Protein AF-0000000070920337 (afdb_homodimer)

Nearest PDB structures (foldseek):
  8s4j-assembly1_A  TM=6.267E-01  e=2.597E-09  Vibrio cholerae
  4xxu-assembly1_B  TM=6.786E-01  e=1.616E-07  Escherichia coli K-12
  4lvq-assembly2_B  TM=6.427E-01  e=1.616E-07  Mycobacterium tuberculosis
  4xws-assembly1_A  TM=6.033E-01  e=4.759E-07  Pseudomonas aeruginosa PAO1
  4xws-assembly2_C  TM=6.179E-01  e=4.129E-06  Pseudomonas aeruginosa PAO1

InterPro domains:
  IPR009061 Putative DNA-binding domain superfamily [SSF46955] (9-58)
  IPR010093 SinI-like, DNA-binding domain [TIGR01764] (10-56)
  IPR024370 PBP domain [PF12727] (93-274)
  IPR041657 Helix-turn-helix domain, group 17 [PF12728] (10-58)

Foldseek 3Di:
DPPPVPQDQKAFLVRLCVVVVHDSVVSVVCVVVVQQDWDQDPNTIIHRPVRRVVSCCCVVCVVVQLQEAFEEEADDPLCVVLQVVLCVVCDPSHYYYYYYFAQLVRLVCQLVVVGFKYKAWADAAVCCLPVVLVSNVVRPCLQQKWKFFQWKFFWFKWFAPVCCVVDDARVCPQPDQWAEEAEDPRHRQNVVVQVVQVVVPDGPVSHNYPYYDGHLLRRLVCSLVVVTTMYIDGLLSNLVSVTDTHTDHMIIMIMMGGPSSLPRPSVVSSLVSCVDPVSVVVCVSSDGIGRPRGGPTSDHND/DDPPVPADQKAFLVRLCVVVVHDSVVSVVCVVVVQQDWDADPNTIIHRPVRRVVSCCCVVCVVVQLQEAFEEEADDPLLVVLQVVLCVVCDPSHYYYYYYFAQLVRLVCQLVVVGFKYKAWADAAVCCLPVVLVSNVVRPCSQQKWKFFQWKFFWFKWFAPVCCVVDQARVCPQVDQWAEEAEDPRHRQNVVVQVVQVVVPDGPVSHNYPYYDGHLLRRLVCSLVVVTTMYIDGLLSNLVSVTDTHTDHMIIMIMMGGPSSLPRPSVVSSLVSCVDPVSVVVCVSSDGIGRPRGGPTSDHND

Solvent-accessible surface area (backbone atoms only — not comparable to full-atom values): 30996 Å² total; per-residue (Å²): 135,84,55,84,84,70,61,56,67,54,24,41,56,66,48,44,11,62,70,66,71,44,56,52,67,52,46,51,46,29,47,74,66,62,60,40,48,61,45,75,56,99,89,39,57,30,21,42,43,69,41,37,50,47,28,47,43,36,64,60,14,57,63,65,47,53,41,50,42,39,35,28,4,48,65,52,65,63,55,67,58,48,45,48,52,53,28,59,74,46,44,63,70,34,43,59,38,56,30,56,34,40,30,54,54,19,48,43,22,37,73,68,64,68,32,52,29,20,29,38,45,54,60,47,38,91,45,29,75,56,42,50,56,59,68,42,62,81,41,87,65,37,59,52,28,30,32,31,32,51,32,33,36,34,29,27,35,28,25,25,61,90,57,38,81,80,54,92,49,63,83,55,54,82,79,46,99,51,42,27,39,45,49,48,90,60,22,36,57,35,49,48,50,42,55,61,33,42,79,69,78,40,54,71,82,74,50,53,65,78,43,73,32,76,42,58,64,51,43,41,25,37,23,39,54,66,74,33,36,35,26,64,38,35,40,26,45,14,33,39,35,50,39,31,68,38,77,70,50,46,24,36,36,30,38,39,28,43,53,77,49,64,74,33,67,62,52,46,49,48,54,50,47,62,69,29,70,69,39,49,52,50,36,60,71,31,37,46,64,45,62,87,55,45,69,40,75,67,46,63,59,124,135,84,55,86,83,71,64,59,67,58,24,42,58,65,50,44,12,61,72,66,70,45,56,54,66,53,46,52,47,31,48,73,68,61,64,42,51,63,43,75,58,99,88,39,57,32,21,42,41,68,43,36,51,45,24,46,41,30,61,61,18,49,64,63,46,53,40,48,42,39,35,28,3,48,67,55,64,64,54,67,59,47,44,48,52,52,28,58,75,44,44,63,71,34,43,59,38,57,29,57,34,40,30,54,54,19,49,43,22,39,73,66,64,68,32,52,28,20,29,38,44,51,57,47,37,89,46,28,75,56,42,49,57,58,67,42,62,80,40,88,66,37,57,51,28,29,31,31,32,51,31,33,35,32,29,28,36,26,24,24,60,90,56,39,80,79,54,93,51,62,84,57,52,81,81,46,100,51,42,26,39,43,50,47,89,61,23,37,57,35,49,48,50,41,55,62,35,42,79,69,76,40,55,72,82,74,50,52,64,77,45,74,32,76,42,59,64,51,43,41,25,36,24,39,54,66,72,32,36,35,28,66,37,35,39,26,46,16,32,39,35,50,38,30,68,38,76,70,51,47,24,36,34,30,37,37,27,42,53,77,48,65,74,32,66,63,49,46,50,49,53,50,46,62,69,29,71,70,38,48,51,50,37,60,73,32,36,45,64,45,63,86,54,45,70,39,76,68,44,62,62,124

Sequence (604 aa):
MTTLADVPRFLSVKQVAEYLNVHEKKVYALVSEGKIPGTKVTGKWLFPRELVDQWMLESSHGGLLSDRLVLAGSDDALLHRVIPRVADRMRSRALVSFTPIVTRLGLELLHGNRVDACCVHWGPAEESQMRHPALIRSFPQHRHWVIIRAFQREQGFILNRSVAEYFSSPDELPGADLRWIQRQQGSGTQRFLRETLGLRARDPSSLKTVCVAHSERESAALIAMDEADVAPGTRSAAREFGLAFLPAGWEAFDFVLNRSIYFRTLFRELLAQIQSGESRREADRLQGYDLSSCGRMIWSEGMTTLADVPRFLSVKQVAEYLNVHEKKVYALVSEGKIPGTKVTGKWLFPRELVDQWMLESSHGGLLSDRLVLAGSDDALLHRVIPRVADRMRSRALVSFTPIVTRLGLELLHGNRVDACCVHWGPAEESQMRHPALIRSFPQHRHWVIIRAFQREQGFILNRSVAEYFSSPDELPGADLRWIQRQQGSGTQRFLRETLGLRARDPSSLKTVCVAHSERESAALIAMDEADVAPGTRSAAREFGLAFLPAGWEAFDFVLNRSIYFRTLFRELLAQIQSGESRREADRLQGYDLSSCGRMIWSEG

pLDDT: mean 86.94, std 15.8, range [22.77, 98.81]

Secondary structure (DSSP, 8-state):
---GGG--SEE-HHHHHHHHTS-HHHHHHHHHTT-S--EEETTEEEEEHHHHHHHHHHHHHTTGGGGEEEEEES--HHHHHHHHHHHHHHGGG-EEEEEE--HHHHHHHHHTTS-SEEEE--SBGGGHHHHHHHHHTTSGGGGGEEEEEEEEEEEEEEE-HHHHTT-SSGGGTTTS---EEEE-TT-HHHHHHHHHHHTTT--GGGS-EEEEESSHHHHHHHHHTTS-SEEEEEHHHHHHTT-EEEEEEEEEEEEEEEHHHHTSHHHHHHHHHHTSHHHHHHHHHH--EE-TTTT-EEEE--/---GGG--SEEEHHHHHHHHT--HHHHHHHHHTT-S--EEETTEEEEEHHHHHHHHHHHHHTTTTTTEEEEEES--HHHHHHHHHHHHHHGGG-EEEEEE--HHHHHHHHHTTS-SEEEE--SBGGGHHHHHHHHHTTSGGGGGEEEEEEEEEEEEEEE-HHHHTT-SSGGGTTTS---EEEE-TT-HHHHHHHHHHHTTT--GGGS-EEEEESSHHHHHHHHHTTS-SEEEEEHHHHHHTT-EEEEEEEEEEEEEEEHHHHTSHHHHHHHHHHTSHHHHHHHHHH--EE-TTTT-EEEE--

Structure (mmCIF, N/CA/C/O backbone):
data_AF-0000000070920337-model_v1
#
loop_
_entity.id
_entity.type
_entity.pdbx_description
1 polymer 'DNA-binding protein'
#
loop_
_atom_site.group_PDB
_atom_site.id
_atom_site.type_symbol
_atom_site.label_atom_id
_atom_site.label_alt_id
_atom_site.label_comp_id
_atom_site.label_asym_id
_atom_site.label_entity_id
_atom_site.label_seq_id
_atom_site.pdbx_PDB_ins_code
_atom_site.Cartn_x
_atom_site.Cartn_y
_atom_site.Cartn_z
_atom_site.occupancy
_atom_site.B_iso_or_equiv
_atom_site.auth_seq_id
_atom_site.auth_comp_id
_atom_site.auth_asym_id
_atom_site.auth_atom_id
_atom_site.pdbx_PDB_model_num
ATOM 1 N N . MET A 1 1 ? 0.006 42.562 28.953 1 23.12 1 MET A N 1
ATOM 2 C CA . MET A 1 1 ? 0.95 41.875 28.062 1 23.12 1 MET A CA 1
ATOM 3 C C . MET A 1 1 ? 0.937 40.375 28.312 1 23.12 1 MET A C 1
ATOM 5 O O . MET A 1 1 ? 1.572 39.906 29.25 1 23.12 1 MET A O 1
ATOM 9 N N . THR A 1 2 ? -0.225 39.688 28.141 1 31.2 2 THR A N 1
ATOM 10 C CA . THR A 1 2 ? -0.616 38.344 28.531 1 31.2 2 THR A CA 1
ATOM 11 C C . THR A 1 2 ? 0.297 37.312 27.875 1 31.2 2 THR A C 1
ATOM 13 O O . THR A 1 2 ? 0.42 37.25 26.656 1 31.2 2 THR A O 1
ATOM 16 N N . THR A 1 3 ? 1.309 36.812 28.562 1 33.75 3 THR A N 1
ATOM 17 C CA . THR A 1 3 ? 2.389 35.906 28.234 1 33.75 3 THR A CA 1
ATOM 18 C C . THR A 1 3 ? 1.838 34.625 27.594 1 33.75 3 THR A C 1
ATOM 20 O O . THR A 1 3 ? 0.756 34.156 27.953 1 33.75 3 THR A O 1
ATOM 23 N N . LEU A 1 4 ? 2.24 34.344 26.391 1 38.03 4 LEU A N 1
ATOM 24 C CA . LEU A 1 4 ? 1.809 33.188 25.594 1 38.03 4 LEU A CA 1
ATOM 25 C C . LEU A 1 4 ? 1.743 31.938 26.453 1 38.03 4 LEU A C 1
ATOM 27 O O . LEU A 1 4 ? 1.205 30.922 26.031 1 38.03 4 LEU A O 1
ATOM 31 N N . ALA A 1 5 ? 2.416 31.812 27.5 1 42.28 5 ALA A N 1
ATOM 32 C CA . ALA A 1 5 ? 2.453 30.828 28.578 1 42.28 5 ALA A CA 1
ATOM 33 C C . ALA A 1 5 ? 1.08 30.672 29.234 1 42.28 5 ALA A C 1
ATOM 35 O O . ALA A 1 5 ? 0.791 29.641 29.844 1 42.28 5 ALA A O 1
ATOM 36 N N . ASP A 1 6 ? 0.309 31.641 29.297 1 45.12 6 ASP A N 1
ATOM 37 C CA . ASP A 1 6 ? -0.926 31.656 30.078 1 45.12 6 ASP A CA 1
ATOM 38 C C . ASP A 1 6 ? -2.131 31.312 29.203 1 45.12 6 ASP A C 1
ATOM 40 O O . ASP A 1 6 ? -3.266 31.656 29.531 1 45.12 6 ASP A O 1
ATOM 44 N N . VAL A 1 7 ? -1.907 30.922 27.984 1 49.81 7 VAL A N 1
ATOM 45 C CA . VAL A 1 7 ? -3.109 30.656 27.188 1 49.81 7 VAL A CA 1
ATOM 46 C C . VAL A 1 7 ? -3.695 29.312 27.594 1 49.81 7 VAL A C 1
ATOM 48 O O . VAL A 1 7 ? -2.99 28.297 27.609 1 49.81 7 VAL A O 1
ATOM 51 N N . PRO A 1 8 ? -4.82 29.234 27.984 1 60.34 8 PRO A N 1
ATOM 52 C CA . PRO A 1 8 ? -5.484 28.031 28.484 1 60.34 8 PRO A CA 1
ATOM 53 C C . PRO A 1 8 ? -5.594 26.938 27.422 1 60.34 8 PRO A C 1
ATOM 55 O O . PRO A 1 8 ? -5.547 27.234 26.219 1 60.34 8 PRO A O 1
ATOM 58 N N . ARG A 1 9 ? -5.527 25.656 27.75 1 63.5 9 ARG A N 1
ATOM 59 C CA . ARG A 1 9 ? -5.691 24.469 26.906 1 63.5 9 ARG A CA 1
ATOM 60 C C . ARG A 1 9 ? -6.973 24.562 26.078 1 63.5 9 ARG A C 1
ATOM 62 O O . ARG A 1 9 ? -7.023 24.062 24.953 1 63.5 9 ARG A O 1
ATOM 69 N N . PHE A 1 10 ? -7.918 25.219 26.734 1 71.69 10 PHE A N 1
ATOM 70 C CA . PHE A 1 10 ? -9.203 25.469 26.078 1 71.69 10 PHE A CA 1
ATOM 71 C C . PHE A 1 10 ? -9.469 26.969 25.969 1 71.69 10 PHE A C 1
ATOM 73 O O . PHE A 1 10 ? -9.375 27.703 26.953 1 71.69 10 PHE A O 1
ATOM 80 N N . LEU A 1 11 ? -9.547 27.391 24.781 1 77.19 11 LEU A N 1
ATOM 81 C CA . LEU A 1 11 ? -9.734 28.812 24.5 1 77.19 11 LEU A CA 1
ATOM 82 C C . LEU A 1 11 ? -11.211 29.141 24.344 1 77.19 11 LEU A C 1
ATOM 84 O O . LEU A 1 11 ? -11.977 28.359 23.797 1 77.19 11 LEU A O 1
ATOM 88 N N . SER A 1 12 ? -11.688 30.234 25 1 78.31 12 SER A N 1
ATOM 89 C CA . SER A 1 12 ? -13.008 30.797 24.719 1 78.31 12 SER A CA 1
ATOM 90 C C . SER A 1 12 ? -13.047 31.469 23.344 1 78.31 12 SER A C 1
ATOM 92 O O . SER A 1 12 ? -12.016 31.625 22.703 1 78.31 12 SER A O 1
ATOM 94 N N . VAL A 1 13 ? -14.188 31.859 22.906 1 80.12 13 VAL A N 1
ATOM 95 C CA . VAL A 1 13 ? -14.344 32.531 21.609 1 80.12 13 VAL A CA 1
ATOM 96 C C . VAL A 1 13 ? -13.492 33.781 21.578 1 80.12 13 VAL A C 1
ATOM 98 O O . VAL A 1 13 ? -12.797 34.062 20.594 1 80.12 13 VAL A O 1
ATOM 101 N N . LYS A 1 14 ? -13.562 34.5 22.625 1 80.38 14 LYS A N 1
ATOM 102 C CA . LYS A 1 14 ? -12.789 35.75 22.703 1 80.38 14 LYS A CA 1
ATOM 103 C C . LYS A 1 14 ? -11.289 35.469 22.656 1 80.38 14 LYS A C 1
ATOM 105 O O . LYS A 1 14 ? -10.547 36.156 21.953 1 80.38 14 LYS A O 1
ATOM 110 N N . GLN A 1 15 ? -10.938 34.375 23.266 1 76.69 15 GLN A N 1
ATOM 111 C CA . GLN A 1 15 ? -9.523 34.031 23.312 1 76.69 15 GLN A CA 1
ATOM 112 C C . GLN A 1 15 ? -9.031 33.531 21.969 1 76.69 15 GLN A C 1
ATOM 114 O O . GLN A 1 15 ? -7.91 33.812 21.547 1 76.69 15 GLN A O 1
ATOM 119 N N . VAL A 1 16 ? -9.867 32.719 21.297 1 76.25 16 VAL A N 1
ATOM 120 C CA . VAL A 1 16 ? -9.516 32.281 19.953 1 76.25 16 VAL A CA 1
ATOM 121 C C . VAL A 1 16 ? -9.398 33.469 19.016 1 76.25 16 VAL A C 1
ATOM 123 O O . VAL A 1 16 ? -8.477 33.531 18.203 1 76.25 16 VAL A O 1
ATOM 126 N N . ALA A 1 17 ? -10.281 34.375 19.156 1 75.19 17 ALA A N 1
ATOM 127 C CA . ALA A 1 17 ? -10.258 35.594 18.328 1 75.19 17 ALA A CA 1
ATOM 128 C C . ALA A 1 17 ? -8.969 36.375 18.531 1 75.19 17 ALA A C 1
ATOM 130 O O . ALA A 1 17 ? -8.344 36.812 17.562 1 75.19 17 ALA A O 1
ATOM 131 N N . GLU A 1 18 ? -8.625 36.469 19.688 1 71.88 18 GLU A N 1
ATOM 132 C CA . GLU A 1 18 ? -7.375 37.125 20.016 1 71.88 18 GLU A CA 1
ATOM 133 C C . GLU A 1 18 ? -6.168 36.344 19.531 1 71.88 18 GLU A C 1
ATOM 135 O O . GLU A 1 18 ? -5.223 36.906 18.984 1 71.88 18 GLU A O 1
ATOM 140 N N . TYR A 1 19 ? -6.426 34.969 19.719 1 68.25 19 TYR A N 1
ATOM 141 C CA . TYR A 1 19 ? -5.363 34.031 19.375 1 68.25 19 TYR A CA 1
ATOM 142 C C . TYR A 1 19 ? -5.098 34.062 17.875 1 68.25 19 TYR A C 1
ATOM 144 O O . TYR A 1 19 ? -3.947 34 17.438 1 68.25 19 TYR A O 1
ATOM 152 N N . LEU A 1 20 ? -6.141 34.219 17.141 1 64.19 20 LEU A N 1
ATOM 153 C CA . LEU A 1 20 ? -6.074 34.188 15.68 1 64.19 20 LEU A CA 1
ATOM 154 C C . LEU A 1 20 ? -6.055 35.594 15.102 1 64.19 20 LEU A C 1
ATOM 156 O O . LEU A 1 20 ? -5.941 35.781 13.891 1 64.19 20 LEU A O 1
ATOM 160 N N . ASN A 1 21 ? -6.008 36.5 15.883 1 65.25 21 ASN A N 1
ATOM 161 C CA . ASN A 1 21 ? -6.07 37.906 15.516 1 65.25 21 ASN A CA 1
ATOM 162 C C . ASN A 1 21 ? -7.207 38.188 14.531 1 65.25 21 ASN A C 1
ATOM 164 O O . ASN A 1 21 ? -6.992 38.781 13.484 1 65.25 21 ASN A O 1
ATOM 168 N N . VAL A 1 22 ? -8.273 37.656 14.836 1 71.31 22 VAL A N 1
ATOM 169 C CA . VAL A 1 22 ? -9.492 37.906 14.07 1 71.31 22 VAL A CA 1
ATOM 170 C C . VAL A 1 22 ? -10.586 38.438 15 1 71.31 22 VAL A C 1
ATOM 172 O O . VAL A 1 22 ? -10.453 38.375 16.219 1 71.31 22 VAL A O 1
ATOM 175 N N . HIS A 1 23 ? -11.547 39.094 14.367 1 75 23 HIS A N 1
ATOM 176 C CA . HIS A 1 23 ? -12.703 39.531 15.133 1 75 23 HIS A CA 1
ATOM 177 C C . HIS A 1 23 ? -13.516 38.344 15.633 1 75 23 HIS A C 1
ATOM 179 O O . HIS A 1 23 ? -13.594 37.312 14.961 1 75 23 HIS A O 1
ATOM 185 N N . GLU A 1 24 ? -14.086 38.531 16.828 1 80.19 24 GLU A N 1
ATOM 186 C CA . GLU A 1 24 ? -14.891 37.469 17.422 1 80.19 24 GLU A CA 1
ATOM 187 C C . GLU A 1 24 ? -15.984 37 16.469 1 80.19 24 GLU A C 1
ATOM 189 O O . GLU A 1 24 ? -16.297 35.781 16.422 1 80.19 24 GLU A O 1
ATOM 194 N N . LYS A 1 25 ? -16.375 37.844 15.656 1 78.81 25 LYS A N 1
ATOM 195 C CA . LYS A 1 25 ? -17.422 37.5 14.703 1 78.81 25 LYS A CA 1
ATOM 196 C C . LYS A 1 25 ? -16.938 36.469 13.703 1 78.81 25 LYS A C 1
ATOM 198 O O . LYS A 1 25 ? -17.688 35.562 13.297 1 78.81 25 LYS A O 1
ATOM 203 N N . LYS A 1 26 ? -15.734 36.562 13.414 1 74.81 26 LYS A N 1
ATOM 204 C CA . LYS A 1 26 ? -15.164 35.594 12.461 1 74.81 26 LYS A CA 1
ATOM 205 C C . LYS A 1 26 ? -14.984 34.219 13.086 1 74.81 26 LYS A C 1
ATOM 207 O O . LYS A 1 26 ? -15.172 33.219 12.414 1 74.81 26 LYS A O 1
ATOM 212 N N . VAL A 1 27 ? -14.688 34.281 14.305 1 76.44 27 VAL A N 1
ATOM 213 C CA . VAL A 1 27 ? -14.547 32.969 14.977 1 76.44 27 VAL A CA 1
ATOM 214 C C . VAL A 1 27 ? -15.906 32.281 15.047 1 76.44 27 VAL A C 1
ATOM 216 O O . VAL A 1 27 ? -16 31.078 14.789 1 76.44 27 VAL A O 1
ATOM 219 N N . TYR A 1 28 ? -16.875 33.125 15.312 1 76.25 28 TYR A N 1
ATOM 220 C CA . TYR A 1 28 ? -18.219 32.562 15.336 1 76.25 28 TYR A CA 1
ATOM 221 C C . TYR A 1 28 ? -18.625 32.031 13.953 1 76.25 28 TYR A C 1
ATOM 223 O O . TYR A 1 28 ? -19.281 31 13.836 1 76.25 28 TYR A O 1
ATOM 231 N N . ALA A 1 29 ? -18.141 32.719 12.984 1 72.81 29 ALA A N 1
ATOM 232 C CA . ALA A 1 29 ? -18.391 32.25 11.625 1 72.81 29 ALA A CA 1
ATOM 233 C C . ALA A 1 29 ? -17.672 30.938 11.344 1 72.81 29 ALA A C 1
ATOM 235 O O . ALA A 1 29 ? -18.266 30.016 10.773 1 72.81 29 ALA A O 1
ATOM 236 N N . LEU A 1 30 ? -16.5 30.844 11.789 1 70.5 30 LEU A N 1
ATOM 237 C CA . LEU A 1 30 ? -15.688 29.641 11.586 1 70.5 30 LEU A CA 1
ATOM 238 C C . LEU A 1 30 ? -16.281 28.453 12.336 1 70.5 30 LEU A C 1
ATOM 240 O O . LEU A 1 30 ? -16.297 27.328 11.812 1 70.5 30 LEU A O 1
ATOM 244 N N . VAL A 1 31 ? -16.828 28.781 13.508 1 68.88 31 VAL A N 1
ATOM 245 C CA . VAL A 1 31 ? -17.484 27.75 14.312 1 68.88 31 VAL A CA 1
ATOM 246 C C . VAL A 1 31 ? -18.781 27.297 13.648 1 68.88 31 VAL A C 1
ATOM 248 O O . VAL A 1 31 ? -19.062 26.109 13.562 1 68.88 31 VAL A O 1
ATOM 251 N N . SER A 1 32 ? -19.453 28.297 13.172 1 66.44 32 SER A N 1
ATOM 252 C CA . SER A 1 32 ? -20.719 28 12.523 1 66.44 32 SER A CA 1
ATOM 253 C C . SER A 1 32 ? -20.516 27.188 11.25 1 66.44 32 SER A C 1
ATOM 255 O O . SER A 1 32 ? -21.344 26.328 10.914 1 66.44 32 SER A O 1
ATOM 257 N N . GLU A 1 33 ? -19.359 27.438 10.695 1 59.06 33 GLU A N 1
ATOM 258 C CA . GLU A 1 33 ? -19.016 26.75 9.453 1 59.06 33 GLU A CA 1
ATOM 259 C C . GLU A 1 33 ? -18.312 25.422 9.734 1 59.06 33 GLU A C 1
ATOM 261 O O . GLU A 1 33 ? -17.984 24.672 8.805 1 59.06 33 GLU A O 1
ATOM 266 N N . GLY A 1 34 ? -18.094 25.266 10.922 1 57.31 34 GLY A N 1
ATOM 267 C CA . GLY A 1 34 ? -17.422 24.047 11.344 1 57.31 34 GLY A CA 1
ATOM 268 C C . GLY A 1 34 ? -15.961 24 10.945 1 57.31 34 GLY A C 1
ATOM 269 O O . GLY A 1 34 ? -15.383 22.922 10.828 1 57.31 34 GLY A O 1
ATOM 270 N N . LYS A 1 35 ? -15.422 25.109 10.703 1 61.31 35 LYS A N 1
ATOM 271 C CA . LYS A 1 35 ? -14.07 25.172 10.156 1 61.31 35 LYS A CA 1
ATOM 272 C C . LYS A 1 35 ? -13.023 25.125 11.266 1 61.31 35 LYS A C 1
ATOM 274 O O . LYS A 1 35 ? -11.938 24.578 11.078 1 61.31 35 LYS A O 1
ATOM 279 N N . ILE A 1 36 ? -13.375 25.688 12.312 1 63.75 36 ILE A N 1
ATOM 280 C CA . ILE A 1 36 ? -12.414 25.719 13.406 1 63.75 36 ILE A CA 1
ATOM 281 C C . ILE A 1 36 ? -12.844 24.734 14.492 1 63.75 36 ILE A C 1
ATOM 283 O O . ILE A 1 36 ? -14.023 24.656 14.844 1 63.75 36 ILE A O 1
ATOM 287 N N . PRO A 1 37 ? -11.914 23.891 14.883 1 61.47 37 PRO A N 1
ATOM 288 C CA . PRO A 1 37 ? -12.273 22.875 15.883 1 61.47 37 PRO A CA 1
ATOM 289 C C . PRO A 1 37 ? -12.617 23.5 17.234 1 61.47 37 PRO A C 1
ATOM 291 O O . PRO A 1 37 ? -11.836 24.281 17.781 1 61.47 37 PRO A O 1
ATOM 294 N N . GLY A 1 38 ? -13.867 23.359 17.641 1 64.88 38 GLY A N 1
ATOM 295 C CA . GLY A 1 38 ? -14.344 23.828 18.938 1 64.88 38 GLY A CA 1
ATOM 296 C C . GLY A 1 38 ? -15.469 22.969 19.5 1 64.88 38 GLY A C 1
ATOM 297 O O . GLY A 1 38 ? -16.062 22.156 18.781 1 64.88 38 GLY A O 1
ATOM 298 N N . THR A 1 39 ? -15.555 22.891 20.812 1 60.44 39 THR A N 1
ATOM 299 C CA . THR A 1 39 ? -16.641 22.172 21.484 1 60.44 39 THR A CA 1
ATOM 300 C C . THR A 1 39 ? -17.438 23.125 22.375 1 60.44 39 THR A C 1
ATOM 302 O O . THR A 1 39 ? -16.859 24.016 23.016 1 60.44 39 THR A O 1
ATOM 305 N N . LYS A 1 40 ? -18.781 23.016 22.25 1 62.66 40 LYS A N 1
ATOM 306 C CA . LYS A 1 40 ? -19.641 23.797 23.141 1 62.66 40 LYS A CA 1
ATOM 307 C C . LYS A 1 40 ? -19.844 23.094 24.469 1 62.66 40 LYS A C 1
ATOM 309 O O . LYS A 1 40 ? -20.297 21.938 24.5 1 62.66 40 LYS A O 1
ATOM 314 N N . VAL A 1 41 ? -19.406 23.594 25.625 1 56.56 41 VAL A N 1
ATOM 315 C CA . VAL A 1 41 ? -19.594 23.078 26.969 1 56.56 41 VAL A CA 1
ATOM 316 C C . VAL A 1 41 ? -20.406 24.094 27.797 1 56.56 41 VAL A C 1
ATOM 318 O O . VAL A 1 41 ? -19.984 25.219 27.984 1 56.56 41 VAL A O 1
ATOM 321 N N . THR A 1 42 ? -21.562 23.656 28.406 1 56.88 42 THR A N 1
ATOM 322 C CA . THR A 1 42 ? -22.469 24.453 29.219 1 56.88 42 THR A CA 1
ATOM 323 C C . THR A 1 42 ? -22.812 25.766 28.516 1 56.88 42 THR A C 1
ATOM 325 O O . THR A 1 42 ? -22.797 26.828 29.141 1 56.88 42 THR A O 1
ATOM 328 N N . GLY A 1 43 ? -22.969 25.719 27.141 1 63.03 43 GLY A N 1
ATOM 329 C CA . GLY A 1 43 ? -23.438 26.859 26.375 1 63.03 43 GLY A CA 1
ATOM 330 C C . GLY A 1 43 ? -22.297 27.719 25.859 1 63.03 43 GLY A C 1
ATOM 331 O O . GLY A 1 43 ? -22.531 28.688 25.109 1 63.03 43 GLY A O 1
ATOM 332 N N . LYS A 1 44 ? -21.031 27.469 26.266 1 70.5 44 LYS A N 1
ATOM 333 C CA . LYS A 1 44 ? -19.891 28.25 25.828 1 70.5 44 LYS A CA 1
ATOM 334 C C . LYS A 1 44 ? -18.984 27.438 24.906 1 70.5 44 LYS A C 1
ATOM 336 O O . LYS A 1 44 ? -18.766 26.25 25.141 1 70.5 44 LYS A O 1
ATOM 341 N N . TRP A 1 45 ? -18.641 28.109 23.812 1 73.62 45 TRP A N 1
ATOM 342 C CA . TRP A 1 45 ? -17.688 27.484 22.906 1 73.62 45 TRP A CA 1
ATOM 343 C C . TRP A 1 45 ? -16.297 27.453 23.531 1 73.62 45 TRP A C 1
ATOM 345 O O . TRP A 1 45 ? -15.812 28.453 24.047 1 73.62 45 TRP A O 1
ATOM 355 N N . LEU A 1 46 ? -15.734 26.203 23.594 1 73 46 LEU A N 1
ATOM 356 C CA . LEU A 1 46 ? -14.352 26 24 1 73 46 LEU A CA 1
ATOM 357 C C . LEU A 1 46 ? -13.539 25.375 22.875 1 73 46 LEU A C 1
ATOM 359 O O . LEU A 1 46 ? -14.039 24.5 22.156 1 73 46 LEU A O 1
ATOM 363 N N . PHE A 1 47 ? -12.406 25.953 22.609 1 71.94 47 PHE A N 1
ATOM 364 C CA . PHE A 1 47 ? -11.523 25.516 21.531 1 71.94 47 PHE A CA 1
ATOM 365 C C . PHE A 1 47 ? -10.211 24.969 22.094 1 71.94 47 PHE A C 1
ATOM 367 O O . PHE A 1 47 ? -9.445 25.703 22.719 1 71.94 47 PHE A O 1
ATOM 374 N N . PRO A 1 48 ? -10.141 23.672 22.016 1 64.75 48 PRO A N 1
ATOM 375 C CA . PRO A 1 48 ? -8.805 23.203 22.391 1 64.75 48 PRO A CA 1
ATOM 376 C C . PRO A 1 48 ? -7.695 23.828 21.562 1 64.75 48 PRO A C 1
ATOM 378 O O . PRO A 1 48 ? -7.715 23.75 20.328 1 64.75 48 PRO A O 1
ATOM 381 N N . ARG A 1 49 ? -6.902 24.5 22.156 1 64.38 49 ARG A N 1
ATOM 382 C CA . ARG A 1 49 ? -5.867 25.266 21.469 1 64.38 49 ARG A CA 1
ATOM 383 C C . ARG A 1 49 ? -5.129 24.406 20.453 1 64.38 49 ARG A C 1
ATOM 385 O O . ARG A 1 49 ? -4.855 24.844 19.344 1 64.38 49 ARG A O 1
ATOM 392 N N . GLU A 1 50 ? -4.984 23.156 20.734 1 58.25 50 GLU A N 1
ATOM 393 C CA . GLU A 1 50 ? -4.27 22.266 19.828 1 58.25 50 GLU A CA 1
ATOM 394 C C . GLU A 1 50 ? -5.035 22.062 18.531 1 58.25 50 GLU A C 1
ATOM 396 O O . GLU A 1 50 ? -4.438 22.016 17.453 1 58.25 50 GLU A O 1
ATOM 401 N N . LEU A 1 51 ? -6.277 22.094 18.703 1 58.56 51 LEU A N 1
ATOM 402 C CA . LEU A 1 51 ? -7.102 21.875 17.516 1 58.56 51 LEU A CA 1
ATOM 403 C C . LEU A 1 51 ? -7.23 23.156 16.703 1 58.56 51 LEU A C 1
ATOM 405 O O . LEU A 1 51 ? -7.285 23.125 15.469 1 58.56 51 LEU A O 1
ATOM 409 N N . VAL A 1 52 ? -7.184 24.25 17.422 1 62.38 52 VAL A N 1
ATOM 410 C CA . VAL A 1 52 ? -7.215 25.531 16.719 1 62.38 52 VAL A CA 1
ATOM 411 C C . VAL A 1 52 ? -5.906 25.734 15.961 1 62.38 52 VAL A C 1
ATOM 413 O O . VAL A 1 52 ? -5.914 26.156 14.797 1 62.38 52 VAL A O 1
ATOM 416 N N . ASP A 1 53 ? -4.996 25.359 16.594 1 56.78 53 ASP A N 1
ATOM 417 C CA . ASP A 1 53 ? -3.689 25.438 15.953 1 56.78 53 ASP A CA 1
ATOM 418 C C . ASP A 1 53 ? -3.631 24.516 14.727 1 56.78 53 ASP A C 1
ATOM 420 O O . ASP A 1 53 ? -3.176 24.938 13.664 1 56.78 53 ASP A O 1
ATOM 424 N N . GLN A 1 54 ? -4.113 23.312 14.914 1 54.28 54 GLN A N 1
ATOM 425 C CA . GLN A 1 54 ? -4.168 22.359 13.812 1 54.28 54 GLN A CA 1
ATOM 426 C C . GLN A 1 54 ? -5.047 22.891 12.68 1 54.28 54 GLN A C 1
ATOM 428 O O . GLN A 1 54 ? -4.684 22.781 11.508 1 54.28 54 GLN A O 1
ATOM 433 N N . TRP A 1 55 ? -6.105 23.406 13.141 1 54.66 55 TRP A N 1
ATOM 434 C CA . TRP A 1 55 ? -7.031 23.984 12.172 1 54.66 55 TRP A CA 1
ATOM 435 C C . TRP A 1 55 ? -6.383 25.156 11.43 1 54.66 55 TRP A C 1
ATOM 437 O O . TRP A 1 55 ? -6.527 25.281 10.211 1 54.66 55 TRP A O 1
ATOM 447 N N . MET A 1 56 ? -5.809 25.922 12.164 1 52.44 56 MET A N 1
ATOM 448 C CA . MET A 1 56 ? -5.113 27.062 11.562 1 52.44 56 MET A CA 1
ATOM 449 C C . MET A 1 56 ? -4.031 26.578 10.602 1 52.44 56 MET A C 1
ATOM 451 O O . MET A 1 56 ? -3.887 27.141 9.508 1 52.44 56 MET A O 1
ATOM 455 N N . LEU A 1 57 ? -3.457 25.625 11.109 1 46.72 57 LEU A N 1
ATOM 456 C CA . LEU A 1 57 ? -2.426 25.031 10.266 1 46.72 57 LEU A CA 1
ATOM 457 C C . LEU A 1 57 ? -3.043 24.406 9.016 1 46.72 57 LEU A C 1
ATOM 459 O O . LEU A 1 57 ? -2.541 24.594 7.906 1 46.72 57 LEU A O 1
ATOM 463 N N . GLU A 1 58 ? -4.023 23.656 9.312 1 47.22 58 GLU A N 1
ATOM 464 C CA . GLU A 1 58 ? -4.738 23.016 8.211 1 47.22 58 GLU A CA 1
ATOM 465 C C . GLU A 1 58 ? -5.414 24.047 7.312 1 47.22 58 GLU A C 1
ATOM 467 O O . GLU A 1 58 ? -5.422 23.906 6.086 1 47.22 58 GLU A O 1
ATOM 472 N N . SER A 1 59 ? -6.02 24.859 8.031 1 44.72 59 SER A N 1
ATOM 473 C CA . SER A 1 59 ? -6.68 25.938 7.301 1 44.72 59 SER A CA 1
ATOM 474 C C . SER A 1 59 ? -5.668 26.812 6.559 1 44.72 59 SER A C 1
ATOM 476 O O . SER A 1 59 ? -5.969 27.344 5.488 1 44.72 59 SER A O 1
ATOM 478 N N . SER A 1 60 ? -4.723 27.062 7.328 1 40.19 60 SER A N 1
ATOM 479 C CA . SER A 1 60 ? -3.609 27.719 6.641 1 40.19 60 SER A CA 1
ATOM 480 C 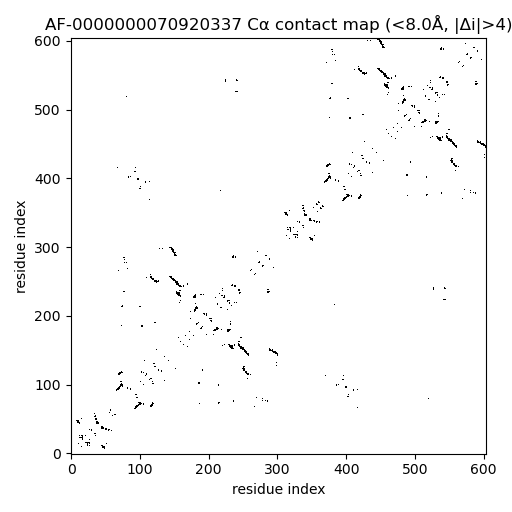C . SER A 1 60 ? -2.932 26.766 5.664 1 40.19 60 SER A C 1
ATOM 482 O O . SER A 1 60 ? -2.451 27.172 4.609 1 40.19 60 SER A O 1
ATOM 484 N N . HIS A 1 61 ? -2.869 25.531 6.137 1 37.84 61 HIS A N 1
ATOM 485 C CA . HIS A 1 61 ? -2.303 24.438 5.367 1 37.84 61 HIS A CA 1
ATOM 486 C C . HIS A 1 61 ? -3.342 23.828 4.426 1 37.84 61 HIS A C 1
ATOM 488 O O . HIS A 1 61 ? -2.988 23.141 3.469 1 37.84 61 HIS A O 1
ATOM 494 N N . GLY A 1 62 ? -4.598 23.734 4.879 1 41.69 62 GLY A N 1
ATOM 495 C CA . GLY A 1 62 ? -5.543 23.328 3.857 1 41.69 62 GLY A CA 1
ATOM 496 C C . GLY A 1 62 ? -5.117 23.703 2.453 1 41.69 62 GLY A C 1
ATOM 497 O O . GLY A 1 62 ? -5.371 22.969 1.499 1 41.69 62 GLY A O 1
ATOM 498 N N . GLY A 1 63 ? -4.52 24.875 2.498 1 41.59 63 GLY A N 1
ATOM 499 C CA . GLY A 1 63 ? -3.701 25.234 1.353 1 41.59 63 GLY A CA 1
ATOM 500 C C . GLY A 1 63 ? -2.33 24.578 1.373 1 41.59 63 GLY A C 1
ATOM 501 O O . GLY A 1 63 ? -1.778 24.25 0.322 1 41.59 63 GLY A O 1
ATOM 502 N N . LEU A 1 64 ? -1.649 24.484 2.582 1 43.31 64 LEU A N 1
ATOM 503 C CA . LEU A 1 64 ? -0.286 24 2.729 1 43.31 64 LEU A CA 1
ATOM 504 C C . LEU A 1 64 ? -0.241 22.469 2.578 1 43.31 64 LEU A C 1
ATOM 506 O O . LEU A 1 64 ? 0.75 21.922 2.092 1 43.31 64 LEU A O 1
ATOM 510 N N . LEU A 1 65 ? -1.421 21.859 2.912 1 56.56 65 LEU A N 1
ATOM 511 C CA . LEU A 1 65 ? -1.396 20.422 2.729 1 56.56 65 LEU A CA 1
ATOM 512 C C . LEU A 1 65 ? -2.141 20.016 1.459 1 56.56 65 LEU A C 1
ATOM 514 O O . LEU A 1 65 ? -2.525 18.859 1.3 1 56.56 65 LEU A O 1
ATOM 518 N N . SER A 1 66 ? -2.271 21.078 0.693 1 65.31 66 SER A N 1
ATOM 519 C CA . SER A 1 66 ? -2.939 20.812 -0.579 1 65.31 66 SER A CA 1
ATOM 520 C C . SER A 1 66 ? -2.068 19.984 -1.504 1 65.31 66 SER A C 1
ATOM 522 O O . SER A 1 66 ? -2.545 19.469 -2.52 1 65.31 66 SER A O 1
ATOM 524 N N . ASP A 1 67 ? -0.89 19.766 -0.98 1 80.69 67 ASP A N 1
ATOM 525 C CA . ASP A 1 67 ? 0.025 19 -1.816 1 80.69 67 ASP A CA 1
ATOM 526 C C . ASP A 1 67 ? 0.109 17.547 -1.345 1 80.69 67 ASP A C 1
ATOM 528 O O . ASP A 1 67 ? 1.101 16.859 -1.604 1 80.69 67 ASP A O 1
ATOM 532 N N . ARG A 1 68 ? -0.968 17.219 -0.579 1 87.12 68 ARG A N 1
ATOM 533 C CA . ARG A 1 68 ? -0.997 15.844 -0.114 1 87.12 68 ARG A CA 1
ATOM 534 C C . ARG A 1 68 ? -2.402 15.258 -0.212 1 87.12 68 ARG A C 1
ATOM 536 O O . ARG A 1 68 ? -3.389 15.961 0.009 1 87.12 68 ARG A O 1
ATOM 543 N N . LEU A 1 69 ? -2.506 14.078 -0.552 1 93.25 69 LEU A N 1
ATOM 544 C CA . LEU A 1 69 ? -3.713 13.258 -0.523 1 93.25 69 LEU A CA 1
ATOM 545 C C . LEU A 1 69 ? -3.438 11.914 0.135 1 93.25 69 LEU A C 1
ATOM 547 O O . LEU A 1 69 ? -2.816 11.039 -0.471 1 93.25 69 LEU A O 1
ATOM 551 N N . VAL A 1 70 ? -3.836 11.805 1.363 1 93.19 70 VAL A N 1
ATOM 552 C CA . VAL A 1 70 ? -3.594 10.602 2.15 1 93.19 70 VAL A CA 1
ATOM 553 C C . VAL A 1 70 ? -4.879 9.781 2.248 1 93.19 70 VAL A C 1
ATOM 555 O O . VAL A 1 70 ? -5.848 10.211 2.873 1 93.19 70 VAL A O 1
ATOM 558 N N . LEU A 1 71 ? -4.848 8.602 1.632 1 96.19 71 LEU A N 1
ATOM 559 C CA . LEU A 1 71 ? -5.992 7.691 1.628 1 96.19 71 LEU A CA 1
ATOM 560 C C . LEU A 1 71 ? -5.742 6.5 2.543 1 96.19 71 LEU A C 1
ATOM 562 O O . LEU A 1 71 ? -4.613 6.012 2.639 1 96.19 71 LEU A O 1
ATOM 566 N N . ALA A 1 72 ? -6.789 6.062 3.166 1 95.06 72 ALA A N 1
ATOM 567 C CA . ALA A 1 72 ? -6.777 4.816 3.926 1 95.06 72 ALA A CA 1
ATOM 568 C C . ALA A 1 72 ? -8.117 4.094 3.814 1 95.06 72 ALA A C 1
ATOM 570 O O . ALA A 1 72 ? -9.062 4.617 3.229 1 95.06 72 ALA A O 1
ATOM 571 N N . GLY A 1 73 ? -8.18 2.848 4.262 1 95.56 73 GLY A N 1
ATOM 572 C CA . GLY A 1 73 ? -9.43 2.104 4.262 1 95.56 73 GLY A CA 1
ATOM 573 C C . GLY A 1 73 ? -9.352 0.809 3.475 1 95.56 73 GLY A C 1
ATOM 574 O O . GLY A 1 73 ? -8.312 0.142 3.467 1 95.56 73 GLY A O 1
ATOM 575 N N . SER A 1 74 ? -10.453 0.485 2.879 1 96.38 74 SER A N 1
ATOM 576 C CA . SER A 1 74 ? -10.594 -0.807 2.217 1 96.38 74 SER A CA 1
ATOM 577 C C . SER A 1 74 ? -9.562 -0.973 1.104 1 96.38 74 SER A C 1
ATOM 579 O O . SER A 1 74 ? -9.289 -0.029 0.36 1 96.38 74 SER A O 1
ATOM 581 N N . ASP A 1 75 ? -9.023 -2.152 1.018 1 96.19 75 ASP A N 1
ATOM 582 C CA . ASP A 1 75 ? -8.008 -2.506 0.027 1 96.19 75 ASP A CA 1
ATOM 583 C C . ASP A 1 75 ? -8.641 -2.721 -1.349 1 96.19 75 ASP A C 1
ATOM 585 O O . ASP A 1 75 ? -9.797 -3.127 -1.449 1 96.19 75 ASP A O 1
ATOM 589 N N . ASP A 1 76 ? -7.801 -2.416 -2.367 1 97.75 76 ASP A N 1
ATOM 590 C CA . ASP A 1 76 ? -8.273 -2.648 -3.727 1 97.75 76 ASP A CA 1
ATOM 591 C C . ASP A 1 76 ? -7.109 -2.787 -4.703 1 97.75 76 ASP A C 1
ATOM 593 O O . ASP A 1 76 ? -6.18 -1.98 -4.684 1 97.75 76 ASP A O 1
ATOM 597 N N . ALA A 1 77 ? -7.227 -3.83 -5.555 1 97.62 77 ALA A N 1
ATOM 598 C CA . ALA A 1 77 ? -6.16 -4.141 -6.504 1 97.62 77 ALA A CA 1
ATOM 599 C C . ALA A 1 77 ? -6.004 -3.023 -7.535 1 97.62 77 ALA A C 1
ATOM 601 O O . ALA A 1 77 ? -4.883 -2.664 -7.906 1 97.62 77 ALA A O 1
ATOM 602 N N . LEU A 1 78 ? -7.043 -2.486 -8.016 1 98.12 78 LEU A N 1
ATOM 603 C CA . LEU A 1 78 ? -6.969 -1.439 -9.031 1 98.12 78 LEU A CA 1
ATOM 604 C C . LEU A 1 78 ? -6.363 -0.166 -8.453 1 98.12 78 LEU A C 1
ATOM 606 O O . LEU A 1 78 ? -5.57 0.505 -9.117 1 98.12 78 LEU A O 1
ATOM 610 N N . LEU A 1 79 ? -6.742 0.213 -7.23 1 97.19 79 LEU A N 1
ATOM 611 C CA . LEU A 1 79 ? -6.184 1.403 -6.598 1 97.19 79 LEU A CA 1
ATOM 612 C C . LEU A 1 79 ? -4.672 1.288 -6.457 1 97.19 79 LEU A C 1
ATOM 614 O O . LEU A 1 79 ? -3.951 2.279 -6.602 1 97.19 79 LEU A O 1
ATOM 618 N N . HIS A 1 80 ? -4.195 0.079 -6.199 1 95.88 80 HIS A N 1
ATOM 619 C CA . HIS A 1 80 ? -2.758 -0.135 -6.09 1 95.88 80 HIS A CA 1
ATOM 620 C C . HIS A 1 80 ? -2.064 0.092 -7.426 1 95.88 80 HIS A C 1
ATOM 622 O O . HIS A 1 80 ? -0.85 0.304 -7.473 1 95.88 80 HIS A O 1
ATOM 628 N N . ARG A 1 81 ? -2.773 0.014 -8.5 1 95.75 81 ARG A N 1
ATOM 629 C CA . ARG A 1 81 ? -2.225 0.292 -9.828 1 95.75 81 ARG A CA 1
ATOM 630 C C . ARG A 1 81 ? -2.33 1.776 -10.164 1 95.75 81 ARG A C 1
ATOM 632 O O . ARG A 1 81 ? -1.444 2.336 -10.812 1 95.75 81 ARG A O 1
ATOM 639 N N . VAL A 1 82 ? -3.355 2.387 -9.719 1 96.38 82 VAL A N 1
ATOM 640 C CA . VAL A 1 82 ? -3.703 3.75 -10.109 1 96.38 82 VAL A CA 1
ATOM 641 C C . VAL A 1 82 ? -2.867 4.746 -9.305 1 96.38 82 VAL A C 1
ATOM 643 O O . VAL A 1 82 ? -2.352 5.719 -9.859 1 96.38 82 VAL A O 1
ATOM 646 N N . ILE A 1 83 ? -2.691 4.488 -8.047 1 94.5 83 ILE A N 1
ATOM 647 C CA . ILE A 1 83 ? -2.107 5.453 -7.125 1 94.5 83 ILE A CA 1
ATOM 648 C C . ILE A 1 83 ? -0.655 5.723 -7.508 1 94.5 83 ILE A C 1
ATOM 650 O O . ILE A 1 83 ? -0.24 6.879 -7.621 1 94.5 83 ILE A O 1
ATOM 654 N N . PRO A 1 84 ? 0.132 4.652 -7.773 1 91.81 84 PRO A N 1
ATOM 655 C CA . PRO A 1 84 ? 1.512 4.93 -8.18 1 91.81 84 PRO A CA 1
ATOM 656 C C . PRO A 1 84 ? 1.597 5.738 -9.469 1 91.81 84 PRO A C 1
ATOM 658 O O . PRO A 1 84 ? 2.525 6.531 -9.648 1 91.81 84 PRO A O 1
ATOM 661 N N . ARG A 1 85 ? 0.679 5.59 -10.336 1 93.44 85 ARG A N 1
ATOM 662 C CA . ARG A 1 85 ? 0.663 6.332 -11.594 1 93.44 85 ARG A CA 1
ATOM 663 C C . ARG A 1 85 ? 0.34 7.805 -11.359 1 93.44 85 ARG A C 1
ATOM 665 O O . ARG A 1 85 ? 0.93 8.68 -11.992 1 93.44 85 ARG A O 1
ATOM 672 N N . VAL A 1 86 ? -0.598 8.039 -10.445 1 93.94 86 VAL A N 1
ATOM 673 C CA . VAL A 1 86 ? -0.884 9.414 -10.062 1 93.94 86 VAL A CA 1
ATOM 674 C C . VAL A 1 86 ? 0.345 10.039 -9.406 1 93.94 86 VAL A C 1
ATOM 676 O O . VAL A 1 86 ? 0.723 11.172 -9.719 1 93.94 86 VAL A O 1
ATOM 679 N N . ALA A 1 87 ? 0.956 9.289 -8.492 1 89.5 87 ALA A N 1
ATOM 680 C CA . ALA A 1 87 ? 2.154 9.758 -7.801 1 89.5 87 ALA A CA 1
ATOM 681 C C . ALA A 1 87 ? 3.266 10.086 -8.797 1 89.5 87 ALA A C 1
ATOM 683 O O . ALA A 1 87 ? 3.967 11.094 -8.641 1 89.5 87 ALA A O 1
ATOM 684 N N . ASP A 1 88 ? 3.424 9.227 -9.773 1 88.56 88 ASP A N 1
ATOM 685 C CA . ASP A 1 88 ? 4.453 9.422 -10.789 1 88.56 88 ASP A CA 1
ATOM 686 C C . ASP A 1 88 ? 4.223 10.719 -11.562 1 88.56 88 ASP A C 1
ATOM 688 O O . ASP A 1 88 ? 5.176 11.445 -11.867 1 88.56 88 ASP A O 1
ATOM 692 N N . ARG A 1 89 ? 3.035 10.961 -11.891 1 90 89 ARG A N 1
ATOM 693 C CA . ARG A 1 89 ? 2.691 12.164 -12.633 1 90 89 ARG A CA 1
ATOM 694 C C . ARG A 1 89 ? 2.945 13.414 -11.797 1 90 89 ARG A C 1
ATOM 696 O O . ARG A 1 89 ? 3.352 14.453 -12.328 1 90 89 ARG A O 1
ATOM 703 N N . MET A 1 90 ? 2.697 13.273 -10.523 1 89.31 90 MET A N 1
ATOM 704 C CA . MET A 1 90 ? 2.848 14.422 -9.633 1 89.31 90 MET A CA 1
ATOM 705 C C . MET A 1 90 ? 4.316 14.641 -9.281 1 89.31 90 MET A C 1
ATOM 707 O O . MET A 1 90 ? 4.695 15.734 -8.844 1 89.31 90 MET A O 1
ATOM 711 N N . ARG A 1 91 ? 5.078 13.586 -9.414 1 88.5 91 ARG A N 1
ATOM 712 C CA . ARG A 1 91 ? 6.488 13.633 -9.039 1 88.5 91 ARG A CA 1
ATOM 713 C C . ARG A 1 91 ? 6.656 14.094 -7.59 1 88.5 91 ARG A C 1
ATOM 715 O O . ARG A 1 91 ? 5.98 13.586 -6.691 1 88.5 91 ARG A O 1
ATOM 722 N N . SER A 1 92 ? 7.605 15 -7.359 1 85.75 92 SER A N 1
ATOM 723 C CA . SER A 1 92 ? 7.898 15.375 -5.98 1 85.75 92 SER A CA 1
ATOM 724 C C . SER A 1 92 ? 7.059 16.578 -5.543 1 85.75 92 SER A C 1
ATOM 726 O O . SER A 1 92 ? 7.207 17.062 -4.422 1 85.75 92 SER A O 1
ATOM 728 N N . ARG A 1 93 ? 6.055 16.969 -6.297 1 87.56 93 ARG A N 1
ATOM 729 C CA . ARG A 1 93 ? 5.258 18.156 -6.008 1 87.56 93 ARG A CA 1
ATOM 730 C C . ARG A 1 93 ? 4.145 17.844 -5.016 1 87.56 93 ARG A C 1
ATOM 732 O O . ARG A 1 93 ? 3.59 18.75 -4.387 1 87.56 93 ARG A O 1
ATOM 739 N N . ALA A 1 94 ? 3.791 16.578 -4.988 1 89.44 94 ALA A N 1
ATOM 740 C CA . ALA A 1 94 ? 2.701 16.188 -4.098 1 89.44 94 ALA A CA 1
ATOM 741 C C . ALA A 1 94 ? 2.859 14.742 -3.643 1 89.44 94 ALA A C 1
ATOM 743 O O . ALA A 1 94 ? 3.529 13.945 -4.305 1 89.44 94 ALA A O 1
ATOM 744 N N . LEU A 1 95 ? 2.293 14.492 -2.525 1 91.06 95 LEU A N 1
ATOM 745 C CA . LEU A 1 95 ? 2.219 13.133 -2.012 1 91.06 95 LEU A CA 1
ATOM 746 C C . LEU A 1 95 ? 0.816 12.555 -2.189 1 91.06 95 LEU A C 1
ATOM 748 O O . LEU A 1 95 ? -0.169 13.18 -1.792 1 91.06 95 LEU A O 1
ATOM 752 N N . VAL A 1 96 ? 0.699 11.453 -2.854 1 93.38 96 VAL A N 1
ATOM 753 C CA . VAL A 1 96 ? -0.516 10.641 -2.875 1 93.38 96 VAL A CA 1
ATOM 754 C C . VAL A 1 96 ? -0.239 9.273 -2.254 1 93.38 96 VAL A C 1
ATOM 756 O O . VAL A 1 96 ? 0.586 8.516 -2.762 1 93.38 96 VAL A O 1
ATOM 759 N N . SER A 1 97 ? -0.848 9.062 -1.17 1 93.06 97 SER A N 1
ATOM 760 C CA . SER A 1 97 ? -0.57 7.828 -0.44 1 93.06 97 SER A CA 1
ATOM 761 C C . SER A 1 97 ? -1.847 7.035 -0.191 1 93.06 97 SER A C 1
ATOM 763 O O . SER A 1 97 ? -2.932 7.609 -0.082 1 93.06 97 SER A O 1
ATOM 765 N N . PHE A 1 98 ? -1.7 5.711 -0.169 1 93.12 98 PHE A N 1
ATOM 766 C CA . PHE A 1 98 ? -2.805 4.793 0.083 1 93.12 98 PHE A CA 1
ATOM 767 C C . PHE A 1 98 ? -2.369 3.66 1.003 1 93.12 98 PHE A C 1
ATOM 769 O O . PHE A 1 98 ? -1.413 2.941 0.702 1 93.12 98 PHE A O 1
ATOM 776 N N . THR A 1 99 ? -3.074 3.521 2.07 1 91.62 99 THR A N 1
ATOM 777 C CA . THR A 1 99 ? -2.779 2.451 3.018 1 91.62 99 THR A CA 1
ATOM 778 C C . THR A 1 99 ? -4.031 1.632 3.314 1 91.62 99 THR A C 1
ATOM 780 O O . THR A 1 99 ? -4.996 2.146 3.885 1 91.62 99 THR A O 1
ATOM 783 N N . PRO A 1 100 ? -4 0.373 3.039 1 93.38 100 PRO A N 1
ATOM 784 C CA . PRO A 1 100 ? -5.148 -0.483 3.35 1 93.38 100 PRO A CA 1
ATOM 785 C C . PRO A 1 100 ? -5.297 -0.754 4.844 1 93.38 100 PRO A C 1
ATOM 787 O O . PRO A 1 100 ? -4.348 -1.199 5.492 1 93.38 100 PRO A O 1
ATOM 790 N N . ILE A 1 101 ? -6.41 -0.435 5.379 1 92.62 101 ILE A N 1
ATOM 791 C CA . ILE A 1 101 ? -6.824 -0.778 6.734 1 92.62 101 ILE A CA 1
ATOM 792 C C . ILE A 1 101 ? -8.312 -1.105 6.75 1 92.62 101 ILE A C 1
ATOM 794 O O . ILE A 1 101 ? -8.984 -1.037 5.719 1 92.62 101 ILE A O 1
ATOM 798 N N . VAL A 1 102 ? -8.805 -1.541 7.852 1 91.69 102 VAL A N 1
ATOM 799 C CA . VAL A 1 102 ? -10.211 -1.891 7.941 1 91.69 102 VAL A CA 1
ATOM 800 C C . VAL A 1 102 ? -11.062 -0.625 7.863 1 91.69 102 VAL A C 1
ATOM 802 O O . VAL A 1 102 ? -10.625 0.454 8.266 1 91.69 102 VAL A O 1
ATOM 805 N N . THR A 1 103 ? -12.25 -0.789 7.395 1 91.5 103 THR A N 1
ATOM 806 C CA . THR A 1 103 ? -13.164 0.309 7.105 1 91.5 103 THR A CA 1
ATOM 807 C C . THR A 1 103 ? -13.398 1.167 8.344 1 91.5 103 THR A C 1
ATOM 809 O O . THR A 1 103 ? -13.242 2.389 8.297 1 91.5 103 THR A O 1
ATOM 812 N N . ARG A 1 104 ? -13.695 0.631 9.43 1 90.81 104 ARG A N 1
ATOM 813 C CA . ARG A 1 104 ? -14.031 1.37 10.641 1 90.81 104 ARG A CA 1
ATOM 814 C C . ARG A 1 104 ? -12.852 2.211 11.117 1 90.81 104 ARG A C 1
ATOM 816 O O . ARG A 1 104 ? -13.016 3.373 11.492 1 90.81 104 ARG A O 1
ATOM 823 N N . LEU A 1 105 ? -11.711 1.6 11.102 1 91.69 105 LEU A N 1
ATOM 824 C CA . LEU A 1 105 ? -10.516 2.35 11.477 1 91.69 105 LEU A CA 1
ATOM 825 C C . LEU A 1 105 ? -10.266 3.498 10.508 1 91.69 105 LEU A C 1
ATOM 827 O O . LEU A 1 105 ? -9.898 4.598 10.922 1 91.69 105 LEU A O 1
ATOM 831 N N . GLY A 1 106 ? -10.438 3.238 9.219 1 94.69 106 GLY A N 1
ATOM 832 C CA . GLY A 1 106 ? -10.297 4.297 8.234 1 94.69 106 GLY A CA 1
ATOM 833 C C . GLY A 1 106 ? -11.203 5.484 8.5 1 94.69 106 GLY A C 1
ATOM 834 O O . GLY A 1 106 ? -10.766 6.637 8.406 1 94.69 106 GLY A O 1
ATOM 835 N N . LEU A 1 107 ? -12.422 5.234 8.898 1 95.19 107 LEU A N 1
ATOM 836 C CA . LEU A 1 107 ? -13.383 6.293 9.188 1 95.19 107 LEU A CA 1
ATOM 837 C C . LEU A 1 107 ? -13 7.039 10.461 1 95.19 107 LEU A C 1
ATOM 839 O O . LEU A 1 107 ? -13.188 8.258 10.555 1 95.19 107 LEU A O 1
ATOM 843 N N . GLU A 1 108 ? -12.516 6.316 11.414 1 92.88 108 GLU A N 1
ATOM 844 C CA . GLU A 1 108 ? -12.047 6.957 12.641 1 92.88 108 GLU A CA 1
ATOM 845 C C . GLU A 1 108 ? -10.875 7.895 12.352 1 92.88 108 GLU A C 1
ATOM 847 O O . GLU A 1 108 ? -10.789 8.984 12.922 1 92.88 108 GLU A O 1
ATOM 852 N N . LEU A 1 109 ? -9.977 7.434 11.508 1 92.19 109 LEU A N 1
ATOM 853 C CA . LEU A 1 109 ? -8.852 8.273 11.125 1 92.19 109 LEU A CA 1
ATOM 854 C C . LEU A 1 109 ? -9.32 9.516 10.375 1 92.19 109 LEU A C 1
ATOM 856 O O . LEU A 1 109 ? -8.781 10.602 10.555 1 92.19 109 LEU A O 1
ATOM 860 N N . LEU A 1 110 ? -10.297 9.336 9.516 1 91.94 110 LEU A N 1
ATOM 861 C CA . LEU A 1 110 ? -10.891 10.469 8.805 1 91.94 110 LEU A CA 1
ATOM 862 C C . LEU A 1 110 ? -11.516 11.453 9.789 1 91.94 110 LEU A C 1
ATOM 864 O O . LEU A 1 110 ? -11.328 12.664 9.664 1 91.94 110 LEU A O 1
ATOM 868 N N . HIS A 1 111 ? -12.203 10.875 10.758 1 88.5 111 HIS A N 1
ATOM 869 C CA . HIS A 1 111 ? -12.828 11.688 11.797 1 88.5 111 HIS A CA 1
ATOM 870 C C . HIS A 1 111 ? -11.789 12.5 12.555 1 88.5 111 HIS A C 1
ATOM 872 O O . HIS A 1 111 ? -12.031 13.656 12.914 1 88.5 111 HIS A O 1
ATOM 878 N N . GLY A 1 112 ? -10.688 11.898 12.766 1 80.25 112 GLY A N 1
ATOM 879 C CA . GLY A 1 112 ? -9.602 12.562 13.477 1 80.25 112 GLY A CA 1
ATOM 880 C C . GLY A 1 112 ? -8.742 13.43 12.578 1 80.25 112 GLY A C 1
ATOM 881 O O . GLY A 1 112 ? -7.699 13.93 13 1 80.25 112 GLY A O 1
ATOM 882 N N . ASN A 1 113 ? -9.055 13.539 11.32 1 81.81 113 ASN A N 1
ATOM 883 C CA . ASN A 1 113 ? -8.359 14.336 10.32 1 81.81 113 ASN A CA 1
ATOM 884 C C . ASN A 1 113 ? -6.93 13.844 10.109 1 81.81 113 ASN A C 1
ATOM 886 O O . ASN A 1 113 ? -6.004 14.641 9.969 1 81.81 113 ASN A O 1
ATOM 890 N N . ARG A 1 114 ? -6.777 12.602 10.148 1 85.75 114 ARG A N 1
ATOM 891 C CA . ARG A 1 114 ? -5.453 12.008 9.969 1 85.75 114 ARG A CA 1
ATOM 892 C C . ARG A 1 114 ? -5.281 11.469 8.555 1 85.75 114 ARG A C 1
ATOM 894 O O . ARG A 1 114 ? -4.16 11.203 8.117 1 85.75 114 ARG A O 1
ATOM 901 N N . VAL A 1 115 ? -6.422 11.352 7.867 1 91.44 115 VAL A N 1
ATOM 902 C CA . VAL A 1 115 ? -6.426 11.039 6.441 1 91.44 115 VAL A CA 1
ATOM 903 C C . VAL A 1 115 ? -7.352 12 5.703 1 91.44 115 VAL A C 1
ATOM 905 O O . VAL A 1 115 ? -8.188 12.664 6.32 1 91.44 115 VAL A O 1
ATOM 908 N N . ASP A 1 116 ? -7.109 12.078 4.441 1 91.06 116 ASP A N 1
ATOM 909 C CA . ASP A 1 116 ? -7.922 12.969 3.621 1 91.06 116 ASP A CA 1
ATOM 910 C C . ASP A 1 116 ? -9.188 12.258 3.127 1 91.06 116 ASP A C 1
ATOM 912 O O . ASP A 1 116 ? -10.211 12.906 2.902 1 91.06 116 ASP A O 1
ATOM 916 N N . ALA A 1 117 ? -9.062 10.961 2.922 1 95.75 117 ALA A N 1
ATOM 917 C CA . ALA A 1 117 ? -10.188 10.18 2.428 1 95.75 117 ALA A CA 1
ATOM 918 C C . ALA A 1 117 ? -10.125 8.742 2.939 1 95.75 117 ALA A C 1
ATOM 920 O O . ALA A 1 117 ? -9.039 8.219 3.195 1 95.75 117 ALA A O 1
ATOM 921 N N . CYS A 1 118 ? -11.281 8.188 3.059 1 97.25 118 CYS A N 1
ATOM 922 C CA . CYS A 1 118 ? -11.406 6.785 3.455 1 97.25 118 CYS A CA 1
ATOM 923 C C . CYS A 1 118 ? -12.125 5.977 2.383 1 97.25 118 CYS A C 1
ATOM 925 O O . CYS A 1 118 ? -13.211 6.359 1.937 1 97.25 118 CYS A O 1
ATOM 927 N N . CYS A 1 119 ? -11.508 4.875 1.967 1 98.06 119 CYS A N 1
ATOM 928 C CA . CYS A 1 119 ? -12.141 3.934 1.049 1 98.06 119 CYS A CA 1
ATOM 929 C C . CYS A 1 119 ? -13.055 2.971 1.796 1 98.06 119 CYS A C 1
ATOM 931 O O . CYS A 1 119 ? -12.641 2.35 2.777 1 98.06 119 CYS A O 1
ATOM 933 N N . VAL A 1 120 ? -14.32 2.814 1.26 1 97.56 120 VAL A N 1
ATOM 934 C CA . VAL A 1 120 ? -15.25 1.974 2.004 1 97.56 120 VAL A CA 1
ATOM 935 C C . VAL A 1 120 ? -16 1.052 1.042 1 97.56 120 VAL A C 1
ATOM 937 O O . VAL A 1 120 ? -16.219 1.403 -0.12 1 97.56 120 VAL A O 1
ATOM 940 N N . HIS A 1 121 ? -16.266 -0.051 1.455 1 97.75 121 HIS A N 1
ATOM 941 C CA . HIS A 1 121 ? -17.25 -0.982 0.923 1 97.75 121 HIS A CA 1
ATOM 942 C C . HIS A 1 121 ? -18.016 -1.678 2.047 1 97.75 121 HIS A C 1
ATOM 944 O O . HIS A 1 121 ? -17.422 -2.119 3.029 1 97.75 121 HIS A O 1
ATOM 950 N N . TRP A 1 122 ? -19.344 -1.686 1.914 1 96.31 122 TRP A N 1
ATOM 951 C CA . TRP A 1 122 ? -20.156 -2.17 3.025 1 96.31 122 TRP A CA 1
ATOM 952 C C . TRP A 1 122 ? -21.469 -2.748 2.527 1 96.31 122 TRP A C 1
ATOM 954 O O . TRP A 1 122 ? -22.5 -2.062 2.529 1 96.31 122 TRP A O 1
ATOM 964 N N . GLY A 1 123 ? -21.484 -3.988 2.225 1 95.19 123 GLY A N 1
ATOM 965 C CA . GLY A 1 123 ? -22.688 -4.652 1.766 1 95.19 123 GLY A CA 1
ATOM 966 C C . GLY A 1 123 ? -22.828 -4.664 0.255 1 95.19 123 GLY A C 1
ATOM 967 O O . GLY A 1 123 ? -21.906 -4.262 -0.461 1 95.19 123 GLY A O 1
ATOM 968 N N . PRO A 1 124 ? -24.016 -5.176 -0.193 1 96.62 124 PRO A N 1
ATOM 969 C CA . PRO A 1 124 ? -24.234 -5.293 -1.636 1 96.62 124 PRO A CA 1
ATOM 970 C C . PRO A 1 124 ? -24.312 -3.938 -2.334 1 96.62 124 PRO A C 1
ATOM 972 O O . PRO A 1 124 ? -24.766 -2.957 -1.737 1 96.62 124 PRO A O 1
ATOM 975 N N . ALA A 1 125 ? -23.906 -3.941 -3.559 1 97 125 ALA A N 1
ATOM 976 C CA . ALA A 1 125 ? -23.875 -2.723 -4.363 1 97 125 ALA A CA 1
ATOM 977 C C . ALA A 1 125 ? -25.234 -2.047 -4.398 1 97 125 ALA A C 1
ATOM 979 O O . ALA A 1 125 ? -25.328 -0.819 -4.316 1 97 125 ALA A O 1
ATOM 980 N N . GLU A 1 126 ? -26.266 -2.805 -4.477 1 95.56 126 GLU A N 1
ATOM 981 C CA . GLU A 1 126 ? -27.625 -2.277 -4.609 1 95.56 126 GLU A CA 1
ATOM 982 C C . GLU A 1 126 ? -28.047 -1.527 -3.352 1 95.56 126 GLU A C 1
ATOM 984 O O . GLU A 1 126 ? -28.906 -0.645 -3.41 1 95.56 126 GLU A O 1
ATOM 989 N N . GLU A 1 127 ? -27.391 -1.841 -2.281 1 96.31 127 GLU A N 1
ATOM 990 C CA . GLU A 1 127 ? -27.766 -1.228 -1.012 1 96.31 127 GLU A CA 1
ATOM 991 C C . GLU A 1 127 ? -26.781 -0.129 -0.616 1 96.31 127 GLU A C 1
ATOM 993 O O . GLU A 1 127 ? -26.938 0.498 0.434 1 96.31 127 GLU A O 1
ATOM 998 N N . SER A 1 128 ? -25.875 0.117 -1.41 1 95.75 128 SER A N 1
ATOM 999 C CA . SER A 1 128 ? -24.766 0.998 -1.043 1 95.75 128 SER A CA 1
ATOM 1000 C C . SER A 1 128 ? -25.266 2.412 -0.753 1 95.75 128 SER A C 1
ATOM 1002 O O . SER A 1 128 ? -24.734 3.09 0.13 1 95.75 128 SER A O 1
ATOM 1004 N N . GLN A 1 129 ? -26.266 2.896 -1.437 1 94.5 129 GLN A N 1
ATOM 1005 C CA . GLN A 1 129 ? -26.766 4.262 -1.281 1 94.5 129 GLN A CA 1
ATOM 1006 C C . GLN A 1 129 ? -27.375 4.473 0.104 1 94.5 129 GLN A C 1
ATOM 1008 O O . GLN A 1 129 ? -27.469 5.605 0.581 1 94.5 129 GLN A O 1
ATOM 1013 N N . MET A 1 130 ? -27.734 3.398 0.704 1 95.06 130 MET A N 1
ATOM 1014 C CA . MET A 1 130 ? -28.297 3.471 2.053 1 95.06 130 MET A CA 1
ATOM 1015 C C . MET A 1 130 ? -27.25 3.096 3.094 1 95.06 130 MET A C 1
ATOM 1017 O O . MET A 1 130 ? -27.078 3.793 4.098 1 95.06 130 MET A O 1
ATOM 1021 N N . ARG A 1 131 ? -26.484 2.064 2.881 1 95.38 131 ARG A N 1
ATOM 1022 C CA . ARG A 1 131 ? -25.609 1.479 3.885 1 95.38 131 ARG A CA 1
ATOM 1023 C C . ARG A 1 131 ? -24.359 2.342 4.094 1 95.38 131 ARG A C 1
ATOM 1025 O O . ARG A 1 131 ? -23.891 2.486 5.219 1 95.38 131 ARG A O 1
ATOM 1032 N N . HIS A 1 132 ? -23.859 2.881 3.002 1 96.94 132 HIS A N 1
ATOM 1033 C CA . HIS A 1 132 ? -22.641 3.662 3.143 1 96.94 132 HIS A CA 1
ATOM 1034 C C . HIS A 1 132 ? -22.891 4.945 3.924 1 96.94 132 HIS A C 1
ATOM 1036 O O . HIS A 1 132 ? -22.156 5.254 4.875 1 96.94 132 HIS A O 1
ATOM 1042 N N . PRO A 1 133 ? -23.969 5.676 3.619 1 95.81 133 PRO A N 1
ATOM 1043 C CA . PRO A 1 133 ? -24.281 6.832 4.465 1 95.81 133 PRO A CA 1
ATOM 1044 C C . PRO A 1 133 ? -24.547 6.441 5.918 1 95.81 133 PRO A C 1
ATOM 1046 O O . PRO A 1 133 ? -24.141 7.164 6.836 1 95.81 133 PRO A O 1
ATOM 1049 N N . ALA A 1 134 ? -25.156 5.352 6.156 1 95 134 ALA A N 1
ATOM 1050 C CA . ALA A 1 134 ? -25.453 4.895 7.512 1 95 134 ALA A CA 1
ATOM 1051 C C . ALA A 1 134 ? -24.156 4.656 8.297 1 95 134 ALA A C 1
ATOM 1053 O O . ALA A 1 134 ? -24.109 4.883 9.508 1 95 134 ALA A O 1
ATOM 1054 N N . LEU A 1 135 ? -23.156 4.227 7.617 1 93.12 135 LEU A N 1
ATOM 1055 C CA . LEU A 1 135 ? -21.859 3.934 8.234 1 93.12 135 LEU A CA 1
ATOM 1056 C C . LEU A 1 135 ? -21.234 5.203 8.797 1 93.12 135 LEU A C 1
ATOM 1058 O O . LEU A 1 135 ? -20.547 5.156 9.812 1 93.12 135 LEU A O 1
ATOM 1062 N N . ILE A 1 136 ? -21.469 6.348 8.125 1 94.5 136 ILE A N 1
ATOM 1063 C CA . ILE A 1 136 ? -20.703 7.531 8.5 1 94.5 136 ILE A CA 1
ATOM 1064 C C . ILE A 1 136 ? -21.531 8.414 9.43 1 94.5 136 ILE A C 1
ATOM 1066 O O . ILE A 1 136 ? -21 9.32 10.07 1 94.5 136 ILE A O 1
ATOM 1070 N N . ARG A 1 137 ? -22.812 8.148 9.602 1 92.81 137 ARG A N 1
ATOM 1071 C CA . ARG A 1 137 ? -23.734 9 10.359 1 92.81 137 ARG A CA 1
ATOM 1072 C C . ARG A 1 137 ? -23.391 8.977 11.844 1 92.81 137 ARG A C 1
ATOM 1074 O O . ARG A 1 137 ? -23.766 9.883 12.586 1 92.81 137 ARG A O 1
ATOM 1081 N N . SER A 1 138 ? -22.703 7.945 12.227 1 88.56 138 SER A N 1
ATOM 1082 C CA . SER A 1 138 ? -22.344 7.859 13.641 1 88.56 138 SER A CA 1
ATOM 1083 C C . SER A 1 138 ? -21.234 8.844 13.992 1 88.56 138 SER A C 1
ATOM 1085 O O . SER A 1 138 ? -20.969 9.094 15.172 1 88.56 138 SER A O 1
ATOM 1087 N N . PHE A 1 139 ? -20.609 9.391 13 1 90.69 139 PHE A N 1
ATOM 1088 C CA . PHE A 1 139 ? -19.531 10.352 13.227 1 90.69 139 PHE A CA 1
ATOM 1089 C C . PHE A 1 139 ? -20.062 11.773 13.188 1 90.69 139 PHE A C 1
ATOM 1091 O O . PHE A 1 139 ? -20.75 12.164 12.234 1 90.69 139 PHE A O 1
ATOM 1098 N N . PRO A 1 140 ? -19.797 12.531 14.195 1 83.75 140 PRO A N 1
ATOM 1099 C CA . PRO A 1 140 ? -20.328 13.898 14.25 1 83.75 140 PRO A CA 1
ATOM 1100 C C . PRO A 1 140 ? -19.938 14.727 13.031 1 83.75 140 PRO A C 1
ATOM 1102 O O . PRO A 1 140 ? -20.719 15.578 12.586 1 83.75 140 PRO A O 1
ATOM 1105 N N . GLN A 1 141 ? -18.797 14.477 12.438 1 81.88 141 GLN A N 1
ATOM 1106 C CA . GLN A 1 141 ? -18.281 15.281 11.336 1 81.88 141 GLN A CA 1
ATOM 1107 C C . GLN A 1 141 ? -18.922 14.859 10.008 1 81.88 141 GLN A C 1
ATOM 1109 O O . GLN A 1 141 ? -18.656 15.461 8.969 1 81.88 141 GLN A O 1
ATOM 1114 N N . HIS A 1 142 ? -19.844 13.883 10.086 1 88.5 142 HIS A N 1
ATOM 1115 C CA . HIS A 1 142 ? -20.359 13.305 8.859 1 88.5 142 HIS A CA 1
ATOM 1116 C C . HIS A 1 142 ? -21.094 14.359 8.023 1 88.5 142 HIS A C 1
ATOM 1118 O O . HIS A 1 142 ? -21.203 14.211 6.801 1 88.5 142 HIS A O 1
ATOM 1124 N N . ARG A 1 143 ? -21.531 15.383 8.57 1 85.44 143 ARG A N 1
ATOM 1125 C CA . ARG A 1 143 ? -22.281 16.406 7.863 1 85.44 143 ARG A CA 1
ATOM 1126 C C . ARG A 1 143 ? -21.391 17.156 6.887 1 85.44 143 ARG A C 1
ATOM 1128 O O . ARG A 1 143 ? -21.875 17.781 5.938 1 85.44 143 ARG A O 1
ATOM 1135 N N . HIS A 1 144 ? -20.047 17.094 7.113 1 85.94 144 HIS A N 1
ATOM 1136 C CA . HIS A 1 144 ? -19.094 17.766 6.246 1 85.94 144 HIS A CA 1
ATOM 1137 C C . HIS A 1 144 ? -18.469 16.812 5.238 1 85.94 144 HIS A C 1
ATOM 1139 O O . HIS A 1 144 ? -17.625 17.203 4.426 1 85.94 144 HIS A O 1
ATOM 1145 N N . TRP A 1 145 ? -18.875 15.562 5.363 1 93.12 145 TRP A N 1
ATOM 1146 C CA . TRP A 1 145 ? -18.312 14.555 4.473 1 93.12 145 TRP A CA 1
ATOM 1147 C C . TRP A 1 145 ? -19.188 14.367 3.236 1 93.12 145 TRP A C 1
ATOM 1149 O O . TRP A 1 145 ? -20.359 14.711 3.242 1 93.12 145 TRP A O 1
ATOM 1159 N N . VAL A 1 146 ? -18.578 13.914 2.17 1 94.81 146 VAL A N 1
ATOM 1160 C CA . VAL A 1 146 ? -19.25 13.469 0.964 1 94.81 146 VAL A CA 1
ATOM 1161 C C . VAL A 1 146 ? -18.828 12.039 0.623 1 94.81 146 VAL A C 1
ATOM 1163 O O . VAL A 1 146 ? -17.766 11.594 1.054 1 94.81 146 VAL A O 1
ATOM 1166 N N . ILE A 1 147 ? -19.703 11.352 -0.019 1 97.88 147 ILE A N 1
ATOM 1167 C CA . ILE A 1 147 ? -19.406 10.016 -0.518 1 97.88 147 ILE A CA 1
ATOM 1168 C C . ILE A 1 147 ? -19.375 10.023 -2.045 1 97.88 147 ILE A C 1
ATOM 1170 O O . ILE A 1 147 ? -20.359 10.406 -2.682 1 97.88 147 ILE A O 1
ATOM 1174 N N . ILE A 1 148 ? -18.203 9.602 -2.621 1 98 148 ILE A N 1
ATOM 1175 C CA . ILE A 1 148 ? -18.031 9.57 -4.066 1 98 148 ILE A CA 1
ATOM 1176 C C . ILE A 1 148 ? -17.812 8.133 -4.531 1 98 148 ILE A C 1
ATOM 1178 O O . ILE A 1 148 ? -16.969 7.422 -3.99 1 98 148 ILE A O 1
ATOM 1182 N N . ARG A 1 149 ? -18.578 7.727 -5.5 1 98.44 149 ARG A N 1
ATOM 1183 C CA . ARG A 1 149 ? -18.406 6.395 -6.074 1 98.44 149 ARG A CA 1
ATOM 1184 C C . ARG A 1 149 ? -17.078 6.285 -6.812 1 98.44 149 ARG A C 1
ATOM 1186 O O . ARG A 1 149 ? -16.797 7.074 -7.715 1 98.44 149 ARG A O 1
ATOM 1193 N N . ALA A 1 150 ? -16.266 5.367 -6.414 1 98.44 150 ALA A N 1
ATOM 1194 C CA . ALA A 1 150 ? -15.086 5.043 -7.207 1 98.44 150 ALA A CA 1
ATOM 1195 C C . ALA A 1 150 ? -15.422 4.047 -8.312 1 98.44 150 ALA A C 1
ATOM 1197 O O . ALA A 1 150 ? -15.203 4.32 -9.492 1 98.44 150 ALA A O 1
ATOM 1198 N N . PHE A 1 151 ? -15.953 2.893 -7.949 1 98.69 151 PHE A N 1
ATOM 1199 C CA . PHE A 1 151 ? -16.359 1.84 -8.875 1 98.69 151 PHE A CA 1
ATOM 1200 C C . PHE A 1 151 ? -17.188 0.782 -8.148 1 98.69 151 PHE A C 1
ATOM 1202 O O . PHE A 1 151 ? -17.438 0.892 -6.949 1 98.69 151 PHE A O 1
ATOM 1209 N N . GLN A 1 152 ? -17.719 -0.117 -8.898 1 98.62 152 GLN A N 1
ATOM 1210 C CA . GLN A 1 152 ? -18.25 -1.369 -8.375 1 98.62 152 GLN A CA 1
ATOM 1211 C C . GLN A 1 152 ? -17.328 -2.541 -8.703 1 98.62 152 GLN A C 1
ATOM 1213 O O . GLN A 1 152 ? -16.641 -2.531 -9.734 1 98.62 152 GLN A O 1
ATOM 1218 N N . ARG A 1 153 ? -17.312 -3.455 -7.77 1 98.81 153 ARG A N 1
ATOM 1219 C CA . ARG A 1 153 ? -16.453 -4.609 -8.016 1 98.81 153 ARG A CA 1
ATOM 1220 C C . ARG A 1 153 ? -17.109 -5.898 -7.539 1 98.81 153 ARG A C 1
ATOM 1222 O O . ARG A 1 153 ? -18 -5.867 -6.688 1 98.81 153 ARG A O 1
ATOM 1229 N N . GLU A 1 154 ? -16.688 -6.98 -8.156 1 98.75 154 GLU A N 1
ATOM 1230 C CA . GLU A 1 154 ? -17.266 -8.289 -7.867 1 98.75 154 GLU A CA 1
ATOM 1231 C C . GLU A 1 154 ? -16.688 -8.883 -6.594 1 98.75 154 GLU A C 1
ATOM 1233 O O . GLU A 1 154 ? -15.461 -8.891 -6.41 1 98.75 154 GLU A O 1
ATOM 1238 N N . GLN A 1 155 ? -17.609 -9.32 -5.715 1 98.19 155 GLN A N 1
ATOM 1239 C CA . GLN A 1 155 ? -17.219 -9.938 -4.453 1 98.19 155 GLN A CA 1
ATOM 1240 C C . GLN A 1 155 ? -17.562 -11.422 -4.426 1 98.19 155 GLN A C 1
ATOM 1242 O O . GLN A 1 155 ? -18.5 -11.859 -5.102 1 98.19 155 GLN A O 1
ATOM 1247 N N . GLY A 1 156 ? -16.766 -12.203 -3.699 1 98.5 156 GLY A N 1
ATOM 1248 C CA . GLY A 1 156 ? -16.953 -13.641 -3.574 1 98.5 156 GLY A CA 1
ATOM 1249 C C . GLY A 1 156 ? -15.867 -14.312 -2.748 1 98.5 156 GLY A C 1
ATOM 1250 O O . GLY A 1 156 ? -15.516 -13.828 -1.67 1 98.5 156 GLY A O 1
ATOM 1251 N N . PHE A 1 157 ? -15.469 -15.469 -3.246 1 98.75 157 PHE A N 1
ATOM 1252 C CA . PHE A 1 157 ? -14.484 -16.25 -2.502 1 98.75 157 PHE A CA 1
ATOM 1253 C C . PHE A 1 157 ? -13.273 -16.562 -3.369 1 98.75 157 PHE A C 1
ATOM 1255 O O . PHE A 1 157 ? -13.414 -17.016 -4.508 1 98.75 157 PHE A O 1
ATOM 1262 N N . ILE A 1 158 ? -12.117 -16.266 -2.822 1 98.81 158 ILE A N 1
ATOM 1263 C CA . ILE A 1 158 ? -10.836 -16.594 -3.434 1 98.81 158 ILE A CA 1
ATOM 1264 C C . ILE A 1 158 ? -10.422 -18.016 -3.043 1 98.81 158 ILE A C 1
ATOM 1266 O O . ILE A 1 158 ? -10.453 -18.375 -1.864 1 98.81 158 ILE A O 1
ATOM 1270 N N . LEU A 1 159 ? -10.047 -18.797 -4.039 1 98.75 159 LEU A N 1
ATOM 1271 C CA . LEU A 1 159 ? -9.742 -20.188 -3.764 1 98.75 159 LEU A CA 1
ATOM 1272 C C . LEU A 1 159 ? -8.367 -20.562 -4.312 1 98.75 159 LEU A C 1
ATOM 1274 O O . LEU A 1 159 ? -7.977 -20.094 -5.383 1 98.75 159 LEU A O 1
ATOM 1278 N N . ASN A 1 160 ? -7.75 -21.406 -3.521 1 98.06 160 ASN A N 1
ATOM 1279 C CA . ASN A 1 160 ? -6.605 -22.109 -4.09 1 98.06 160 ASN A CA 1
ATOM 1280 C C . ASN A 1 160 ? -7 -22.922 -5.316 1 98.06 160 ASN A C 1
ATOM 1282 O O . ASN A 1 160 ? -8.031 -23.609 -5.312 1 98.06 160 ASN A O 1
ATOM 1286 N N . ARG A 1 161 ? -6.211 -22.859 -6.316 1 95.5 161 ARG A N 1
ATOM 1287 C CA . ARG A 1 161 ? -6.531 -23.547 -7.562 1 95.5 161 ARG A CA 1
ATOM 1288 C C . ARG A 1 161 ? -6.664 -25.047 -7.348 1 95.5 161 ARG A C 1
ATOM 1290 O O . ARG A 1 161 ? -7.477 -25.703 -8 1 95.5 161 ARG A O 1
ATOM 1297 N N . SER A 1 162 ? -5.922 -25.562 -6.453 1 94.69 162 SER A N 1
ATOM 1298 C CA . SER A 1 162 ? -5.895 -27 -6.195 1 94.69 162 SER A CA 1
ATOM 1299 C C . SER A 1 162 ? -7.23 -27.484 -5.637 1 94.69 162 SER A C 1
ATOM 1301 O O . SER A 1 162 ? -7.582 -28.656 -5.789 1 94.69 162 SER A O 1
ATOM 1303 N N . VAL A 1 163 ? -8.008 -26.609 -5.078 1 96.44 163 VAL A N 1
ATOM 1304 C CA . VAL A 1 163 ? -9.258 -27.062 -4.48 1 96.44 163 VAL A CA 1
ATOM 1305 C C . VAL A 1 163 ? -10.438 -26.531 -5.297 1 96.44 163 VAL A C 1
ATOM 1307 O O . VAL A 1 163 ? -11.555 -27.047 -5.18 1 96.44 163 VAL A O 1
ATOM 1310 N N . ALA A 1 164 ? -10.219 -25.547 -6.035 1 96.62 164 ALA A N 1
ATOM 1311 C CA . ALA A 1 164 ? -11.273 -24.844 -6.762 1 96.62 164 ALA A CA 1
ATOM 1312 C C . ALA A 1 164 ? -12.031 -25.797 -7.676 1 96.62 164 ALA A C 1
ATOM 1314 O O . ALA A 1 164 ? -13.234 -25.625 -7.91 1 96.62 164 ALA A O 1
ATOM 1315 N N . GLU A 1 165 ? -11.312 -26.797 -8.148 1 93.56 165 GLU A N 1
ATOM 1316 C CA . GLU A 1 165 ? -11.898 -27.719 -9.117 1 93.56 165 GLU A CA 1
ATOM 1317 C C . GLU A 1 165 ? -13.023 -28.531 -8.5 1 93.56 165 GLU A C 1
ATOM 1319 O O . GLU A 1 165 ? -13.875 -29.062 -9.211 1 93.56 165 GLU A O 1
ATOM 1324 N N . TYR A 1 166 ? -13.094 -28.5 -7.266 1 95.56 166 TYR A N 1
ATOM 1325 C CA . TYR A 1 166 ? -14.047 -29.359 -6.578 1 95.56 166 TYR A CA 1
ATOM 1326 C C . TYR A 1 166 ? -15.328 -28.594 -6.242 1 95.56 166 TYR A C 1
ATOM 1328 O O . TYR A 1 166 ? -16.281 -29.156 -5.715 1 95.56 166 TYR A O 1
ATOM 1336 N N . PHE A 1 167 ? -15.336 -27.281 -6.543 1 96.5 167 PHE A N 1
ATOM 1337 C CA . PHE A 1 167 ? -16.484 -26.469 -6.156 1 96.5 167 PHE A CA 1
ATOM 1338 C C . PHE A 1 167 ? -17 -25.672 -7.348 1 96.5 167 PHE A C 1
ATOM 1340 O O . PHE A 1 167 ? -16.219 -25.125 -8.133 1 96.5 167 PHE A O 1
ATOM 1347 N N . SER A 1 168 ? -18.328 -25.609 -7.449 1 93.31 168 SER A N 1
ATOM 1348 C CA . SER A 1 168 ? -18.953 -24.844 -8.531 1 93.31 168 SER A CA 1
ATOM 1349 C C . SER A 1 168 ? -19.766 -23.672 -7.992 1 93.31 168 SER A C 1
ATOM 1351 O O . SER A 1 168 ? -20.141 -22.766 -8.742 1 93.31 168 SER A O 1
ATOM 1353 N N . SER A 1 169 ? -20.016 -23.797 -6.652 1 94.38 169 SER A N 1
ATOM 1354 C CA . SER A 1 169 ? -20.797 -22.75 -6.023 1 94.38 169 SER A CA 1
ATOM 1355 C C . SER A 1 169 ? -20.25 -22.391 -4.645 1 94.38 169 SER A C 1
ATOM 1357 O O . SER A 1 169 ? -19.797 -23.266 -3.91 1 94.38 169 SER A O 1
ATOM 1359 N N . PRO A 1 170 ? -20.391 -21.078 -4.359 1 94.81 170 PRO A N 1
ATOM 1360 C CA . PRO A 1 170 ? -19.938 -20.656 -3.035 1 94.81 170 PRO A CA 1
ATOM 1361 C C . PRO A 1 170 ? -20.688 -21.344 -1.903 1 94.81 170 PRO A C 1
ATOM 1363 O O . PRO A 1 170 ? -20.156 -21.5 -0.801 1 94.81 170 PRO A O 1
ATOM 1366 N N . ASP A 1 171 ? -21.812 -21.828 -2.154 1 92.5 171 ASP A N 1
ATOM 1367 C CA . ASP A 1 171 ? -22.672 -22.422 -1.138 1 92.5 171 ASP A CA 1
ATOM 1368 C C . ASP A 1 171 ? -22.078 -23.734 -0.625 1 92.5 171 ASP A C 1
ATOM 1370 O O . ASP A 1 171 ? -22.438 -24.188 0.464 1 92.5 171 ASP A O 1
ATOM 1374 N N . GLU A 1 172 ? -21.219 -24.266 -1.325 1 94.38 172 GLU A N 1
ATOM 1375 C CA . GLU A 1 172 ? -20.641 -25.562 -0.987 1 94.38 172 GLU A CA 1
ATOM 1376 C C . GLU A 1 172 ? -19.453 -25.422 -0.04 1 94.38 172 GLU A C 1
ATOM 1378 O O . GLU A 1 172 ? -19.047 -26.391 0.604 1 94.38 172 GLU A O 1
ATOM 1383 N N . LEU A 1 173 ? -18.953 -24.266 0.119 1 96 173 LEU A N 1
ATOM 1384 C CA . LEU A 1 173 ? -17.656 -24.031 0.748 1 96 173 LEU A CA 1
ATOM 1385 C C . LEU A 1 173 ? -17.75 -24.234 2.258 1 96 173 LEU A C 1
ATOM 1387 O O . LEU A 1 173 ? -16.906 -24.922 2.846 1 96 173 LEU A O 1
ATOM 1391 N N . PRO A 1 174 ? -18.766 -23.719 2.914 1 93.25 174 PRO A N 1
ATOM 1392 C CA . PRO A 1 174 ? -18.766 -23.781 4.379 1 93.25 174 PRO A CA 1
ATOM 1393 C C . PRO A 1 174 ? -18.891 -25.203 4.91 1 93.25 174 PRO A C 1
ATOM 1395 O O . PRO A 1 174 ? -18.469 -25.484 6.039 1 93.25 174 PRO A O 1
ATOM 1398 N N . GLY A 1 175 ? -19.375 -26.109 4.211 1 90.38 175 GLY A N 1
ATOM 1399 C CA . GLY A 1 175 ? -19.547 -27.484 4.668 1 90.38 175 GLY A CA 1
ATOM 1400 C C . GLY A 1 175 ? -18.359 -28.359 4.398 1 90.38 175 GLY A C 1
ATOM 1401 O O . GLY A 1 175 ? -18.25 -29.469 4.949 1 90.38 175 GLY A O 1
ATOM 1402 N N . ALA A 1 176 ? -17.438 -27.859 3.689 1 94.88 176 ALA A N 1
ATOM 1403 C CA . ALA A 1 176 ? -16.266 -28.641 3.307 1 94.88 176 ALA A CA 1
ATOM 1404 C C . ALA A 1 176 ? -15.125 -28.453 4.309 1 94.88 176 ALA A C 1
ATOM 1406 O O . ALA A 1 176 ? -15.156 -27.531 5.125 1 94.88 176 ALA A O 1
ATOM 1407 N N . ASP A 1 177 ? -14.164 -29.406 4.293 1 96 177 ASP A N 1
ATOM 1408 C CA . ASP A 1 177 ? -12.984 -29.328 5.148 1 96 177 ASP A CA 1
ATOM 1409 C C . ASP A 1 177 ? -11.898 -28.484 4.504 1 96 177 ASP A C 1
ATOM 1411 O O . ASP A 1 177 ? -10.938 -29.016 3.936 1 96 177 ASP A O 1
ATOM 1415 N N . LEU A 1 178 ? -12.133 -27.188 4.582 1 97.81 178 LEU A N 1
ATOM 1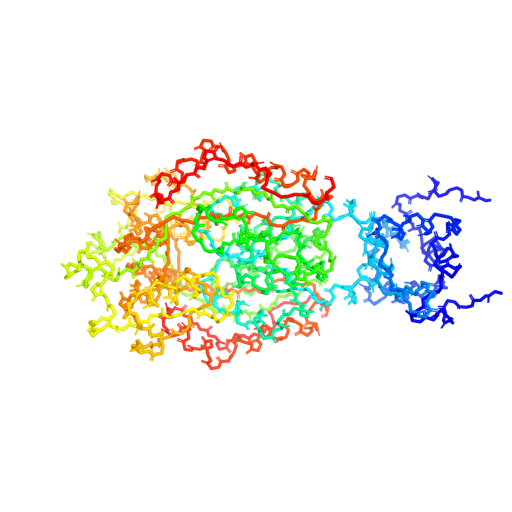416 C CA . LEU A 1 178 ? -11.227 -26.219 3.971 1 97.81 178 LEU A CA 1
ATOM 1417 C C . LEU A 1 178 ? -10.562 -25.344 5.031 1 97.81 178 LEU A C 1
ATOM 1419 O O . LEU A 1 178 ? -11.148 -25.078 6.082 1 97.81 178 LEU A O 1
ATOM 1423 N N . ARG A 1 179 ? -9.305 -25.094 4.801 1 98.25 179 ARG A N 1
ATOM 1424 C CA . ARG A 1 179 ? -8.602 -24.109 5.617 1 98.25 179 ARG A CA 1
ATOM 1425 C C . ARG A 1 179 ? -9.023 -22.688 5.246 1 98.25 179 ARG A C 1
ATOM 1427 O O . ARG A 1 179 ? -8.695 -22.203 4.164 1 98.25 179 ARG A O 1
ATOM 1434 N N . TRP A 1 180 ? -9.641 -21.875 6.211 1 98.62 180 TRP A N 1
ATOM 1435 C CA . TRP A 1 180 ? -10.227 -20.578 5.918 1 98.62 180 TRP A CA 1
ATOM 1436 C C . TRP A 1 180 ? -9.336 -19.453 6.438 1 98.62 180 TRP A C 1
ATOM 1438 O O . TRP A 1 180 ? -8.758 -19.547 7.527 1 98.62 180 TRP A O 1
ATOM 1448 N N . ILE A 1 181 ? -9.266 -18.453 5.617 1 98.5 181 ILE A N 1
ATOM 1449 C CA . ILE A 1 181 ? -8.781 -17.156 6.105 1 98.5 181 ILE A CA 1
ATOM 1450 C C . ILE A 1 181 ? -9.977 -16.25 6.398 1 98.5 181 ILE A C 1
ATOM 1452 O O . ILE A 1 181 ? -10.859 -16.078 5.559 1 98.5 181 ILE A O 1
ATOM 1456 N N . GLN A 1 182 ? -10.008 -15.68 7.559 1 98.06 182 GLN A N 1
ATOM 1457 C CA . GLN A 1 182 ? -10.992 -14.648 7.883 1 98.06 182 GLN A CA 1
ATOM 1458 C C . GLN A 1 182 ? -10.336 -13.281 8 1 98.06 182 GLN A C 1
ATOM 1460 O O . GLN A 1 182 ? -9.109 -13.164 7.953 1 98.06 182 GLN A O 1
ATOM 1465 N N . ARG A 1 183 ? -11.141 -12.273 8.039 1 96.06 183 ARG A N 1
ATOM 1466 C CA . ARG A 1 183 ? -10.664 -10.898 8.172 1 96.06 183 ARG A CA 1
ATOM 1467 C C . ARG A 1 183 ? -10.984 -10.336 9.555 1 96.06 183 ARG A C 1
ATOM 1469 O O . ARG A 1 183 ? -11.766 -10.922 10.297 1 96.06 183 ARG A O 1
ATOM 1476 N N . GLN A 1 184 ? -10.305 -9.227 9.82 1 92.12 184 GLN A N 1
ATOM 1477 C CA . GLN A 1 184 ? -10.539 -8.539 11.086 1 92.12 184 GLN A CA 1
ATOM 1478 C C . GLN A 1 184 ? -11.992 -8.117 11.227 1 92.12 184 GLN A C 1
ATOM 1480 O O . GLN A 1 184 ? -12.656 -7.805 10.234 1 92.12 184 GLN A O 1
ATOM 1485 N N . GLN A 1 185 ? -12.336 -8.078 12.508 1 90 185 GLN A N 1
ATOM 1486 C CA . GLN A 1 185 ? -13.641 -7.484 12.781 1 90 185 GLN A CA 1
ATOM 1487 C C . GLN A 1 185 ? -13.672 -6.016 12.367 1 90 185 GLN A C 1
ATOM 1489 O O . GLN A 1 185 ? -12.695 -5.285 12.57 1 90 185 GLN A O 1
ATOM 1494 N N . GLY A 1 186 ? -14.719 -5.59 11.672 1 87.81 186 GLY A N 1
ATOM 1495 C CA . GLY A 1 186 ? -14.836 -4.207 11.234 1 87.81 186 GLY A CA 1
ATOM 1496 C C . GLY A 1 186 ? -14.57 -4.023 9.758 1 87.81 186 GLY A C 1
ATOM 1497 O O . GLY A 1 186 ? -14.836 -2.953 9.203 1 87.81 186 GLY A O 1
ATOM 1498 N N . SER A 1 187 ? -14.055 -5.039 9.156 1 92.62 187 SER A N 1
ATOM 1499 C CA . SER A 1 187 ? -13.852 -4.949 7.715 1 92.62 187 SER A CA 1
ATOM 1500 C C . SER A 1 187 ? -15.141 -5.25 6.957 1 92.62 187 SER A C 1
ATOM 1502 O O . SER A 1 187 ? -15.984 -6.012 7.434 1 92.62 187 SER A O 1
ATOM 1504 N N . GLY A 1 188 ? -15.273 -4.656 5.82 1 94.56 188 GLY A N 1
ATOM 1505 C CA . GLY A 1 188 ? -16.391 -4.961 4.941 1 94.56 188 GLY A CA 1
ATOM 1506 C C . GLY A 1 188 ? -16.406 -6.406 4.48 1 94.56 188 GLY A C 1
ATOM 1507 O O . GLY A 1 188 ? -17.484 -7.004 4.352 1 94.56 188 GLY A O 1
ATOM 1508 N N . THR A 1 189 ? -15.281 -6.973 4.316 1 96.19 189 THR A N 1
ATOM 1509 C CA . THR A 1 189 ? -15.141 -8.352 3.848 1 96.19 189 THR A CA 1
ATOM 1510 C C . THR A 1 189 ? -15.625 -9.336 4.906 1 96.19 189 THR A C 1
ATOM 1512 O O . THR A 1 189 ? -16.266 -10.336 4.582 1 96.19 189 THR A O 1
ATOM 1515 N N . GLN A 1 190 ? -15.297 -9.055 6.156 1 96.38 190 GLN A N 1
ATOM 1516 C CA . GLN A 1 190 ? -15.766 -9.914 7.234 1 96.38 190 GLN A CA 1
ATOM 1517 C C . GLN A 1 190 ? -17.281 -9.836 7.379 1 96.38 190 GLN A C 1
ATOM 1519 O O . GLN A 1 190 ? -17.938 -10.836 7.676 1 96.38 190 GLN A O 1
ATOM 1524 N N . ARG A 1 191 ? -17.797 -8.656 7.227 1 95 191 ARG A N 1
ATOM 1525 C CA . ARG A 1 191 ? -19.25 -8.492 7.223 1 95 191 ARG A CA 1
ATOM 1526 C C . ARG A 1 191 ? -19.891 -9.305 6.105 1 95 191 ARG A C 1
ATOM 1528 O O . ARG A 1 191 ? -20.891 -9.984 6.324 1 95 191 ARG A O 1
ATOM 1535 N N . PHE A 1 192 ? -19.359 -9.227 4.988 1 96.81 192 PHE A N 1
ATOM 1536 C CA . PHE A 1 192 ? -19.812 -10 3.84 1 96.81 192 PHE A CA 1
ATOM 1537 C C . PHE A 1 192 ? -19.859 -11.484 4.172 1 96.81 192 PHE A C 1
ATOM 1539 O O . PHE A 1 192 ? -20.859 -12.164 3.896 1 96.81 192 PHE A O 1
ATOM 1546 N N . LEU A 1 193 ? -18.781 -12 4.75 1 97.44 193 LEU A N 1
ATOM 1547 C CA . LEU A 1 193 ? -18.719 -13.406 5.121 1 97.44 193 LEU A CA 1
ATOM 1548 C C . LEU A 1 193 ? -19.828 -13.773 6.105 1 97.44 193 LEU A C 1
ATOM 1550 O O . LEU A 1 193 ? -20.516 -14.773 5.926 1 97.44 193 LEU A O 1
ATOM 1554 N N . ARG A 1 194 ? -19.969 -12.922 7.094 1 96.5 194 ARG A N 1
ATOM 1555 C CA . ARG A 1 194 ? -21 -13.148 8.102 1 96.5 194 ARG A CA 1
ATOM 1556 C C . ARG A 1 194 ? -22.391 -13.188 7.473 1 96.5 194 ARG A C 1
ATOM 1558 O O . ARG A 1 194 ? -23.188 -14.086 7.762 1 96.5 194 ARG A O 1
ATOM 1565 N N . GLU A 1 195 ? -22.641 -12.25 6.637 1 95.06 195 GLU A N 1
ATOM 1566 C CA . GLU A 1 195 ? -23.953 -12.156 6 1 95.06 195 GLU A CA 1
ATOM 1567 C C . GLU A 1 195 ? -24.203 -13.344 5.07 1 95.06 195 GLU A C 1
ATOM 1569 O O . GLU A 1 195 ? -25.297 -13.891 5.027 1 95.06 195 GLU A O 1
ATOM 1574 N N . THR A 1 196 ? -23.234 -13.758 4.316 1 94.75 196 THR A N 1
ATOM 1575 C CA . THR A 1 196 ? -23.344 -14.867 3.383 1 94.75 196 THR A CA 1
ATOM 1576 C C . THR A 1 196 ? -23.594 -16.172 4.129 1 94.75 196 THR A C 1
ATOM 1578 O O . THR A 1 196 ? -24.438 -16.969 3.727 1 94.75 196 THR A O 1
ATOM 1581 N N . LEU A 1 197 ? -22.875 -16.359 5.207 1 95.12 197 LEU A N 1
ATOM 1582 C CA . LEU A 1 197 ? -23.062 -17.562 6.02 1 95.12 197 LEU A CA 1
ATOM 1583 C C . LEU A 1 197 ? -24.406 -17.531 6.734 1 95.12 197 LEU A C 1
ATOM 1585 O O . LEU A 1 197 ? -25.031 -18.578 6.914 1 95.12 197 LEU A O 1
ATOM 1589 N N . GLY A 1 198 ? -24.734 -16.359 7.152 1 93.5 198 GLY A N 1
ATOM 1590 C CA . GLY A 1 198 ? -26.016 -16.203 7.84 1 93.5 198 GLY A CA 1
ATOM 1591 C C . GLY A 1 198 ? -27.203 -16.672 7.023 1 93.5 198 GLY A C 1
ATOM 1592 O O . GLY A 1 198 ? -28.156 -17.219 7.578 1 93.5 198 GLY A O 1
ATOM 1593 N N . LEU A 1 199 ? -27.156 -16.484 5.793 1 88.69 199 LEU A N 1
ATOM 1594 C CA . LEU A 1 199 ? -28.219 -16.922 4.891 1 88.69 199 LEU A CA 1
ATOM 1595 C C . LEU A 1 199 ? -28.406 -18.438 4.988 1 88.69 199 LEU A C 1
ATOM 1597 O O . LEU A 1 199 ? -29.484 -18.953 4.656 1 88.69 199 LEU A O 1
ATOM 1601 N N . ARG A 1 200 ? -27.469 -19.125 5.535 1 87.75 200 ARG A N 1
ATOM 1602 C CA . ARG A 1 200 ? -27.516 -20.578 5.672 1 87.75 200 ARG A CA 1
ATOM 1603 C C . ARG A 1 200 ? -27.5 -20.984 7.137 1 87.75 200 ARG A C 1
ATOM 1605 O O . ARG A 1 200 ? -27.125 -22.125 7.465 1 87.75 200 ARG A O 1
ATOM 1612 N N . ALA A 1 201 ? -27.672 -20.078 7.918 1 92.12 201 ALA A N 1
ATOM 1613 C CA . ALA A 1 201 ? -27.75 -20.312 9.359 1 92.12 201 ALA A CA 1
ATOM 1614 C C . ALA A 1 201 ? -26.422 -20.812 9.906 1 92.12 201 ALA A C 1
ATOM 1616 O O . ALA A 1 201 ? -26.375 -21.734 10.727 1 92.12 201 ALA A O 1
ATOM 1617 N N . ARG A 1 202 ? -25.422 -20.234 9.359 1 93.44 202 ARG A N 1
ATOM 1618 C CA . ARG A 1 202 ? -24.078 -20.531 9.836 1 93.44 202 ARG A CA 1
ATOM 1619 C C . ARG A 1 202 ? -23.375 -19.281 10.344 1 93.44 202 ARG A C 1
ATOM 1621 O O . ARG A 1 202 ? -23.797 -18.156 10.039 1 93.44 202 ARG A O 1
ATOM 1628 N N . ASP A 1 203 ? -22.344 -19.625 11.156 1 94.31 203 ASP A N 1
ATOM 1629 C CA . ASP A 1 203 ? -21.531 -18.547 11.727 1 94.31 203 ASP A CA 1
ATOM 1630 C C . ASP A 1 203 ? -20.062 -18.688 11.336 1 94.31 203 ASP A C 1
ATOM 1632 O O . ASP A 1 203 ? -19.562 -19.812 11.234 1 94.31 203 ASP A O 1
ATOM 1636 N N . PRO A 1 204 ? -19.438 -17.531 11.234 1 95.44 204 PRO A N 1
ATOM 1637 C CA . PRO A 1 204 ? -18.016 -17.625 10.875 1 95.44 204 PRO A CA 1
ATOM 1638 C C . PRO A 1 204 ? -17.203 -18.469 11.859 1 95.44 204 PRO A C 1
ATOM 1640 O O . PRO A 1 204 ? -16.188 -19.062 11.484 1 95.44 204 PRO A O 1
ATOM 1643 N N . SER A 1 205 ? -17.625 -18.547 13.016 1 94.62 205 SER A N 1
ATOM 1644 C CA . SER A 1 205 ? -16.922 -19.328 14.031 1 94.62 205 SER A CA 1
ATOM 1645 C C . SER A 1 205 ? -16.969 -20.812 13.711 1 94.62 205 SER A C 1
ATOM 1647 O O . SER A 1 205 ? -16.172 -21.594 14.25 1 94.62 205 SER A O 1
ATOM 1649 N N . SER A 1 206 ? -17.828 -21.234 12.875 1 94.62 206 SER A N 1
ATOM 1650 C CA . SER A 1 206 ? -17.953 -22.641 12.5 1 94.62 206 SER A CA 1
ATOM 1651 C C . SER A 1 206 ? -16.906 -23.047 11.469 1 94.62 206 SER A C 1
ATOM 1653 O O . SER A 1 206 ? -16.719 -24.234 11.203 1 94.62 206 SER A O 1
ATOM 1655 N N . LEU A 1 207 ? -16.25 -22.094 10.883 1 97 207 LEU A N 1
ATOM 1656 C CA . LEU A 1 207 ? -15.242 -22.359 9.859 1 97 207 LEU A CA 1
ATOM 1657 C C . LEU A 1 207 ? -13.898 -22.703 10.484 1 97 207 LEU A C 1
ATOM 1659 O O . LEU A 1 207 ? -13.562 -22.188 11.555 1 97 207 LEU A O 1
ATOM 1663 N N . LYS A 1 208 ? -13.141 -23.578 9.867 1 97.56 208 LYS A N 1
ATOM 1664 C CA . LYS A 1 208 ? -11.773 -23.859 10.289 1 97.56 208 LYS A CA 1
ATOM 1665 C C . LYS A 1 208 ? -10.836 -22.719 9.898 1 97.56 208 LYS A C 1
ATOM 1667 O O . LYS A 1 208 ? -10.195 -22.766 8.852 1 97.56 208 LYS A O 1
ATOM 1672 N N . THR A 1 209 ? -10.773 -21.766 10.734 1 97.5 209 THR A N 1
ATOM 1673 C CA . THR A 1 209 ? -9.953 -20.594 10.469 1 97.5 209 THR A CA 1
ATOM 1674 C C . THR A 1 209 ? -8.492 -20.844 10.82 1 97.5 209 THR A C 1
ATOM 1676 O O . THR A 1 209 ? -8.18 -21.219 11.953 1 97.5 209 THR A O 1
ATOM 1679 N N . VAL A 1 210 ? -7.605 -20.594 9.875 1 96.94 210 VAL A N 1
ATOM 1680 C CA . VAL A 1 210 ? -6.191 -20.859 10.117 1 96.94 210 VAL A CA 1
ATOM 1681 C C . VAL A 1 210 ? -5.441 -19.547 10.312 1 96.94 210 VAL A C 1
ATOM 1683 O O . VAL A 1 210 ? -4.32 -19.531 10.82 1 96.94 210 VAL A O 1
ATOM 1686 N N . CYS A 1 211 ? -6.086 -18.453 9.859 1 94.44 211 CYS A N 1
ATOM 1687 C CA . CYS A 1 211 ? -5.434 -17.156 9.969 1 94.44 211 CYS A CA 1
ATOM 1688 C C . CYS A 1 211 ? -6.449 -16.016 9.875 1 94.44 211 CYS A C 1
ATOM 1690 O O . CYS A 1 211 ? -7.492 -16.172 9.227 1 94.44 211 CYS A O 1
ATOM 1692 N N . VAL A 1 212 ? -6.172 -14.945 10.555 1 95.31 212 VAL A N 1
ATOM 1693 C CA . VAL A 1 212 ? -6.875 -13.68 10.352 1 95.31 212 VAL A CA 1
ATOM 1694 C C . VAL A 1 212 ? -5.969 -12.703 9.609 1 95.31 212 VAL A C 1
ATOM 1696 O O . VAL A 1 212 ? -4.941 -12.273 10.148 1 95.31 212 VAL A O 1
ATOM 1699 N N . ALA A 1 213 ? -6.352 -12.375 8.406 1 95.88 213 ALA A N 1
ATOM 1700 C CA . ALA A 1 213 ? -5.535 -11.492 7.578 1 95.88 213 ALA A CA 1
ATOM 1701 C C . ALA A 1 213 ? -5.93 -10.031 7.777 1 95.88 213 ALA A C 1
ATOM 1703 O O . ALA A 1 213 ? -7.086 -9.727 8.07 1 95.88 213 ALA A O 1
ATOM 1704 N N . HIS A 1 214 ? -4.969 -9.109 7.461 1 93.81 214 HIS A N 1
ATOM 1705 C CA . HIS A 1 214 ? -5.195 -7.688 7.711 1 93.81 214 HIS A CA 1
ATOM 1706 C C . HIS A 1 214 ? -5.535 -6.949 6.422 1 93.81 214 HIS A C 1
ATOM 1708 O O . HIS A 1 214 ? -5.801 -5.746 6.441 1 93.81 214 HIS A O 1
ATOM 1714 N N . SER A 1 215 ? -5.523 -7.586 5.344 1 93.44 215 SER A N 1
ATOM 1715 C CA . SER A 1 215 ? -5.914 -7.008 4.059 1 93.44 215 SER A CA 1
ATOM 1716 C C . SER A 1 215 ? -6.359 -8.094 3.082 1 93.44 215 SER A C 1
ATOM 1718 O O . SER A 1 215 ? -6.113 -9.281 3.307 1 93.44 215 SER A O 1
ATOM 1720 N N . GLU A 1 216 ? -7.055 -7.691 2.1 1 95.81 216 GLU A N 1
ATOM 1721 C CA . GLU A 1 216 ? -7.469 -8.617 1.045 1 95.81 216 GLU A CA 1
ATOM 1722 C C . GLU A 1 216 ? -6.262 -9.227 0.341 1 95.81 216 GLU A C 1
ATOM 1724 O O . GLU A 1 216 ? -6.254 -10.422 0.047 1 95.81 216 GLU A O 1
ATOM 1729 N N . ARG A 1 217 ? -5.305 -8.438 0.119 1 96.19 217 ARG A N 1
ATOM 1730 C CA . ARG A 1 217 ? -4.105 -8.914 -0.563 1 96.19 217 ARG A CA 1
ATOM 1731 C C . ARG A 1 217 ? -3.338 -9.906 0.307 1 96.19 217 ARG A C 1
ATOM 1733 O O . ARG A 1 217 ? -2.738 -10.852 -0.203 1 96.19 217 ARG A O 1
ATOM 1740 N N . GLU A 1 218 ? -3.332 -9.641 1.553 1 96.38 218 GLU A N 1
ATOM 1741 C CA . GLU A 1 218 ? -2.713 -10.609 2.449 1 96.38 218 GLU A CA 1
ATOM 1742 C C . GLU A 1 218 ? -3.438 -11.953 2.396 1 96.38 218 GLU A C 1
ATOM 1744 O O . GLU A 1 218 ? -2.801 -13.008 2.412 1 96.38 218 GLU A O 1
ATOM 1749 N N . SER A 1 219 ? -4.773 -11.961 2.344 1 98.06 219 SER A N 1
ATOM 1750 C CA . SER A 1 219 ? -5.555 -13.188 2.211 1 98.06 219 SER A CA 1
ATOM 1751 C C . SER A 1 219 ? -5.176 -13.945 0.945 1 98.06 219 SER A C 1
ATOM 1753 O O . SER A 1 219 ? -4.895 -15.148 0.995 1 98.06 219 SER A O 1
ATOM 1755 N N . ALA A 1 220 ? -5.152 -13.211 -0.135 1 98.56 220 ALA A N 1
ATOM 1756 C CA . ALA A 1 220 ? -4.828 -13.828 -1.42 1 98.56 220 ALA A CA 1
ATOM 1757 C C . ALA A 1 220 ? -3.408 -14.383 -1.421 1 98.56 220 ALA A C 1
ATOM 1759 O O . ALA A 1 220 ? -3.158 -15.469 -1.944 1 98.56 220 ALA A O 1
ATOM 1760 N N . ALA A 1 221 ? -2.512 -13.641 -0.841 1 98.31 221 ALA A N 1
ATOM 1761 C CA . ALA A 1 221 ? -1.115 -14.07 -0.773 1 98.31 221 ALA A CA 1
ATOM 1762 C C . ALA A 1 221 ? -0.976 -15.375 0.002 1 98.31 221 ALA A C 1
ATOM 1764 O O . ALA A 1 221 ? -0.242 -16.281 -0.415 1 98.31 221 ALA A O 1
ATOM 1765 N N . LEU A 1 222 ? -1.662 -15.469 1.116 1 98.06 222 LEU A N 1
ATOM 1766 C CA . LEU A 1 222 ? -1.585 -16.672 1.941 1 98.06 222 LEU A CA 1
ATOM 1767 C C . LEU A 1 222 ? -2.088 -17.891 1.176 1 98.06 222 LEU A C 1
ATOM 1769 O O . LEU A 1 222 ? -1.53 -18.984 1.304 1 98.06 222 LEU A O 1
ATOM 1773 N N . ILE A 1 223 ? -3.086 -17.719 0.402 1 98.62 223 ILE A N 1
ATOM 1774 C CA . ILE A 1 223 ? -3.598 -18.797 -0.42 1 98.62 223 ILE A CA 1
ATOM 1775 C C . ILE A 1 223 ? -2.582 -19.141 -1.509 1 98.62 223 ILE A C 1
ATOM 1777 O O . ILE A 1 223 ? -2.293 -20.328 -1.747 1 98.62 223 ILE A O 1
ATOM 1781 N N . ALA A 1 224 ? -2.047 -18.109 -2.145 1 97.94 224 ALA A N 1
ATOM 1782 C CA . ALA A 1 224 ? -1.058 -18.328 -3.197 1 97.94 224 ALA A CA 1
ATOM 1783 C C . ALA A 1 224 ? 0.153 -19.094 -2.666 1 97.94 224 ALA A C 1
ATOM 1785 O O . ALA A 1 224 ? 0.766 -19.875 -3.389 1 97.94 224 ALA A O 1
ATOM 1786 N N . MET A 1 225 ? 0.443 -18.875 -1.396 1 96.88 225 MET A N 1
ATOM 1787 C CA . MET A 1 225 ? 1.584 -19.516 -0.753 1 96.88 225 MET A CA 1
ATOM 1788 C C . MET A 1 225 ?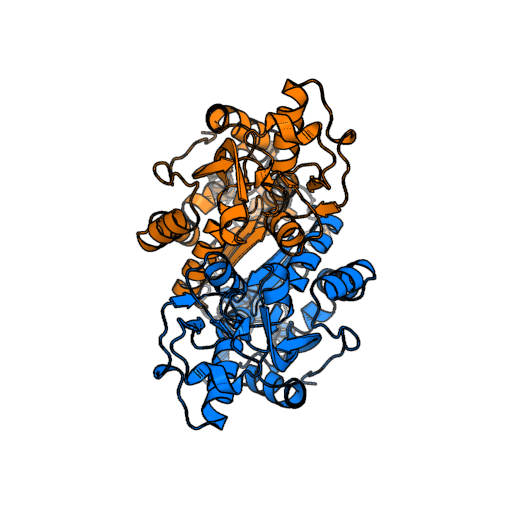 1.191 -20.875 -0.189 1 96.88 225 MET A C 1
ATOM 1790 O O . MET A 1 225 ? 1.964 -21.5 0.547 1 96.88 225 MET A O 1
ATOM 1794 N N . ASP A 1 226 ? -0.009 -21.266 -0.406 1 96.75 226 ASP A N 1
ATOM 1795 C CA . ASP A 1 226 ? -0.55 -22.562 -0.001 1 96.75 226 ASP A CA 1
ATOM 1796 C C . ASP A 1 226 ? -0.671 -22.656 1.519 1 96.75 226 ASP A C 1
ATOM 1798 O O . ASP A 1 226 ? -0.468 -23.719 2.1 1 96.75 226 ASP A O 1
ATOM 1802 N N . GLU A 1 227 ? -0.896 -21.547 2.129 1 96.88 227 GLU A N 1
ATOM 1803 C CA . GLU A 1 227 ? -1.075 -21.516 3.576 1 96.88 227 GLU A CA 1
ATOM 1804 C C . GLU A 1 227 ? -2.549 -21.641 3.953 1 96.88 227 GLU A C 1
ATOM 1806 O O . GLU A 1 227 ? -2.879 -21.891 5.113 1 96.88 227 GLU A O 1
ATOM 1811 N N . ALA A 1 228 ? -3.428 -21.484 3.041 1 98.19 228 ALA A N 1
ATOM 1812 C CA . ALA A 1 228 ? -4.875 -21.594 3.211 1 98.19 228 ALA A CA 1
ATOM 1813 C C . ALA A 1 228 ? -5.551 -22 1.903 1 98.19 228 ALA A C 1
ATOM 1815 O O . ALA A 1 228 ? -4.902 -22.062 0.855 1 98.19 228 ALA A O 1
ATOM 1816 N N . ASP A 1 229 ? -6.902 -22.266 1.984 1 98.56 229 ASP A N 1
ATOM 1817 C CA . ASP A 1 229 ? -7.605 -22.766 0.81 1 98.56 229 ASP A CA 1
ATOM 1818 C C . ASP A 1 229 ? -8.602 -21.734 0.283 1 98.56 229 ASP A C 1
ATOM 1820 O O . ASP A 1 229 ? -8.883 -21.688 -0.916 1 98.56 229 ASP A O 1
ATOM 1824 N N . VAL A 1 230 ? -9.133 -20.984 1.194 1 98.69 230 VAL A N 1
ATOM 1825 C CA . VAL A 1 230 ? -10.242 -20.125 0.778 1 98.69 230 VAL A CA 1
ATOM 1826 C C . VAL A 1 230 ? -10.297 -18.891 1.666 1 98.69 230 VAL A C 1
ATOM 1828 O O . VAL A 1 230 ? -9.938 -18.938 2.846 1 98.69 230 VAL A O 1
ATOM 1831 N N . ALA A 1 231 ? -10.68 -17.812 1.104 1 98.69 231 ALA A N 1
ATOM 1832 C CA . ALA A 1 231 ? -10.906 -16.547 1.802 1 98.69 231 ALA A CA 1
ATOM 1833 C C . ALA A 1 231 ? -11.992 -15.727 1.106 1 98.69 231 ALA A C 1
ATOM 1835 O O . ALA A 1 231 ? -12.125 -15.773 -0.119 1 98.69 231 ALA A O 1
ATOM 1836 N N . PRO A 1 232 ? -12.828 -15 1.893 1 98.31 232 PRO A N 1
ATOM 1837 C CA . PRO A 1 232 ? -13.664 -13.992 1.224 1 98.31 232 PRO A CA 1
ATOM 1838 C C . PRO A 1 232 ? -12.844 -12.875 0.586 1 98.31 232 PRO A C 1
ATOM 1840 O O . PRO A 1 232 ? -11.797 -12.484 1.121 1 98.31 232 PRO A O 1
ATOM 1843 N N . GLY A 1 233 ? -13.242 -12.367 -0.527 1 98.25 233 GLY A N 1
ATOM 1844 C CA . GLY A 1 233 ? -12.523 -11.305 -1.216 1 98.25 233 GLY A CA 1
ATOM 1845 C C . GLY A 1 233 ? -13.141 -10.938 -2.551 1 98.25 233 GLY A C 1
ATOM 1846 O O . GLY A 1 233 ? -14.352 -11.086 -2.744 1 98.25 233 GLY A O 1
ATOM 1847 N N . THR A 1 234 ? -12.328 -10.398 -3.438 1 98.69 234 THR A N 1
ATOM 1848 C CA . THR A 1 234 ? -12.82 -9.906 -4.723 1 98.69 234 THR A CA 1
ATOM 1849 C C . THR A 1 234 ? -12.195 -10.688 -5.875 1 98.69 234 THR A C 1
ATOM 1851 O O . THR A 1 234 ? -11.148 -11.32 -5.711 1 98.69 234 THR A O 1
ATOM 1854 N N . ARG A 1 235 ? -12.875 -10.633 -7.027 1 98.69 235 ARG A N 1
ATOM 1855 C CA . ARG A 1 235 ? -12.359 -11.258 -8.242 1 98.69 235 ARG A CA 1
ATOM 1856 C C . ARG A 1 235 ? -10.992 -10.688 -8.609 1 98.69 235 ARG A C 1
ATOM 1858 O O . ARG A 1 235 ? -10.102 -11.422 -9.047 1 98.69 235 ARG A O 1
ATOM 1865 N N . SER A 1 236 ? -10.891 -9.398 -8.477 1 98.69 236 SER A N 1
ATOM 1866 C CA . SER A 1 236 ? -9.648 -8.727 -8.852 1 98.69 236 SER A CA 1
ATOM 1867 C C . SER A 1 236 ? -8.484 -9.195 -7.984 1 98.69 236 SER A C 1
ATOM 1869 O O . SER A 1 236 ? -7.371 -9.391 -8.477 1 98.69 236 SER A O 1
ATOM 1871 N N . ALA A 1 237 ? -8.711 -9.352 -6.715 1 98.44 237 ALA A N 1
ATOM 1872 C CA . ALA A 1 237 ? -7.66 -9.859 -5.836 1 98.44 237 ALA A CA 1
ATOM 1873 C C . ALA A 1 237 ? -7.27 -11.281 -6.219 1 98.44 237 ALA A C 1
ATOM 1875 O O . ALA A 1 237 ? -6.086 -11.625 -6.223 1 98.44 237 ALA A O 1
ATOM 1876 N N . ALA A 1 238 ? -8.258 -12.117 -6.508 1 98.69 238 ALA A N 1
ATOM 1877 C CA . ALA A 1 238 ? -7.965 -13.484 -6.953 1 98.69 238 ALA A CA 1
ATOM 1878 C C . ALA A 1 238 ? -7.129 -13.469 -8.227 1 98.69 238 ALA A C 1
ATOM 1880 O O . ALA A 1 238 ? -6.121 -14.18 -8.328 1 98.69 238 ALA A O 1
ATOM 1881 N N . ARG A 1 239 ? -7.555 -12.648 -9.148 1 98.38 239 ARG A N 1
ATOM 1882 C CA . ARG A 1 239 ? -6.879 -12.547 -10.438 1 98.38 239 ARG A CA 1
ATOM 1883 C C . ARG A 1 239 ? -5.445 -12.047 -10.273 1 98.38 239 ARG A C 1
ATOM 1885 O O . ARG A 1 239 ? -4.527 -12.555 -10.922 1 98.38 239 ARG A O 1
ATOM 1892 N N . GLU A 1 240 ? -5.281 -11.109 -9.484 1 98.12 240 GLU A N 1
ATOM 1893 C CA . GLU A 1 240 ? -3.971 -10.508 -9.234 1 98.12 240 GLU A CA 1
ATOM 1894 C C . GLU A 1 240 ? -2.963 -11.562 -8.773 1 98.12 240 GLU A C 1
ATOM 1896 O O . GLU A 1 240 ? -1.778 -11.477 -9.102 1 98.12 240 GLU A O 1
ATOM 1901 N N . PHE A 1 241 ? -3.424 -12.531 -8.047 1 98.38 241 PHE A N 1
ATOM 1902 C CA . PHE A 1 241 ? -2.535 -13.531 -7.469 1 98.38 241 PHE A CA 1
ATOM 1903 C C . PHE A 1 241 ? -2.619 -14.836 -8.242 1 98.38 241 PHE A C 1
ATOM 1905 O O . PHE A 1 241 ? -2.086 -15.859 -7.809 1 98.38 241 PHE A O 1
ATOM 1912 N N . GLY A 1 242 ? -3.33 -14.828 -9.336 1 97.25 242 GLY A N 1
ATOM 1913 C CA . GLY A 1 242 ? -3.453 -16.016 -10.164 1 97.25 242 GLY A CA 1
ATOM 1914 C C . GLY A 1 242 ? -4.254 -17.125 -9.5 1 97.25 242 GLY A C 1
ATOM 1915 O O . GLY A 1 242 ? -3.945 -18.297 -9.672 1 97.25 242 GLY A O 1
ATOM 1916 N N . LEU A 1 243 ? -5.238 -16.734 -8.75 1 98.38 243 LEU A N 1
ATOM 1917 C CA . LEU A 1 243 ? -6.027 -17.703 -7.992 1 98.38 243 LEU A CA 1
ATOM 1918 C C . LEU A 1 243 ? -7.418 -17.859 -8.602 1 98.38 243 LEU A C 1
ATOM 1920 O O . LEU A 1 243 ? -7.793 -17.125 -9.508 1 98.38 243 LEU A O 1
ATOM 1924 N N . ALA A 1 244 ? -8.078 -18.922 -8.148 1 98.5 244 ALA A N 1
ATOM 1925 C CA . ALA A 1 244 ? -9.453 -19.156 -8.594 1 98.5 244 ALA A CA 1
ATOM 1926 C C . ALA A 1 244 ? -10.438 -18.297 -7.809 1 98.5 244 ALA A C 1
ATOM 1928 O O . ALA A 1 244 ? -10.094 -17.75 -6.762 1 98.5 244 ALA A O 1
ATOM 1929 N N . PHE A 1 245 ? -11.633 -18.172 -8.375 1 98.56 245 PHE A N 1
ATOM 1930 C CA . PHE A 1 245 ? -12.625 -17.297 -7.766 1 98.56 245 PHE A CA 1
ATOM 1931 C C . PHE A 1 245 ? -14.031 -17.844 -7.969 1 98.56 245 PHE A C 1
ATOM 1933 O O . PHE A 1 245 ? -14.359 -18.328 -9.055 1 98.56 245 PHE A O 1
ATOM 1940 N N . LEU A 1 246 ? -14.828 -17.812 -6.922 1 98.44 246 LEU A N 1
ATOM 1941 C CA . LEU A 1 246 ? -16.266 -18.109 -7 1 98.44 246 LEU A CA 1
ATOM 1942 C C . LEU A 1 246 ? -17.078 -16.859 -6.695 1 98.44 246 LEU A C 1
ATOM 1944 O O . LEU A 1 246 ? -17.031 -16.328 -5.582 1 98.44 246 LEU A O 1
ATOM 1948 N N . PRO A 1 247 ? -17.844 -16.375 -7.656 1 97.88 247 PRO A N 1
ATOM 1949 C CA . PRO A 1 247 ? -18.594 -15.125 -7.496 1 97.88 247 PRO A CA 1
ATOM 1950 C C . PRO A 1 247 ? -19.75 -15.258 -6.523 1 97.88 247 PRO A C 1
ATOM 1952 O O . PRO A 1 247 ? -20.422 -16.297 -6.484 1 97.88 247 PRO A O 1
ATOM 1955 N N . ALA A 1 248 ? -20.016 -14.18 -5.73 1 97.19 248 ALA A N 1
ATOM 1956 C CA . ALA A 1 248 ? -21.125 -14.172 -4.793 1 97.19 248 ALA A CA 1
ATOM 1957 C C . ALA A 1 248 ? -21.859 -12.828 -4.812 1 97.19 248 ALA A C 1
ATOM 1959 O O . ALA A 1 248 ? -22.625 -12.523 -3.902 1 97.19 248 ALA A O 1
ATOM 1960 N N . GLY A 1 249 ? -21.562 -11.977 -5.789 1 96.81 249 GLY A N 1
ATOM 1961 C CA . GLY A 1 249 ? -22.25 -10.711 -5.91 1 96.81 249 GLY A CA 1
ATOM 1962 C C . GLY A 1 249 ? -21.328 -9.539 -6.203 1 96.81 249 GLY A C 1
ATOM 1963 O O . GLY A 1 249 ? -20.172 -9.734 -6.59 1 96.81 249 GLY A O 1
ATOM 1964 N N . TRP A 1 250 ? -21.953 -8.289 -6.078 1 98.44 250 TRP A N 1
ATOM 1965 C CA . TRP A 1 250 ? -21.234 -7.055 -6.348 1 98.44 250 TRP A CA 1
ATOM 1966 C C . TRP A 1 250 ? -21.312 -6.105 -5.156 1 98.44 250 TRP A C 1
ATOM 1968 O O . TRP A 1 250 ? -22.281 -6.137 -4.398 1 98.44 250 TRP A O 1
ATOM 1978 N N . GLU A 1 251 ? -20.281 -5.375 -5.016 1 98.38 251 GLU A N 1
ATOM 1979 C CA . GLU A 1 251 ? -20.266 -4.328 -4 1 98.38 251 GLU A CA 1
ATOM 1980 C C . GLU A 1 251 ? -19.812 -2.994 -4.59 1 98.38 251 GLU A C 1
ATOM 1982 O O . GLU A 1 251 ? -19.188 -2.959 -5.648 1 98.38 251 GLU A O 1
ATOM 1987 N N . ALA A 1 252 ? -20.266 -1.938 -3.908 1 98.5 252 ALA A N 1
ATOM 1988 C CA . ALA A 1 252 ? -19.781 -0.605 -4.258 1 98.5 252 ALA A CA 1
ATOM 1989 C C . ALA A 1 252 ? -18.547 -0.239 -3.443 1 98.5 252 ALA A C 1
ATOM 1991 O O . ALA A 1 252 ? -18.453 -0.58 -2.264 1 98.5 252 ALA A O 1
ATOM 1992 N N . PHE A 1 253 ? -17.609 0.356 -4.082 1 98.62 253 PHE A N 1
ATOM 1993 C CA . PHE A 1 253 ? -16.406 0.915 -3.475 1 98.62 253 PHE A CA 1
ATOM 1994 C C . PHE A 1 253 ? -16.406 2.436 -3.574 1 98.62 253 PHE A C 1
ATOM 1996 O O . PHE A 1 253 ? -16.375 2.99 -4.676 1 98.62 253 PHE A O 1
ATOM 2003 N N . ASP A 1 254 ? -16.422 3.098 -2.393 1 98.56 254 ASP A N 1
ATOM 2004 C CA . ASP A 1 254 ? -16.625 4.543 -2.393 1 98.56 254 ASP A CA 1
ATOM 2005 C C . ASP A 1 254 ? -15.516 5.25 -1.609 1 98.56 254 ASP A C 1
ATOM 2007 O O . ASP A 1 254 ? -14.891 4.652 -0.73 1 98.56 254 ASP A O 1
ATOM 2011 N N . PHE A 1 255 ? -15.328 6.5 -1.96 1 98.44 255 PHE A N 1
ATOM 2012 C CA . PHE A 1 255 ? -14.5 7.41 -1.174 1 98.44 255 PHE A CA 1
ATOM 2013 C C . PHE A 1 255 ? -15.359 8.234 -0.222 1 98.44 255 PHE A C 1
ATOM 2015 O O . PHE A 1 255 ? -16.344 8.852 -0.642 1 98.44 255 PHE A O 1
ATOM 2022 N N . VAL A 1 256 ? -15.039 8.211 1.019 1 97.94 256 VAL A N 1
ATOM 2023 C CA . VAL A 1 256 ? -15.586 9.156 1.982 1 97.94 256 VAL A CA 1
ATOM 2024 C C . VAL A 1 256 ? -14.547 10.234 2.289 1 97.94 256 VAL A C 1
ATOM 2026 O O . VAL A 1 256 ? -13.406 9.922 2.648 1 97.94 256 VAL A O 1
ATOM 2029 N N . LEU A 1 257 ? -14.906 11.461 2.094 1 94.88 257 LEU A N 1
ATOM 2030 C CA . LEU A 1 257 ? -13.93 12.531 2.305 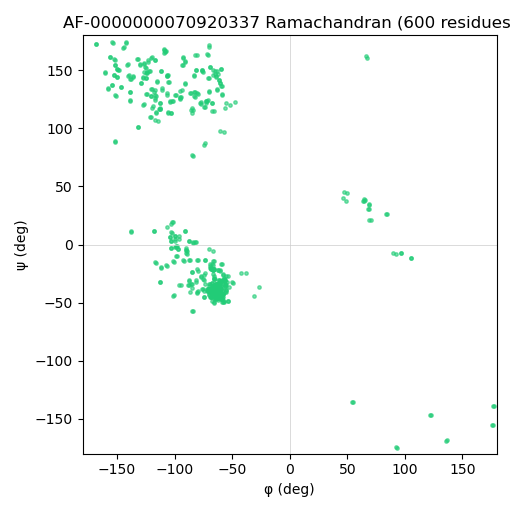1 94.88 257 LEU A CA 1
ATOM 2031 C C . LEU A 1 257 ? -14.625 13.828 2.693 1 94.88 257 LEU A C 1
ATOM 2033 O O . LEU A 1 257 ? -15.836 13.977 2.508 1 94.88 257 LEU A O 1
ATOM 2037 N N . ASN A 1 258 ? -13.844 14.711 3.305 1 87.69 258 ASN A N 1
ATOM 2038 C CA . ASN A 1 258 ? -14.352 16.047 3.549 1 87.69 258 ASN A CA 1
ATOM 2039 C C . ASN A 1 258 ? -14.688 16.781 2.246 1 87.69 258 ASN A C 1
ATOM 2041 O O . ASN A 1 258 ? -13.938 16.672 1.268 1 87.69 258 ASN A O 1
ATOM 2045 N N . ARG A 1 259 ? -15.703 17.5 2.252 1 85.38 259 ARG A N 1
ATOM 2046 C CA . ARG A 1 259 ? -16.172 18.219 1.072 1 85.38 259 ARG A CA 1
ATOM 2047 C C . ARG A 1 259 ? -15.078 19.125 0.511 1 85.38 259 ARG A C 1
ATOM 2049 O O . ARG A 1 259 ? -14.969 19.297 -0.705 1 85.38 259 ARG A O 1
ATOM 2056 N N . SER A 1 260 ? -14.25 19.703 1.353 1 77.62 260 SER A N 1
ATOM 2057 C CA . SER A 1 260 ? -13.188 20.594 0.918 1 77.62 260 SER A CA 1
ATOM 2058 C C . SER A 1 260 ? -12.141 19.844 0.094 1 77.62 260 SER A C 1
ATOM 2060 O O . SER A 1 260 ? -11.484 20.438 -0.767 1 77.62 260 SER A O 1
ATOM 2062 N N . ILE A 1 261 ? -11.969 18.562 0.386 1 86.19 261 ILE A N 1
ATOM 2063 C CA . ILE A 1 261 ? -10.984 17.75 -0.314 1 86.19 261 ILE A CA 1
ATOM 2064 C C . ILE A 1 261 ? -11.492 17.422 -1.716 1 86.19 261 ILE A C 1
ATOM 2066 O O . ILE A 1 261 ? -10.703 17.266 -2.65 1 86.19 261 ILE A O 1
ATOM 2070 N N . TYR A 1 262 ? -12.82 17.328 -1.862 1 86.31 262 TYR A N 1
ATOM 2071 C CA . TYR A 1 262 ? -13.445 16.969 -3.127 1 86.31 262 TYR A CA 1
ATOM 2072 C C . TYR A 1 262 ? -13.031 17.922 -4.242 1 86.31 262 TYR A C 1
ATOM 2074 O O . TYR A 1 262 ? -12.859 17.5 -5.391 1 86.31 262 TYR A O 1
ATOM 2082 N N . PHE A 1 263 ? -12.742 19.125 -3.865 1 81.12 263 PHE A N 1
ATOM 2083 C CA . PHE A 1 263 ? -12.477 20.141 -4.875 1 81.12 263 PHE A CA 1
ATOM 2084 C C . PHE A 1 263 ? -10.977 20.328 -5.082 1 81.12 263 PHE A C 1
ATOM 2086 O O . PHE A 1 263 ? -10.547 21.062 -5.969 1 81.12 263 PHE A O 1
ATOM 2093 N N . ARG A 1 264 ? -10.234 19.594 -4.336 1 83.88 264 ARG A N 1
ATOM 2094 C CA . ARG A 1 264 ? -8.789 19.719 -4.453 1 83.88 264 ARG A CA 1
ATOM 2095 C C . ARG A 1 264 ? -8.273 19.031 -5.715 1 83.88 264 ARG A C 1
ATOM 2097 O O . ARG A 1 264 ? -8.812 18 -6.125 1 83.88 264 ARG A O 1
ATOM 2104 N N . THR A 1 265 ? -7.25 19.516 -6.27 1 85.81 265 THR A N 1
ATOM 2105 C CA . THR A 1 265 ? -6.648 19.062 -7.523 1 85.81 265 THR A CA 1
ATOM 2106 C C . THR A 1 265 ? -6.23 17.594 -7.43 1 85.81 265 THR A C 1
ATOM 2108 O O . THR A 1 265 ? -6.488 16.812 -8.344 1 85.81 265 THR A O 1
ATOM 2111 N N . LEU A 1 266 ? -5.633 17.234 -6.32 1 91.06 266 LEU A N 1
ATOM 2112 C CA . LEU A 1 266 ? -5.09 15.883 -6.199 1 91.06 266 LEU A CA 1
ATOM 2113 C C . LEU A 1 266 ? -6.203 14.844 -6.234 1 91.06 266 LEU A C 1
ATOM 2115 O O . LEU A 1 266 ? -6.043 13.781 -6.84 1 91.06 266 LEU A O 1
ATOM 2119 N N . PHE A 1 267 ? -7.32 15.148 -5.629 1 93.75 267 PHE A N 1
ATOM 2120 C CA . PHE A 1 267 ? -8.422 14.195 -5.652 1 93.75 267 PHE A CA 1
ATOM 2121 C C . PHE A 1 267 ? -9.039 14.117 -7.043 1 93.75 267 PHE A C 1
ATOM 2123 O O . PHE A 1 267 ? -9.375 13.023 -7.516 1 93.75 267 PHE A O 1
ATOM 2130 N N . ARG A 1 268 ? -9.133 15.188 -7.684 1 91.81 268 ARG A N 1
ATOM 2131 C CA . ARG A 1 268 ? -9.641 15.219 -9.047 1 91.81 268 ARG A CA 1
ATOM 2132 C C . ARG A 1 268 ? -8.727 14.453 -10 1 91.81 268 ARG A C 1
ATOM 2134 O O . ARG A 1 268 ? -9.203 13.758 -10.898 1 91.81 268 ARG A O 1
ATOM 2141 N N . GLU A 1 269 ? -7.48 14.57 -9.789 1 93.44 269 GLU A N 1
ATOM 2142 C CA . GLU A 1 269 ? -6.508 13.82 -10.586 1 93.44 269 GLU A CA 1
ATOM 2143 C C . GLU A 1 269 ? -6.656 12.32 -10.359 1 93.44 269 GLU A C 1
ATOM 2145 O O . GLU A 1 269 ? -6.496 11.531 -11.297 1 93.44 269 GLU A O 1
ATOM 2150 N N . LEU A 1 270 ? -6.93 11.969 -9.117 1 96.81 270 LEU A N 1
ATOM 2151 C CA . LEU A 1 270 ? -7.152 10.562 -8.812 1 96.81 270 LEU A CA 1
ATOM 2152 C C . LEU A 1 270 ? -8.375 10.023 -9.555 1 96.81 270 LEU A C 1
ATOM 2154 O O . LEU A 1 270 ? -8.297 8.977 -10.203 1 96.81 270 LEU A O 1
ATOM 2158 N N . LEU A 1 271 ? -9.461 10.781 -9.531 1 96.88 271 LEU A N 1
ATOM 2159 C CA . LEU A 1 271 ? -10.68 10.367 -10.219 1 96.88 271 LEU A CA 1
ATOM 2160 C C . LEU A 1 271 ? -10.453 10.281 -11.727 1 96.88 271 LEU A C 1
ATOM 2162 O O . LEU A 1 271 ? -10.891 9.328 -12.375 1 96.88 271 LEU A O 1
ATOM 2166 N N . ALA A 1 272 ? -9.766 11.242 -12.219 1 96.19 272 ALA A N 1
ATOM 2167 C CA . ALA A 1 272 ? -9.461 11.266 -13.648 1 96.19 272 ALA A CA 1
ATOM 2168 C C . ALA A 1 272 ? -8.625 10.055 -14.047 1 96.19 272 ALA A C 1
ATOM 2170 O O . ALA A 1 272 ? -8.852 9.453 -15.102 1 96.19 272 ALA A O 1
ATOM 2171 N N . GLN A 1 273 ? -7.676 9.742 -13.203 1 97.5 273 GLN A N 1
ATOM 2172 C CA . GLN A 1 273 ? -6.836 8.586 -13.492 1 97.5 273 GLN A CA 1
ATOM 2173 C C . GLN A 1 273 ? -7.656 7.293 -13.477 1 97.5 273 GLN A C 1
ATOM 2175 O O . GLN A 1 273 ? -7.461 6.418 -14.312 1 97.5 273 GLN A O 1
ATOM 2180 N N . ILE A 1 274 ? -8.547 7.148 -12.531 1 98.12 274 ILE A N 1
ATOM 2181 C CA . ILE A 1 274 ? -9.383 5.957 -12.453 1 98.12 274 ILE A CA 1
ATOM 2182 C C . ILE A 1 274 ? -10.211 5.828 -13.727 1 98.12 274 ILE A C 1
ATOM 2184 O O . ILE A 1 274 ? -10.422 4.719 -14.227 1 98.12 274 ILE A O 1
ATOM 2188 N N . GLN A 1 275 ? -10.547 6.914 -14.305 1 96.75 275 GLN A N 1
ATOM 2189 C CA . GLN A 1 275 ? -11.414 6.941 -15.477 1 96.75 275 GLN A CA 1
ATOM 2190 C C . GLN A 1 275 ? -10.594 6.848 -16.766 1 96.75 275 GLN A C 1
ATOM 2192 O O . GLN A 1 275 ? -11.164 6.77 -17.859 1 96.75 275 GLN A O 1
ATOM 2197 N N . SER A 1 276 ? -9.367 6.852 -16.688 1 97 276 SER A N 1
ATOM 2198 C CA . SER A 1 276 ? -8.492 6.902 -17.859 1 97 276 SER A CA 1
ATOM 2199 C C . SER A 1 276 ? -8.523 5.578 -18.625 1 97 276 SER A C 1
ATOM 2201 O O . SER A 1 276 ? -8.953 4.559 -18.094 1 97 276 SER A O 1
ATOM 2203 N N . GLY A 1 277 ? -8.047 5.645 -19.859 1 96.69 277 GLY A N 1
ATOM 2204 C CA . GLY A 1 277 ? -7.91 4.438 -20.656 1 96.69 277 GLY A CA 1
ATOM 2205 C C . GLY A 1 277 ? -6.938 3.434 -20.062 1 96.69 277 GLY A C 1
ATOM 2206 O O . GLY A 1 277 ? -7.168 2.225 -20.125 1 96.69 277 GLY A O 1
ATOM 2207 N N . GLU A 1 278 ? -5.922 3.938 -19.484 1 94.75 278 GLU A N 1
ATOM 2208 C CA . GLU A 1 278 ? -4.938 3.08 -18.828 1 94.75 278 GLU A CA 1
ATOM 2209 C C . GLU A 1 278 ? -5.57 2.279 -17.703 1 94.75 278 GLU A C 1
ATOM 2211 O O . GLU A 1 278 ? -5.344 1.072 -17.578 1 94.75 278 GLU A O 1
ATOM 2216 N N . SER A 1 279 ? -6.363 2.951 -16.906 1 96.38 279 SER A N 1
ATOM 2217 C CA . SER A 1 279 ? -7.016 2.283 -15.789 1 96.38 279 SER A CA 1
ATOM 2218 C C . SER A 1 279 ? -8.078 1.3 -16.266 1 96.38 279 SER A C 1
ATOM 2220 O O . SER A 1 279 ? -8.289 0.254 -15.648 1 96.38 279 SER A O 1
ATOM 2222 N N . ARG A 1 280 ? -8.727 1.594 -17.312 1 97.12 280 ARG A N 1
ATOM 2223 C CA . ARG A 1 280 ? -9.695 0.672 -17.891 1 97.12 280 ARG A CA 1
ATOM 2224 C C . ARG A 1 280 ? -9.023 -0.616 -18.344 1 97.12 280 ARG A C 1
ATOM 2226 O O . ARG A 1 280 ? -9.555 -1.709 -18.141 1 97.12 280 ARG A O 1
ATOM 2233 N N . ARG A 1 281 ? -7.887 -0.49 -18.906 1 95.94 281 ARG A N 1
ATOM 2234 C CA . ARG A 1 281 ? -7.137 -1.667 -19.328 1 95.94 281 ARG A CA 1
ATOM 2235 C C . ARG A 1 281 ? -6.707 -2.504 -18.125 1 95.94 281 ARG A C 1
ATOM 2237 O O . ARG A 1 281 ? -6.797 -3.732 -18.156 1 95.94 281 ARG A O 1
ATOM 2244 N N . GLU A 1 282 ? -6.285 -1.767 -17.141 1 96.25 282 GLU A N 1
ATOM 2245 C CA . GLU A 1 282 ? -5.902 -2.473 -15.922 1 96.25 282 GLU A CA 1
ATOM 2246 C C . GLU A 1 282 ? -7.105 -3.17 -15.289 1 96.25 282 GLU A C 1
ATOM 2248 O O . GLU A 1 282 ? -6.988 -4.297 -14.805 1 96.25 282 GLU A O 1
ATOM 2253 N N . ALA A 1 283 ? -8.211 -2.5 -15.258 1 98.06 283 ALA A N 1
ATOM 2254 C CA . ALA A 1 283 ? -9.445 -3.078 -14.719 1 98.06 283 ALA A CA 1
ATOM 2255 C C . ALA A 1 283 ? -9.852 -4.324 -15.5 1 98.06 283 ALA A C 1
ATOM 2257 O O . ALA A 1 283 ? -10.305 -5.312 -14.914 1 98.06 283 ALA A O 1
ATOM 2258 N N . ASP A 1 284 ? -9.672 -4.262 -16.797 1 97.19 284 ASP A N 1
ATOM 2259 C CA . ASP A 1 284 ? -9.984 -5.41 -17.641 1 97.19 284 ASP A CA 1
ATOM 2260 C C . ASP A 1 284 ? -9.062 -6.586 -17.328 1 97.19 284 ASP A C 1
ATOM 2262 O O . ASP A 1 284 ? -9.508 -7.734 -17.281 1 97.19 284 ASP A O 1
ATOM 2266 N N . ARG A 1 285 ? -7.828 -6.297 -17.141 1 95.56 285 ARG A N 1
ATOM 2267 C CA . ARG A 1 285 ? -6.848 -7.324 -16.797 1 95.56 285 ARG A CA 1
ATOM 2268 C C . ARG A 1 285 ? -7.176 -7.977 -15.461 1 95.56 285 ARG A C 1
ATOM 2270 O O . ARG A 1 285 ? -7.09 -9.195 -15.32 1 95.56 285 ARG A O 1
ATOM 2277 N N . LEU A 1 286 ? -7.523 -7.156 -14.547 1 97.75 286 LEU A N 1
ATOM 2278 C CA . LEU A 1 286 ? -7.801 -7.617 -13.188 1 97.75 286 LEU A CA 1
ATOM 2279 C C . LEU A 1 286 ? -9.172 -8.281 -13.109 1 97.75 286 LEU A C 1
ATOM 2281 O O . LEU A 1 286 ? -9.414 -9.102 -12.227 1 97.75 286 LEU A O 1
ATOM 2285 N N . GLN A 1 287 ? -10.102 -7.824 -14.039 1 97.88 287 GLN A N 1
ATOM 2286 C CA . GLN A 1 287 ? -11.477 -8.312 -14.102 1 97.88 287 GLN A CA 1
ATOM 2287 C C . GLN A 1 287 ? -12.266 -7.902 -12.867 1 97.88 287 GLN A C 1
ATOM 2289 O O . GLN A 1 287 ? -11.688 -7.469 -11.867 1 97.88 287 GLN A O 1
ATOM 2294 N N . GLY A 1 288 ? -13.539 -7.926 -12.945 1 98.44 288 GLY A N 1
ATOM 2295 C CA . GLY A 1 288 ? -14.422 -7.742 -11.805 1 98.44 288 GLY A CA 1
ATOM 2296 C C . GLY A 1 288 ? -14.695 -6.285 -11.484 1 98.44 288 GLY A C 1
ATOM 2297 O O . GLY A 1 288 ? -14.961 -5.934 -10.336 1 98.44 288 GLY A O 1
ATOM 2298 N N . TYR A 1 289 ? -14.594 -5.441 -12.453 1 98.69 289 TYR A N 1
ATOM 2299 C CA . TYR A 1 289 ? -14.82 -4.023 -12.188 1 98.69 289 TYR A CA 1
ATOM 2300 C C . TYR A 1 289 ? -15.898 -3.463 -13.109 1 98.69 289 TYR A C 1
ATOM 2302 O O . TYR A 1 289 ? -16.031 -3.885 -14.258 1 98.69 289 TYR A O 1
ATOM 2310 N N . ASP A 1 290 ? -16.672 -2.592 -12.602 1 98.44 290 ASP A N 1
ATOM 2311 C CA . ASP A 1 290 ? -17.531 -1.668 -13.344 1 98.44 290 ASP A CA 1
ATOM 2312 C C . ASP A 1 290 ? -17.188 -0.218 -12.992 1 98.44 290 ASP A C 1
ATOM 2314 O O . ASP A 1 290 ? -17.516 0.251 -11.898 1 98.44 290 ASP A O 1
ATOM 2318 N N . LEU A 1 291 ? -16.594 0.514 -13.93 1 98.06 291 LEU A N 1
ATOM 2319 C CA . LEU A 1 291 ? -16.109 1.863 -13.664 1 98.06 291 LEU A CA 1
ATOM 2320 C C . LEU A 1 291 ? -17.094 2.908 -14.172 1 98.06 291 LEU A C 1
ATOM 2322 O O . LEU A 1 291 ? -16.828 4.109 -14.102 1 98.06 291 LEU A O 1
ATOM 2326 N N . SER A 1 292 ? -18.234 2.52 -14.617 1 96.56 292 SER A N 1
ATOM 2327 C CA . SER A 1 292 ? -19.172 3.398 -15.328 1 96.56 292 SER A CA 1
ATOM 2328 C C . SER A 1 292 ? -19.688 4.496 -14.406 1 96.56 292 SER A C 1
ATOM 2330 O O . SER A 1 292 ? -20.047 5.582 -14.875 1 96.56 292 SER A O 1
ATOM 2332 N N . SER A 1 293 ? -19.734 4.297 -13.125 1 95.69 293 SER A 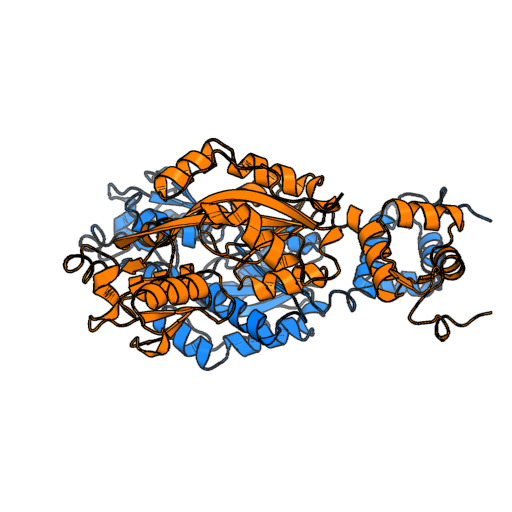N 1
ATOM 2333 C CA . SER A 1 293 ? -20.328 5.258 -12.195 1 95.69 293 SER A CA 1
ATOM 2334 C C . SER A 1 293 ? -19.25 6.059 -11.477 1 95.69 293 SER A C 1
ATOM 2336 O O . SER A 1 293 ? -19.531 6.738 -10.484 1 95.69 293 SER A O 1
ATOM 2338 N N . CYS A 1 294 ? -18.031 5.957 -11.898 1 97.31 294 CYS A N 1
ATOM 2339 C CA . CYS A 1 294 ? -16.922 6.613 -11.203 1 97.31 294 CYS A CA 1
ATOM 2340 C C . CYS A 1 294 ? -17.141 8.117 -11.133 1 97.31 294 CYS A C 1
ATOM 2342 O O . CYS A 1 294 ? -17.422 8.758 -12.141 1 97.31 294 CYS A O 1
ATOM 2344 N N . GLY A 1 295 ? -17.031 8.688 -9.977 1 95.31 295 GLY A N 1
ATOM 2345 C CA . GLY A 1 295 ? -17.125 10.125 -9.797 1 95.31 295 GLY A CA 1
ATOM 2346 C C . GLY A 1 295 ? -18.516 10.586 -9.375 1 95.31 295 GLY A C 1
ATOM 2347 O O . GLY A 1 295 ? -18.703 11.742 -8.992 1 95.31 295 GLY A O 1
ATOM 2348 N N . ARG A 1 296 ? -19.406 9.695 -9.375 1 93.69 296 ARG A N 1
ATOM 2349 C CA . ARG A 1 296 ? -20.781 10.039 -8.977 1 93.69 296 ARG A CA 1
ATOM 2350 C C . ARG A 1 296 ? -20.844 10.336 -7.48 1 93.69 296 ARG A C 1
ATOM 2352 O O . ARG A 1 296 ? -20.328 9.578 -6.668 1 93.69 296 ARG A O 1
ATOM 2359 N N . MET A 1 297 ? -21.453 11.398 -7.137 1 92.94 297 MET A N 1
ATOM 2360 C CA . MET A 1 297 ? -21.703 11.711 -5.73 1 92.94 297 MET A CA 1
ATOM 2361 C C . MET A 1 297 ? -22.875 10.898 -5.191 1 92.94 297 MET A C 1
ATOM 2363 O O . MET A 1 297 ? -24 11.016 -5.684 1 92.94 297 MET A O 1
ATOM 2367 N N . ILE A 1 298 ? -22.703 10.125 -4.184 1 90.19 298 ILE A N 1
ATOM 2368 C CA . ILE A 1 298 ? -23.672 9.203 -3.621 1 90.19 298 ILE A CA 1
ATOM 2369 C C . ILE A 1 298 ? -24.391 9.867 -2.449 1 90.19 298 ILE A C 1
ATOM 2371 O O . ILE A 1 298 ? -25.562 9.578 -2.182 1 90.19 298 ILE A O 1
ATOM 2375 N N . TRP A 1 299 ? -23.641 10.68 -1.752 1 86.19 299 TRP A N 1
ATOM 2376 C CA . TRP A 1 299 ? -24.219 11.305 -0.564 1 86.19 299 TRP A CA 1
ATOM 2377 C C . TRP A 1 299 ? -23.516 12.617 -0.239 1 86.19 299 TRP A C 1
ATOM 2379 O O . TRP A 1 299 ? -22.297 12.727 -0.393 1 86.19 299 TRP A O 1
ATOM 2389 N N . SER A 1 300 ? -24.297 13.648 0.123 1 83.25 300 SER A N 1
ATOM 2390 C CA . SER A 1 300 ? -23.844 14.914 0.691 1 83.25 300 SER A CA 1
ATOM 2391 C C . SER A 1 300 ? -24.906 15.539 1.58 1 83.25 300 SER A C 1
ATOM 2393 O O . SER A 1 300 ? -26.094 15.438 1.295 1 83.25 300 SER A O 1
ATOM 2395 N N . GLU A 1 301 ? -24.312 15.859 2.861 1 72.94 301 GLU A N 1
ATOM 2396 C CA . GLU A 1 301 ? -25.297 16.594 3.656 1 72.94 301 GLU A CA 1
ATOM 2397 C C . GLU A 1 301 ? -25.25 18.078 3.342 1 72.94 301 GLU A C 1
ATOM 2399 O O . GLU A 1 301 ? -24.188 18.703 3.4 1 72.94 301 GLU A O 1
ATOM 2404 N N . GLY A 1 302 ? -26.328 18.703 2.762 1 58.59 302 GLY A N 1
ATOM 2405 C CA . GLY A 1 302 ? -26.562 20.109 2.447 1 58.59 302 GLY A CA 1
ATOM 2406 C C . GLY A 1 302 ? -26.625 20.391 0.956 1 58.59 302 GLY A C 1
ATOM 2407 O O . GLY A 1 302 ? -26.188 19.562 0.151 1 58.59 302 GLY A O 1
ATOM 2408 N N . MET B 1 1 ? 3.99 49.875 11.344 1 22.77 1 MET B N 1
ATOM 2409 C CA . MET B 1 1 ? 2.906 48.906 11.297 1 22.77 1 MET B CA 1
ATOM 2410 C C . MET B 1 1 ? 3.051 47.969 10.094 1 22.77 1 MET B C 1
ATOM 2412 O O . MET B 1 1 ? 2.66 48.312 8.984 1 22.77 1 MET B O 1
ATOM 2416 N N . THR B 1 2 ? 4.215 47.25 9.977 1 31.27 2 THR B N 1
ATOM 2417 C CA . THR B 1 2 ? 4.762 46.5 8.844 1 31.27 2 THR B CA 1
ATOM 2418 C C . THR B 1 2 ? 3.791 45.438 8.375 1 31.27 2 THR B C 1
ATOM 2420 O O . THR B 1 2 ? 3.393 44.562 9.164 1 31.27 2 THR B O 1
ATOM 2423 N N . THR B 1 3 ? 2.994 45.688 7.371 1 33.47 3 THR B N 1
ATOM 2424 C CA . THR B 1 3 ? 1.967 44.875 6.715 1 33.47 3 THR B CA 1
ATOM 2425 C C . THR B 1 3 ? 2.484 43.469 6.402 1 33.47 3 THR B C 1
ATOM 2427 O O . THR B 1 3 ? 3.674 43.312 6.133 1 33.47 3 THR B O 1
ATOM 2430 N N . LEU B 1 4 ? 1.803 42.469 6.906 1 37.84 4 LEU B N 1
ATOM 2431 C CA . LEU B 1 4 ? 2.107 41.031 6.68 1 37.84 4 LEU B CA 1
ATOM 2432 C C . LEU B 1 4 ? 2.568 40.812 5.242 1 37.84 4 LEU B C 1
ATOM 2434 O O . LEU B 1 4 ? 3.131 39.75 4.93 1 37.84 4 LEU B O 1
ATOM 2438 N N . ALA B 1 5 ? 2.248 41.594 4.324 1 42.31 5 ALA B N 1
ATOM 2439 C CA . ALA B 1 5 ? 2.629 41.656 2.916 1 42.31 5 ALA B CA 1
ATOM 2440 C C . ALA B 1 5 ? 4.137 41.844 2.766 1 42.31 5 ALA B C 1
ATOM 2442 O O . ALA B 1 5 ? 4.707 41.531 1.724 1 42.31 5 ALA B O 1
ATOM 2443 N N . ASP B 1 6 ? 4.84 42.5 3.592 1 45.59 6 ASP B N 1
ATOM 2444 C CA . ASP B 1 6 ? 6.219 42.938 3.4 1 45.59 6 ASP B CA 1
ATOM 2445 C C . ASP B 1 6 ? 7.199 41.969 4.027 1 45.59 6 ASP B C 1
ATOM 2447 O O . ASP B 1 6 ? 8.344 42.312 4.32 1 45.59 6 ASP B O 1
ATOM 2451 N N . VAL B 1 7 ? 6.781 40.875 4.547 1 50.5 7 VAL B N 1
ATOM 2452 C CA . VAL B 1 7 ? 7.766 39.969 5.164 1 50.5 7 VAL B CA 1
ATOM 2453 C C . VAL B 1 7 ? 8.586 39.281 4.082 1 50.5 7 VAL B C 1
ATOM 2455 O O . VAL B 1 7 ? 8.023 38.688 3.168 1 50.5 7 VAL B O 1
ATOM 2458 N N . PRO B 1 8 ? 9.805 39.406 4.082 1 60.38 8 PRO B N 1
ATOM 2459 C CA . PRO B 1 8 ? 10.688 38.875 3.051 1 60.38 8 PRO B CA 1
ATOM 2460 C C . PRO B 1 8 ? 10.633 37.344 2.988 1 60.38 8 PRO B C 1
ATOM 2462 O O . PRO B 1 8 ? 10.266 36.688 3.971 1 60.38 8 PRO B O 1
ATOM 2465 N N . ARG B 1 9 ? 10.82 36.719 1.849 1 64.81 9 ARG B N 1
ATOM 2466 C CA . ARG B 1 9 ? 10.867 35.281 1.577 1 64.81 9 ARG B CA 1
ATOM 2467 C C . ARG B 1 9 ? 11.898 34.594 2.457 1 64.81 9 ARG B C 1
ATOM 2469 O O . ARG B 1 9 ? 11.719 33.438 2.842 1 64.81 9 ARG B O 1
ATOM 2476 N N . PHE B 1 10 ? 12.984 35.375 2.75 1 72.88 10 PHE B N 1
ATOM 2477 C CA . PHE B 1 10 ? 14.031 34.906 3.643 1 72.88 10 PHE B CA 1
ATOM 2478 C C . PHE B 1 10 ? 14.156 35.812 4.867 1 72.88 10 PHE B C 1
ATOM 2480 O O . PHE B 1 10 ? 14.281 37.031 4.738 1 72.88 10 PHE B O 1
ATOM 2487 N N . LEU B 1 11 ? 13.938 35.25 6 1 76.94 11 LEU B N 1
ATOM 2488 C CA . LEU B 1 11 ? 13.938 35.969 7.258 1 76.94 11 LEU B CA 1
ATOM 2489 C C . LEU B 1 11 ? 15.297 35.875 7.945 1 76.94 11 LEU B C 1
ATOM 2491 O O . LEU B 1 11 ? 15.953 34.844 7.902 1 76.94 11 LEU B O 1
ATOM 2495 N N . SER B 1 12 ? 15.883 37.031 8.445 1 78.5 12 SER B N 1
ATOM 2496 C CA . SER B 1 12 ? 17.047 37.031 9.328 1 78.5 12 SER B CA 1
ATOM 2497 C C . SER B 1 12 ? 16.688 36.5 10.711 1 78.5 12 SER B C 1
ATOM 2499 O O . SER B 1 12 ? 15.508 36.281 11.008 1 78.5 12 SER B O 1
ATOM 2501 N N . VAL B 1 13 ? 17.688 36.25 11.578 1 80.5 13 VAL B N 1
ATOM 2502 C CA . VAL B 1 13 ? 17.438 35.719 12.922 1 80.5 13 VAL B CA 1
ATOM 2503 C C . VAL B 1 13 ? 16.516 36.688 13.68 1 80.5 13 VAL B C 1
ATOM 2505 O O . VAL B 1 13 ? 15.57 36.25 14.344 1 80.5 13 VAL B O 1
ATOM 2508 N N . LYS B 1 14 ? 16.797 37.938 13.531 1 80.88 14 LYS B N 1
ATOM 2509 C CA . LYS B 1 14 ? 15.969 38.938 14.203 1 80.88 14 LYS B CA 1
ATOM 2510 C C . LYS B 1 14 ? 14.539 38.906 13.688 1 80.88 14 LYS B C 1
ATOM 2512 O O . LYS B 1 14 ? 13.586 39 14.469 1 80.88 14 LYS B O 1
ATOM 2517 N N . GLN B 1 15 ? 14.422 38.719 12.422 1 76.31 15 GLN B N 1
ATOM 2518 C CA . GLN B 1 15 ? 13.102 38.719 11.805 1 76.31 15 GLN B CA 1
ATOM 2519 C C . GLN B 1 15 ? 12.32 37.438 12.18 1 76.31 15 GLN B C 1
ATOM 2521 O O . GLN B 1 15 ? 11.109 37.5 12.414 1 76.31 15 GLN B O 1
ATOM 2526 N N . VAL B 1 16 ? 13.023 36.312 12.203 1 75.56 16 VAL B N 1
ATOM 2527 C CA . VAL B 1 16 ? 12.375 35.094 12.648 1 75.56 16 VAL B CA 1
ATOM 2528 C C . VAL B 1 16 ? 11.93 35.219 14.102 1 75.56 16 VAL B C 1
ATOM 2530 O O . VAL B 1 16 ? 10.836 34.812 14.469 1 75.56 16 VAL B O 1
ATOM 2533 N N . ALA B 1 17 ? 12.758 35.812 14.891 1 75.12 17 ALA B N 1
ATOM 2534 C CA . ALA B 1 17 ? 12.422 36.031 16.297 1 75.12 17 ALA B CA 1
ATOM 2535 C C . ALA B 1 17 ? 11.172 36.875 16.438 1 75.12 17 ALA B C 1
ATOM 2537 O O . ALA B 1 17 ? 10.289 36.594 17.25 1 75.12 17 ALA B O 1
ATOM 2538 N N . GLU B 1 18 ? 11.117 37.844 15.672 1 72.06 18 GLU B N 1
ATOM 2539 C CA . GLU B 1 18 ? 9.938 38.719 15.672 1 72.06 18 GLU B CA 1
ATOM 2540 C C . GLU B 1 18 ? 8.719 38 15.117 1 72.06 18 GLU B C 1
ATOM 2542 O O . GLU B 1 18 ? 7.617 38.094 15.664 1 72.06 18 GLU B O 1
ATOM 2547 N N . TYR B 1 19 ? 9.102 37.188 14.039 1 67.69 19 TYR B N 1
ATOM 2548 C CA . TYR B 1 19 ? 8.055 36.438 13.344 1 67.69 19 TYR B CA 1
ATOM 2549 C C . TYR B 1 19 ? 7.426 35.406 14.258 1 67.69 19 TYR B C 1
ATOM 2551 O O . TYR B 1 19 ? 6.207 35.188 14.234 1 67.69 19 TYR B O 1
ATOM 2559 N N . LEU B 1 20 ? 8.242 34.844 15.086 1 63.22 20 LEU B N 1
ATOM 2560 C CA . LEU B 1 20 ? 7.812 33.781 15.984 1 63.22 20 LEU B CA 1
ATOM 2561 C C . LEU B 1 20 ? 7.547 34.312 17.391 1 63.22 20 LEU B C 1
ATOM 2563 O O . LEU B 1 20 ? 7.109 33.562 18.266 1 63.22 20 LEU B O 1
ATOM 2567 N N . ASN B 1 21 ? 7.66 35.469 17.578 1 64.44 21 ASN B N 1
ATOM 2568 C CA . ASN B 1 21 ? 7.523 36.156 18.859 1 64.44 21 ASN B CA 1
ATOM 2569 C C . ASN B 1 21 ? 8.344 35.5 19.953 1 64.44 21 ASN B C 1
ATOM 2571 O O . ASN B 1 21 ? 7.824 35.188 21.031 1 64.44 21 ASN B O 1
ATOM 2575 N N . VAL B 1 22 ? 9.5 35.188 19.625 1 69.38 22 VAL B N 1
ATOM 2576 C CA . VAL B 1 22 ? 10.461 34.656 20.578 1 69.38 22 VAL B CA 1
ATOM 2577 C C . VAL B 1 22 ? 11.711 35.5 20.609 1 69.38 22 VAL B C 1
ATOM 2579 O O . VAL B 1 22 ? 11.891 36.375 19.766 1 69.38 22 VAL B O 1
ATOM 2582 N N . HIS B 1 23 ? 12.422 35.375 21.781 1 73.69 23 HIS B N 1
ATOM 2583 C CA . HIS B 1 23 ? 13.703 36.062 21.875 1 73.69 23 HIS B CA 1
ATOM 2584 C C . HIS B 1 23 ? 14.711 35.5 20.875 1 73.69 23 HIS B C 1
ATOM 2586 O O . HIS B 1 23 ? 14.68 34.312 20.562 1 73.69 23 HIS B O 1
ATOM 2592 N N . GLU B 1 24 ? 15.57 36.406 20.391 1 79.69 24 GLU B N 1
ATOM 2593 C CA . GLU B 1 24 ? 16.578 36 19.406 1 79.69 24 GLU B CA 1
ATOM 2594 C C . GLU B 1 24 ? 17.422 34.844 19.922 1 79.69 24 GLU B C 1
ATOM 2596 O O . GLU B 1 24 ? 17.812 33.969 19.156 1 79.69 24 GLU B O 1
ATOM 2601 N N . LYS B 1 25 ? 17.531 34.781 21.172 1 78.81 25 LYS B N 1
ATOM 2602 C CA . LYS B 1 25 ? 18.328 33.719 21.766 1 78.81 25 LYS B CA 1
ATOM 2603 C C . LYS B 1 25 ? 17.672 32.375 21.531 1 78.81 25 LYS B C 1
ATOM 2605 O O . LYS B 1 25 ? 18.359 31.359 21.297 1 78.81 25 LYS B O 1
ATOM 2610 N N . LYS B 1 26 ? 16.422 32.375 21.562 1 73.56 26 LYS B N 1
ATOM 2611 C CA . LYS B 1 26 ? 15.703 31.125 21.344 1 73.56 26 LYS B CA 1
ATOM 2612 C C . LYS B 1 26 ? 15.812 30.656 19.891 1 73.56 26 LYS B C 1
ATOM 2614 O O . LYS B 1 26 ? 15.898 29.469 19.625 1 73.56 26 LYS B O 1
ATOM 2619 N N . VAL B 1 27 ? 15.82 31.625 19.062 1 75.62 27 VAL B N 1
ATOM 2620 C CA . VAL B 1 27 ? 15.969 31.266 17.656 1 75.62 27 VAL B CA 1
ATOM 2621 C C . VAL B 1 27 ? 17.359 30.656 17.422 1 75.62 27 VAL B C 1
ATOM 2623 O O . VAL B 1 27 ? 17.484 29.641 16.734 1 75.62 27 VAL B O 1
ATOM 2626 N N . TYR B 1 28 ? 18.281 31.281 18.109 1 75.88 28 TYR B N 1
ATOM 2627 C CA . TYR B 1 28 ? 19.641 30.734 18 1 75.88 28 TYR B CA 1
ATOM 2628 C C . TYR B 1 28 ? 19.703 29.328 18.594 1 75.88 28 TYR B C 1
ATOM 2630 O O . TYR B 1 28 ? 20.391 28.453 18.062 1 75.88 28 TYR B O 1
ATOM 2638 N N . ALA B 1 29 ? 18.953 29.125 19.625 1 72.12 29 ALA B N 1
ATOM 2639 C CA . ALA B 1 29 ? 18.891 27.797 20.219 1 72.12 29 ALA B CA 1
ATOM 2640 C C . ALA B 1 29 ? 18.234 26.797 19.266 1 72.12 29 ALA B C 1
ATOM 2642 O O . ALA B 1 29 ? 18.719 25.672 19.094 1 72.12 29 ALA B O 1
ATOM 2643 N N . LEU B 1 30 ? 17.188 27.203 18.672 1 68.56 30 LEU B N 1
ATOM 2644 C CA . LEU B 1 30 ? 16.453 26.359 17.75 1 68.56 30 LEU B CA 1
ATOM 2645 C C . LEU B 1 30 ? 17.312 26.016 16.531 1 68.56 30 LEU B C 1
ATOM 2647 O O . LEU B 1 30 ? 17.281 24.875 16.047 1 68.56 30 LEU B O 1
ATOM 2651 N N . VAL B 1 31 ? 18.109 26.984 16.156 1 68.19 31 VAL B N 1
ATOM 2652 C CA . VAL B 1 31 ? 19.031 26.797 15.039 1 68.19 31 VAL B CA 1
ATOM 2653 C C . VAL B 1 31 ? 20.141 25.828 15.438 1 68.19 31 VAL B C 1
ATOM 2655 O O . VAL B 1 31 ? 20.5 24.922 14.688 1 68.19 31 VAL B O 1
ATOM 2658 N N . SER B 1 32 ? 20.578 26.094 16.641 1 65.12 32 SER B N 1
ATOM 2659 C CA . SER B 1 32 ? 21.656 25.25 17.141 1 65.12 32 SER B CA 1
ATOM 2660 C C . SER B 1 32 ? 21.203 23.812 17.312 1 65.12 32 SER B C 1
ATOM 2662 O O . SER B 1 32 ? 21.969 22.875 17.094 1 65.12 32 SER B O 1
ATOM 2664 N N . GLU B 1 33 ? 19.922 23.703 17.594 1 57.97 33 GLU B N 1
ATOM 2665 C CA . GLU B 1 33 ? 19.328 22.375 17.812 1 57.97 33 GLU B CA 1
ATOM 2666 C C . GLU B 1 33 ? 18.812 21.797 16.5 1 57.97 33 GLU B C 1
ATOM 2668 O O . GLU B 1 33 ? 18.312 20.672 16.469 1 57.97 33 GLU B O 1
ATOM 2673 N N . GLY B 1 34 ? 18.938 22.562 15.578 1 56.69 34 GLY B N 1
ATOM 2674 C CA . GLY B 1 34 ? 18.5 22.141 14.258 1 56.69 34 GLY B CA 1
ATOM 2675 C C . GLY B 1 34 ? 17 22.016 14.141 1 56.69 34 GLY B C 1
ATOM 2676 O O . GLY B 1 34 ? 16.5 21.281 13.273 1 56.69 34 GLY B O 1
ATOM 2677 N N . LYS B 1 35 ? 16.297 22.641 14.969 1 60.47 35 LYS B N 1
ATOM 2678 C CA . LYS B 1 35 ? 14.852 22.469 15.039 1 60.47 35 LYS B CA 1
ATOM 2679 C C . LYS B 1 35 ? 14.141 23.375 14.039 1 60.47 35 LYS B C 1
ATOM 2681 O O . LYS B 1 35 ? 13.094 23.016 13.492 1 60.47 35 LYS B O 1
ATOM 2686 N N . ILE B 1 36 ? 14.695 24.484 13.836 1 62.62 36 ILE B N 1
ATOM 2687 C CA . ILE B 1 36 ? 14.047 25.422 12.914 1 62.62 36 ILE B CA 1
ATOM 2688 C C . ILE B 1 36 ? 14.828 25.469 11.609 1 62.62 36 ILE B C 1
ATOM 2690 O O . ILE B 1 36 ? 16.062 25.531 11.609 1 62.62 36 ILE B O 1
ATOM 2694 N N . PRO B 1 37 ? 14.094 25.328 10.531 1 60.59 37 PRO B N 1
ATOM 2695 C CA . PRO B 1 37 ? 14.789 25.312 9.242 1 60.59 37 PRO B CA 1
ATOM 2696 C C . PRO B 1 37 ? 15.414 26.656 8.891 1 60.59 37 PRO B C 1
ATOM 2698 O O . PRO B 1 37 ? 14.727 27.688 8.93 1 60.59 37 PRO B O 1
ATOM 2701 N N . GLY B 1 38 ? 16.703 26.703 8.82 1 64.38 38 GLY B N 1
ATOM 2702 C CA . GLY B 1 38 ? 17.469 27.891 8.453 1 64.38 38 GLY B CA 1
ATOM 2703 C C . GLY B 1 38 ? 18.766 27.562 7.727 1 64.38 38 GLY B C 1
ATOM 2704 O O . GLY B 1 38 ? 19.219 26.422 7.742 1 64.38 38 GLY B O 1
ATOM 2705 N N . THR B 1 39 ? 19.203 28.453 6.852 1 60.72 39 THR B N 1
ATOM 2706 C CA . THR B 1 39 ? 20.469 28.312 6.152 1 60.72 39 THR B CA 1
ATOM 2707 C C . THR B 1 39 ? 21.391 29.5 6.445 1 60.72 39 THR B C 1
ATOM 2709 O O . THR B 1 39 ? 20.922 30.641 6.547 1 60.72 39 THR B O 1
ATOM 2712 N N . LYS B 1 40 ? 22.672 29.156 6.758 1 62.31 40 LYS B N 1
ATOM 2713 C CA . LYS B 1 40 ? 23.656 30.219 6.965 1 62.31 40 LYS B CA 1
ATOM 2714 C C . LYS B 1 40 ? 24.266 30.672 5.637 1 62.31 40 LYS B C 1
ATOM 2716 O O . LYS B 1 40 ? 24.797 29.859 4.883 1 62.31 40 LYS B O 1
ATOM 2721 N N . VAL B 1 41 ? 24.109 31.922 5.18 1 57.75 41 VAL B N 1
ATOM 2722 C CA . VAL B 1 41 ? 24.688 32.531 3.984 1 57.75 41 VAL B CA 1
ATOM 2723 C C . VAL B 1 41 ? 25.594 33.688 4.387 1 57.75 41 VAL B C 1
ATOM 2725 O O . VAL B 1 41 ? 25.141 34.656 4.992 1 57.75 41 VAL B O 1
ATOM 2728 N N . THR B 1 42 ? 26.906 33.688 3.926 1 57.81 42 THR B N 1
ATOM 2729 C CA . THR B 1 42 ? 27.938 34.688 4.203 1 57.81 42 THR B CA 1
ATOM 2730 C C . THR B 1 42 ? 27.969 35.031 5.695 1 57.81 42 THR B C 1
ATOM 2732 O O . THR B 1 42 ? 28.047 36.188 6.074 1 57.81 42 THR B O 1
ATOM 2735 N N . GLY B 1 43 ? 27.797 33.969 6.555 1 62.84 43 GLY B N 1
ATOM 2736 C CA . GLY B 1 43 ? 27.938 34.125 7.992 1 62.84 43 GLY B CA 1
ATOM 2737 C C . GLY B 1 43 ? 26.641 34.5 8.688 1 62.84 43 GLY B C 1
ATOM 2738 O O . GLY B 1 43 ? 26.594 34.562 9.922 1 62.84 43 GLY B O 1
ATOM 2739 N N . LYS B 1 44 ? 25.578 34.781 7.957 1 71.19 44 LYS B N 1
ATOM 2740 C CA . LYS B 1 44 ? 24.297 35.156 8.555 1 71.19 44 LYS B CA 1
ATOM 2741 C C . LYS B 1 44 ? 23.25 34.062 8.336 1 71.19 44 LYS B C 1
ATOM 2743 O O . LYS B 1 44 ? 23.188 33.469 7.266 1 71.19 44 LYS B O 1
ATOM 2748 N N . TRP B 1 45 ? 22.516 33.75 9.422 1 74.44 45 TRP B N 1
ATOM 2749 C CA . TRP B 1 45 ? 21.422 32.812 9.32 1 74.44 45 TRP B CA 1
ATOM 2750 C C . TRP B 1 45 ? 20.234 33.406 8.578 1 74.44 45 TRP B C 1
ATOM 2752 O O . TRP B 1 45 ? 19.828 34.531 8.867 1 74.44 45 TRP B O 1
ATOM 2762 N N . LEU B 1 46 ? 19.781 32.719 7.473 1 73.94 46 LEU B N 1
ATOM 2763 C CA . LEU B 1 46 ? 18.562 33.062 6.738 1 73.94 46 LEU B CA 1
ATOM 2764 C C . LEU B 1 46 ? 17.547 31.938 6.812 1 73.94 46 LEU B C 1
ATOM 2766 O O . LEU B 1 46 ? 17.906 30.766 6.758 1 73.94 46 LEU B O 1
ATOM 2770 N N . PHE B 1 47 ? 16.297 32.281 7.109 1 72.38 47 PHE B N 1
ATOM 2771 C CA . PHE B 1 47 ? 15.211 31.328 7.27 1 72.38 47 PHE B CA 1
ATOM 2772 C C . PHE B 1 47 ? 14.133 31.562 6.211 1 72.38 47 PHE B C 1
ATOM 2774 O O . PHE B 1 47 ? 13.5 32.625 6.18 1 72.38 47 PHE B O 1
ATOM 2781 N N . PRO B 1 48 ? 14.086 30.641 5.23 1 66.44 48 PRO B N 1
ATOM 2782 C CA . PRO B 1 48 ? 12.938 30.781 4.332 1 66.44 48 PRO B CA 1
ATOM 2783 C C . PRO B 1 48 ? 11.602 30.766 5.07 1 66.44 48 PRO B C 1
ATOM 2785 O O . PRO B 1 48 ? 11.312 29.828 5.816 1 66.44 48 PRO B O 1
ATOM 2788 N N . ARG B 1 49 ? 10.883 31.75 4.922 1 64.69 49 ARG B N 1
ATOM 2789 C CA . ARG B 1 49 ? 9.648 31.906 5.68 1 64.69 49 ARG B CA 1
ATOM 2790 C C . ARG B 1 49 ? 8.758 30.688 5.543 1 64.69 49 ARG B C 1
ATOM 2792 O O . ARG B 1 49 ? 8.18 30.219 6.527 1 64.69 49 ARG B O 1
ATOM 2799 N N . GLU B 1 50 ? 8.727 30.094 4.41 1 58.75 50 GLU B N 1
ATOM 2800 C CA . GLU B 1 50 ? 7.879 28.922 4.18 1 58.75 50 GLU B CA 1
ATOM 2801 C C . GLU B 1 50 ? 8.32 27.734 5.035 1 58.75 50 GLU B C 1
ATOM 2803 O O . GLU B 1 50 ? 7.484 27 5.562 1 58.75 50 GLU B O 1
ATOM 2808 N N . LEU B 1 51 ? 9.578 27.734 5.191 1 58.66 51 LEU B N 1
ATOM 2809 C CA . LEU B 1 51 ? 10.094 26.609 5.977 1 58.66 51 LEU B CA 1
ATOM 2810 C C . LEU B 1 51 ? 9.938 26.875 7.469 1 58.66 51 LEU B C 1
ATOM 2812 O O . LEU B 1 51 ? 9.695 25.953 8.25 1 58.66 51 LEU B O 1
ATOM 2816 N N . VAL B 1 52 ? 10.031 28.141 7.805 1 61.69 52 VAL B N 1
ATOM 2817 C CA . VAL B 1 52 ? 9.797 28.484 9.203 1 61.69 52 VAL B CA 1
ATOM 2818 C C . VAL B 1 52 ? 8.328 28.266 9.555 1 61.69 52 VAL B C 1
ATOM 2820 O O . VAL B 1 52 ? 8.008 27.703 10.602 1 61.69 52 VAL B O 1
ATOM 2823 N N . ASP B 1 53 ? 7.629 28.609 8.641 1 56.31 53 ASP B N 1
ATOM 2824 C CA . ASP B 1 53 ? 6.203 28.359 8.82 1 56.31 53 ASP B CA 1
ATOM 2825 C C . ASP B 1 53 ? 5.914 26.859 8.93 1 56.31 53 ASP B C 1
ATOM 2827 O O . ASP B 1 53 ? 5.176 26.438 9.82 1 56.31 53 ASP B O 1
ATOM 2831 N N . GLN B 1 54 ? 6.52 26.141 8.023 1 53.69 54 GLN B N 1
ATOM 2832 C CA . GLN B 1 54 ? 6.375 24.688 8.055 1 53.69 54 GLN B CA 1
ATOM 2833 C C . GLN B 1 54 ? 6.934 24.094 9.344 1 53.69 54 GLN B C 1
ATOM 2835 O O . GLN B 1 54 ? 6.316 23.219 9.953 1 53.69 54 GLN B O 1
ATOM 2840 N N . TRP B 1 55 ? 8.078 24.641 9.641 1 53.81 55 TRP B N 1
ATOM 2841 C CA . TRP B 1 55 ? 8.703 24.203 10.883 1 53.81 55 TRP B CA 1
ATOM 2842 C C . TRP B 1 55 ? 7.824 24.547 12.078 1 53.81 55 TRP B C 1
ATOM 2844 O O . TRP B 1 55 ? 7.66 23.734 12.992 1 53.81 55 TRP B O 1
ATOM 2854 N N . MET B 1 56 ? 7.426 25.688 12.047 1 50.78 56 MET B N 1
ATOM 2855 C CA . MET B 1 56 ? 6.527 26.125 13.109 1 50.78 56 MET B CA 1
ATOM 2856 C C . MET B 1 56 ? 5.277 25.266 13.156 1 50.78 56 MET B C 1
ATOM 2858 O O . MET B 1 56 ? 4.832 24.875 14.242 1 50.78 56 MET B O 1
ATOM 2862 N N . LEU B 1 57 ? 4.965 25.047 11.984 1 46.38 57 LEU B N 1
ATOM 2863 C CA . LEU B 1 57 ? 3.811 24.156 11.859 1 46.38 57 LEU B CA 1
ATOM 2864 C C . LEU B 1 57 ? 4.156 22.75 12.328 1 46.38 57 LEU B C 1
ATOM 2866 O O . LEU B 1 57 ? 3.389 22.125 13.062 1 46.38 57 LEU B O 1
ATOM 2870 N N . GLU B 1 58 ? 5.254 22.344 11.805 1 47 58 GLU B N 1
ATOM 2871 C CA . GLU B 1 58 ? 5.746 21.016 12.188 1 47 58 GLU B CA 1
ATOM 2872 C C . GLU B 1 58 ? 6.133 20.984 13.664 1 47 58 GLU B C 1
ATOM 2874 O O . GLU B 1 58 ? 5.879 19.984 14.352 1 47 58 GLU B O 1
ATOM 2879 N N . SER B 1 59 ? 6.895 21.953 13.922 1 43.53 59 SER B N 1
ATOM 2880 C CA . SER B 1 59 ? 7.305 22.078 15.312 1 43.53 59 SER B CA 1
ATOM 2881 C C . SER B 1 59 ? 6.098 22.234 16.234 1 43.53 59 SER B C 1
ATOM 2883 O O . SER B 1 59 ? 6.117 21.781 17.375 1 43.53 59 SER B O 1
ATOM 2885 N N . SER B 1 60 ? 5.355 23.078 15.742 1 39.75 60 SER B N 1
ATOM 2886 C CA . SER B 1 60 ? 4.059 23.141 16.406 1 39.75 60 SER B CA 1
ATOM 2887 C C . SER B 1 60 ? 3.25 21.875 16.188 1 39.75 60 SER B C 1
ATOM 2889 O O . SER B 1 60 ? 2.527 21.422 17.062 1 39.75 60 SER B O 1
ATOM 2891 N N . HIS B 1 61 ? 3.398 21.422 14.93 1 37.56 61 HIS B N 1
ATOM 2892 C CA . HIS B 1 61 ? 2.801 20.172 14.469 1 37.56 61 HIS B CA 1
ATOM 2893 C C . HIS B 1 61 ? 3.715 18.984 14.758 1 37.56 61 HIS B C 1
ATOM 2895 O O . HIS B 1 61 ? 3.248 17.844 14.859 1 37.56 61 HIS B O 1
ATOM 2901 N N . GLY B 1 62 ? 5.051 19.203 14.523 1 41.22 62 GLY B N 1
ATOM 2902 C CA . GLY B 1 62 ? 5.957 18.125 14.891 1 41.22 62 GLY B CA 1
ATOM 2903 C C . GLY B 1 62 ? 5.477 17.312 16.078 1 41.22 62 GLY B C 1
ATOM 2904 O O . GLY B 1 62 ? 5.684 16.094 16.125 1 41.22 62 GLY B O 1
ATOM 2905 N N . GLY B 1 63 ? 5.051 18.125 16.969 1 40.59 63 GLY B N 1
ATOM 2906 C CA . GLY B 1 63 ? 4.215 17.5 17.984 1 40.59 63 GLY B CA 1
ATOM 2907 C C . GLY B 1 63 ? 2.852 17.094 17.469 1 40.59 63 GLY B C 1
ATOM 2908 O O . GLY B 1 63 ? 2.312 16.062 17.875 1 40.59 63 GLY B O 1
ATOM 2909 N N . LEU B 1 64 ? 2.266 17.969 16.609 1 42.72 64 LEU B N 1
ATOM 2910 C CA . LEU B 1 64 ? 0.913 17.766 16.109 1 42.72 64 LEU B CA 1
ATOM 2911 C C . LEU B 1 64 ? 0.884 16.641 15.078 1 42.72 64 LEU B C 1
ATOM 2913 O O . LEU B 1 64 ? -0.115 15.93 14.961 1 42.72 64 LEU B O 1
ATOM 2917 N N . LEU B 1 65 ? 2.137 16.469 14.461 1 56.19 65 LEU B N 1
ATOM 2918 C CA . LEU B 1 65 ? 2.111 15.383 13.492 1 56.19 65 LEU B CA 1
ATOM 2919 C C . LEU B 1 65 ? 2.861 14.164 14.023 1 56.19 65 LEU B C 1
ATOM 2921 O O . LEU B 1 65 ? 3.24 13.281 13.258 1 56.19 65 LEU B O 1
ATOM 2925 N N . SER B 1 66 ? 3.061 14.297 15.336 1 64.69 66 SER B N 1
ATOM 2926 C CA . SER B 1 66 ? 3.725 13.164 15.977 1 64.69 66 SER B CA 1
ATOM 2927 C C . SER B 1 66 ? 2.838 11.922 15.953 1 64.69 66 SER B C 1
ATOM 2929 O O . SER B 1 66 ? 3.307 10.82 16.234 1 64.69 66 SER B O 1
ATOM 2931 N N . ASP B 1 67 ? 1.672 12.203 15.484 1 79.5 67 ASP B N 1
ATOM 2932 C CA . ASP B 1 67 ? 0.737 11.078 15.461 1 79.5 67 ASP B CA 1
ATOM 2933 C C . ASP B 1 67 ? 0.627 10.484 14.062 1 79.5 67 ASP B C 1
ATOM 2935 O O . ASP B 1 67 ? -0.379 9.859 13.719 1 79.5 67 ASP B O 1
ATOM 2939 N N . ARG B 1 68 ? 1.712 10.852 13.312 1 86.81 68 ARG B N 1
ATOM 2940 C CA . ARG B 1 68 ? 1.716 10.297 11.969 1 86.81 68 ARG B CA 1
ATOM 2941 C C . ARG B 1 68 ? 3.107 9.812 11.578 1 86.81 68 ARG B C 1
ATOM 2943 O O . ARG B 1 68 ? 4.113 10.422 11.953 1 86.81 68 ARG B O 1
ATOM 2950 N N . LEU B 1 69 ? 3.189 8.781 10.914 1 93.19 69 LEU B N 1
ATOM 2951 C CA . LEU B 1 69 ? 4.375 8.234 10.266 1 93.19 69 LEU B CA 1
ATOM 2952 C C . LEU B 1 69 ? 4.078 7.855 8.82 1 93.19 69 LEU B C 1
ATOM 2954 O O . LEU B 1 69 ? 3.43 6.836 8.562 1 93.19 69 LEU B O 1
ATOM 2958 N N . VAL B 1 70 ? 4.484 8.695 7.922 1 93.25 70 VAL B N 1
ATOM 2959 C CA . VAL B 1 70 ? 4.223 8.508 6.5 1 93.25 70 VAL B CA 1
ATOM 2960 C C . VAL B 1 70 ? 5.488 8.016 5.805 1 93.25 70 VAL B C 1
ATOM 2962 O O . VAL B 1 70 ? 6.477 8.742 5.707 1 93.25 70 VAL 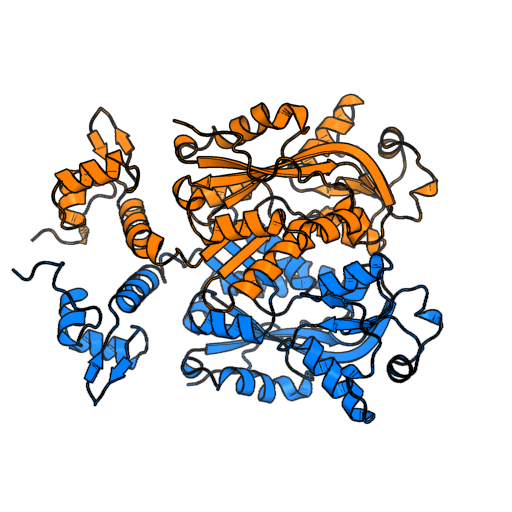B O 1
ATOM 2965 N N . LEU B 1 71 ? 5.43 6.773 5.32 1 96.19 71 LEU B N 1
ATOM 2966 C CA . LEU B 1 71 ? 6.551 6.148 4.625 1 96.19 71 LEU B CA 1
ATOM 2967 C C . LEU B 1 71 ? 6.281 6.059 3.127 1 96.19 71 LEU B C 1
ATOM 2969 O O . LEU B 1 71 ? 5.145 5.844 2.709 1 96.19 71 LEU B O 1
ATOM 2973 N N . ALA B 1 72 ? 7.324 6.219 2.385 1 95.25 72 ALA B N 1
ATOM 2974 C CA . ALA B 1 72 ? 7.293 5.969 0.945 1 95.25 72 ALA B CA 1
ATOM 2975 C C . ALA B 1 72 ? 8.609 5.375 0.461 1 95.25 72 ALA B C 1
ATOM 2977 O O . ALA B 1 72 ? 9.555 5.234 1.238 1 95.25 72 ALA B O 1
ATOM 2978 N N . GLY B 1 73 ? 8.664 4.906 -0.772 1 95.56 73 GLY B N 1
ATOM 2979 C CA . GLY B 1 73 ? 9.891 4.387 -1.345 1 95.56 73 GLY B CA 1
ATOM 2980 C C . GLY B 1 73 ? 9.773 2.947 -1.809 1 95.56 73 GLY B C 1
ATOM 2981 O O . GLY B 1 73 ? 8.727 2.533 -2.301 1 95.56 73 GLY B O 1
ATOM 2982 N N . SER B 1 74 ? 10.859 2.256 -1.674 1 96.38 74 SER B N 1
ATOM 2983 C CA . SER B 1 74 ? 10.961 0.905 -2.217 1 96.38 74 SER B CA 1
ATOM 2984 C C . SER B 1 74 ? 9.922 -0.02 -1.601 1 96.38 74 SER B C 1
ATOM 2986 O O . SER B 1 74 ? 9.664 0.042 -0.396 1 96.38 74 SER B O 1
ATOM 2988 N N . ASP B 1 75 ? 9.352 -0.838 -2.436 1 96.19 75 ASP B N 1
ATOM 2989 C CA . ASP B 1 75 ? 8.32 -1.795 -2.041 1 96.19 75 ASP B CA 1
ATOM 2990 C C . ASP B 1 75 ? 8.93 -2.988 -1.307 1 96.19 75 ASP B C 1
ATOM 2992 O O . ASP B 1 75 ? 10.078 -3.355 -1.558 1 96.19 75 ASP B O 1
ATOM 2996 N N . ASP B 1 76 ? 8.094 -3.535 -0.398 1 97.75 76 ASP B N 1
ATOM 2997 C CA . ASP B 1 76 ? 8.555 -4.727 0.312 1 97.75 76 ASP B CA 1
ATOM 2998 C C . ASP B 1 76 ? 7.371 -5.523 0.86 1 97.75 76 ASP B C 1
ATOM 3000 O O . ASP B 1 76 ? 6.461 -4.961 1.468 1 97.75 76 ASP B O 1
ATOM 3004 N N . ALA B 1 77 ? 7.457 -6.855 0.633 1 97.62 77 ALA B N 1
ATOM 3005 C CA . ALA B 1 77 ? 6.375 -7.754 1.035 1 97.62 77 ALA B CA 1
ATOM 3006 C C . ALA B 1 77 ? 6.234 -7.793 2.555 1 97.62 77 ALA B C 1
ATOM 3008 O O . ALA B 1 77 ? 5.117 -7.809 3.08 1 97.62 77 ALA B O 1
ATOM 3009 N N . LEU B 1 78 ? 7.273 -7.828 3.266 1 98.12 78 LEU B N 1
ATOM 3010 C CA . LEU B 1 78 ? 7.211 -7.902 4.723 1 98.12 78 LEU B CA 1
ATOM 3011 C C . LEU B 1 78 ? 6.641 -6.613 5.309 1 98.12 78 LEU B C 1
ATOM 3013 O O . LEU B 1 78 ? 5.855 -6.656 6.258 1 98.12 78 LEU B O 1
ATOM 3017 N N . LEU B 1 79 ? 7.043 -5.457 4.789 1 97.19 79 LEU B N 1
ATOM 3018 C CA . LEU B 1 79 ? 6.523 -4.184 5.277 1 97.19 79 LEU B CA 1
ATOM 3019 C C . LEU B 1 79 ? 5.008 -4.121 5.113 1 97.19 79 LEU B C 1
ATOM 3021 O O . LEU B 1 79 ? 4.312 -3.557 5.965 1 97.19 79 LEU B O 1
ATOM 3025 N N . HIS B 1 80 ? 4.504 -4.707 4.043 1 95.88 80 HIS B N 1
ATOM 3026 C CA . HIS B 1 80 ? 3.062 -4.73 3.826 1 95.88 80 HIS B CA 1
ATOM 3027 C C . HIS B 1 80 ? 2.361 -5.578 4.883 1 95.88 80 HIS B C 1
ATOM 3029 O O . HIS B 1 80 ? 1.149 -5.453 5.078 1 95.88 80 HIS B O 1
ATOM 3035 N N . ARG B 1 81 ? 3.066 -6.449 5.52 1 95.81 81 ARG B N 1
ATOM 3036 C CA . ARG B 1 81 ? 2.51 -7.25 6.605 1 95.81 81 ARG B CA 1
ATOM 3037 C C . ARG B 1 81 ? 2.646 -6.531 7.941 1 95.81 81 ARG B C 1
ATOM 3039 O O . ARG B 1 81 ? 1.77 -6.637 8.805 1 95.81 81 ARG B O 1
ATOM 3046 N N . VAL B 1 82 ? 3.686 -5.82 8.102 1 96.38 82 VAL B N 1
ATOM 3047 C CA . VAL B 1 82 ? 4.059 -5.223 9.375 1 96.38 82 VAL B CA 1
ATOM 3048 C C . VAL B 1 82 ? 3.254 -3.949 9.609 1 96.38 82 VAL B C 1
ATOM 3050 O O . VAL B 1 82 ? 2.752 -3.715 10.711 1 96.38 82 VAL B O 1
ATOM 3053 N N . ILE B 1 83 ? 3.086 -3.162 8.586 1 94.56 83 ILE B N 1
ATOM 3054 C CA . ILE B 1 83 ? 2.533 -1.819 8.719 1 94.56 83 ILE B CA 1
ATOM 3055 C C . ILE B 1 83 ? 1.081 -1.901 9.18 1 94.56 83 ILE B C 1
ATOM 3057 O O . ILE B 1 83 ? 0.689 -1.221 10.133 1 94.56 83 ILE B O 1
ATOM 3061 N N . PRO B 1 84 ? 0.265 -2.787 8.555 1 91.88 84 PRO B N 1
ATOM 3062 C CA . PRO B 1 84 ? -1.113 -2.881 9.039 1 91.88 84 PRO B CA 1
ATOM 3063 C C . PRO B 1 84 ? -1.194 -3.322 10.5 1 91.88 84 PRO B C 1
ATOM 3065 O O . PRO B 1 84 ? -2.107 -2.916 11.219 1 91.88 84 PRO B O 1
ATOM 3068 N N . ARG B 1 85 ? -0.284 -4.098 10.961 1 93.44 85 ARG B N 1
ATOM 3069 C CA . ARG B 1 85 ? -0.267 -4.559 12.344 1 93.44 85 ARG B CA 1
ATOM 3070 C C . ARG B 1 85 ? 0.093 -3.422 13.297 1 93.44 85 ARG B C 1
ATOM 3072 O O . ARG B 1 85 ? -0.484 -3.307 14.375 1 93.44 85 ARG B O 1
ATOM 3079 N N . VAL B 1 86 ? 1.042 -2.604 12.859 1 93.94 86 VAL B N 1
ATOM 3080 C CA . VAL B 1 86 ? 1.363 -1.415 13.641 1 93.94 86 VAL B CA 1
ATOM 3081 C C . VAL B 1 86 ? 0.155 -0.483 13.688 1 93.94 86 VAL B C 1
ATOM 3083 O O . VAL B 1 86 ? -0.201 0.03 14.75 1 93.94 86 VAL B O 1
ATOM 3086 N N . ALA B 1 87 ? -0.464 -0.264 12.539 1 89.62 87 ALA B N 1
ATOM 3087 C CA . ALA B 1 87 ? -1.645 0.592 12.445 1 89.62 87 ALA B CA 1
ATOM 3088 C C . ALA B 1 87 ? -2.76 0.086 13.359 1 89.62 87 ALA B C 1
ATOM 3090 O O . ALA B 1 87 ? -3.434 0.876 14.023 1 89.62 87 ALA B O 1
ATOM 3091 N N . ASP B 1 88 ? -2.943 -1.217 13.352 1 88.62 88 ASP B N 1
ATOM 3092 C CA . ASP B 1 88 ? -3.98 -1.829 14.18 1 88.62 88 ASP B CA 1
ATOM 3093 C C . ASP B 1 88 ? -3.727 -1.567 15.656 1 88.62 88 ASP B C 1
ATOM 3095 O O . ASP B 1 88 ? -4.664 -1.302 16.422 1 88.62 88 ASP B O 1
ATOM 3099 N N . ARG B 1 89 ? -2.537 -1.688 16.047 1 89.75 89 ARG B N 1
ATOM 3100 C CA . ARG B 1 89 ? -2.172 -1.464 17.438 1 89.75 89 ARG B CA 1
ATOM 3101 C C . ARG B 1 89 ? -2.389 -0.007 17.844 1 89.75 89 ARG B C 1
ATOM 3103 O O . ARG B 1 89 ? -2.783 0.283 18.969 1 89.75 89 ARG B O 1
ATOM 3110 N N . MET B 1 90 ? -2.127 0.86 16.891 1 89.06 90 MET B N 1
ATOM 3111 C CA . MET B 1 90 ? -2.244 2.287 17.188 1 89.06 90 MET B CA 1
ATOM 3112 C C . MET B 1 90 ? -3.701 2.734 17.125 1 89.06 90 MET B C 1
ATOM 3114 O O . MET B 1 90 ? -4.051 3.787 17.672 1 89.06 90 MET B O 1
ATOM 3118 N N . ARG B 1 91 ? -4.504 1.96 16.422 1 88.06 91 ARG B N 1
ATOM 3119 C CA . ARG B 1 91 ? -5.906 2.305 16.219 1 88.06 91 ARG B CA 1
ATOM 3120 C C . ARG B 1 91 ? -6.051 3.701 15.633 1 88.06 91 ARG B C 1
ATOM 3122 O O . ARG B 1 91 ? -5.379 4.039 14.656 1 88.06 91 ARG B O 1
ATOM 3129 N N . SER B 1 92 ? -6.973 4.48 16.172 1 85.31 92 SER B N 1
ATOM 3130 C CA . SER B 1 92 ? -7.25 5.773 15.555 1 85.31 92 SER B CA 1
ATOM 3131 C C . SER B 1 92 ? -6.379 6.871 16.156 1 85.31 92 SER B C 1
ATOM 3133 O O . SER B 1 92 ? -6.504 8.039 15.789 1 85.31 92 SER B O 1
ATOM 3135 N N . ARG B 1 93 ? -5.367 6.535 16.938 1 86.69 93 ARG B N 1
ATOM 3136 C CA . ARG B 1 93 ? -4.543 7.512 17.641 1 86.69 93 ARG B CA 1
ATOM 3137 C C . ARG B 1 93 ? -3.426 8.031 16.75 1 86.69 93 ARG B C 1
ATOM 3139 O O . ARG B 1 93 ? -2.846 9.086 17.016 1 86.69 93 ARG B O 1
ATOM 3146 N N . ALA B 1 94 ? -3.105 7.215 15.773 1 88.88 94 ALA B N 1
ATOM 3147 C CA . ALA B 1 94 ? -2.014 7.605 14.883 1 88.88 94 ALA B CA 1
ATOM 3148 C C . ALA B 1 94 ? -2.197 7.008 13.492 1 88.88 94 ALA B C 1
ATOM 3150 O O . ALA B 1 94 ? -2.893 6 13.336 1 88.88 94 ALA B O 1
ATOM 3151 N N . LEU B 1 95 ? -1.619 7.676 12.562 1 90.81 95 LEU B N 1
ATOM 3152 C CA . LEU B 1 95 ? -1.57 7.168 11.195 1 90.81 95 LEU B CA 1
ATOM 3153 C C . LEU B 1 95 ? -0.183 6.625 10.867 1 90.81 95 LEU B C 1
ATOM 3155 O O . LEU B 1 95 ? 0.821 7.309 11.07 1 90.81 95 LEU B O 1
ATOM 3159 N N . VAL B 1 96 ? -0.104 5.391 10.477 1 93.25 96 VAL B N 1
ATOM 3160 C CA . VAL B 1 96 ? 1.092 4.816 9.867 1 93.25 96 VAL B CA 1
ATOM 3161 C C . VAL B 1 96 ? 0.79 4.395 8.43 1 93.25 96 VAL B C 1
ATOM 3163 O O . VAL B 1 96 ? -0.06 3.531 8.195 1 93.25 96 VAL B O 1
ATOM 3166 N N . SER B 1 97 ? 1.408 5.059 7.543 1 93.12 97 SER B N 1
ATOM 3167 C CA . SER B 1 97 ? 1.109 4.805 6.141 1 93.12 97 SER B CA 1
ATOM 3168 C C . SER B 1 97 ? 2.371 4.438 5.363 1 93.12 97 SER B C 1
ATOM 3170 O O . SER B 1 97 ? 3.471 4.867 5.719 1 93.12 97 SER B O 1
ATOM 3172 N N . PHE B 1 98 ? 2.191 3.596 4.355 1 93.19 98 PHE B N 1
ATOM 3173 C CA . PHE B 1 98 ? 3.277 3.156 3.486 1 93.19 98 PHE B CA 1
ATOM 3174 C C . PHE B 1 98 ? 2.826 3.117 2.031 1 93.19 98 PHE B C 1
ATOM 3176 O O . PHE B 1 98 ? 1.85 2.445 1.697 1 93.19 98 PHE B O 1
ATOM 3183 N N . THR B 1 99 ? 3.541 3.824 1.214 1 91.62 99 THR B N 1
ATOM 3184 C CA . THR B 1 99 ? 3.234 3.842 -0.212 1 91.62 99 THR B CA 1
ATOM 3185 C C . THR B 1 99 ? 4.473 3.498 -1.036 1 91.62 99 THR B C 1
ATOM 3187 O O . THR B 1 99 ? 5.453 4.242 -1.03 1 91.62 99 THR B O 1
ATOM 3190 N N . PRO B 1 100 ? 4.406 2.465 -1.807 1 93.31 100 PRO B N 1
ATOM 3191 C CA . PRO B 1 100 ? 5.539 2.105 -2.664 1 93.31 100 PRO B CA 1
ATOM 3192 C C . PRO B 1 100 ? 5.699 3.051 -3.852 1 93.31 100 PRO B C 1
ATOM 3194 O O . PRO B 1 100 ? 4.75 3.268 -4.609 1 93.31 100 PRO B O 1
ATOM 3197 N N . ILE B 1 101 ? 6.828 3.639 -3.967 1 92.69 101 ILE B N 1
ATOM 3198 C CA . ILE B 1 101 ? 7.25 4.426 -5.121 1 92.69 101 ILE B CA 1
ATOM 3199 C C . ILE B 1 101 ? 8.734 4.188 -5.391 1 92.69 101 ILE B C 1
ATOM 3201 O O . ILE B 1 101 ? 9.391 3.441 -4.664 1 92.69 101 ILE B O 1
ATOM 3205 N N . VAL B 1 102 ? 9.219 4.711 -6.457 1 91.69 102 VAL B N 1
ATOM 3206 C CA . VAL B 1 102 ? 10.625 4.52 -6.793 1 91.69 102 VAL B CA 1
ATOM 3207 C C . VAL B 1 102 ? 11.508 5.277 -5.797 1 91.69 102 VAL B C 1
ATOM 3209 O O . VAL B 1 102 ? 11.086 6.297 -5.242 1 91.69 102 VAL B O 1
ATOM 3212 N N . THR B 1 103 ? 12.688 4.789 -5.629 1 91.69 103 THR B N 1
ATOM 3213 C CA . THR B 1 103 ? 13.617 5.273 -4.621 1 91.69 103 THR B CA 1
ATOM 3214 C C . THR B 1 103 ? 13.883 6.766 -4.793 1 91.69 103 THR B C 1
ATOM 3216 O O . THR B 1 103 ? 13.758 7.535 -3.84 1 91.69 103 THR B O 1
ATOM 3219 N N . ARG B 1 104 ? 14.172 7.223 -5.914 1 90.94 104 ARG B N 1
ATOM 3220 C CA . ARG B 1 104 ? 14.539 8.609 -6.16 1 90.94 104 ARG B CA 1
ATOM 3221 C C . ARG B 1 104 ? 13.383 9.547 -5.824 1 90.94 104 ARG B C 1
ATOM 3223 O O . ARG B 1 104 ? 13.586 10.586 -5.195 1 90.94 104 ARG B O 1
ATOM 3230 N N . LEU B 1 105 ? 12.227 9.156 -6.266 1 91.81 105 LEU B N 1
ATOM 3231 C CA . LEU B 1 105 ? 11.055 9.961 -5.93 1 91.81 105 LEU B CA 1
ATOM 3232 C C . LEU B 1 105 ? 10.828 9.984 -4.422 1 91.81 105 LEU B C 1
ATOM 3234 O O . LEU B 1 105 ? 10.484 11.023 -3.859 1 91.81 105 LEU B O 1
ATOM 3238 N N . GLY B 1 106 ? 10.977 8.836 -3.771 1 94.81 106 GLY B N 1
ATOM 3239 C CA . GLY B 1 106 ? 10.852 8.797 -2.324 1 94.81 106 GLY B CA 1
ATOM 3240 C C . GLY B 1 106 ? 11.781 9.758 -1.612 1 94.81 106 GLY B C 1
ATOM 3241 O O . GLY B 1 106 ? 11.375 10.453 -0.682 1 94.81 106 GLY B O 1
ATOM 3242 N N . LEU B 1 107 ? 12.992 9.859 -2.082 1 95.31 107 LEU B N 1
ATOM 3243 C CA . LEU B 1 107 ? 13.984 10.75 -1.482 1 95.31 107 LEU B CA 1
ATOM 3244 C C . LEU B 1 107 ? 13.633 12.211 -1.753 1 95.31 107 LEU B C 1
ATOM 3246 O O . LEU B 1 107 ? 13.852 13.07 -0.897 1 95.31 107 LEU B O 1
ATOM 3250 N N . GLU B 1 108 ? 13.141 12.469 -2.914 1 93.38 108 GLU B N 1
ATOM 3251 C CA . GLU B 1 108 ? 12.703 13.82 -3.23 1 93.38 108 GLU B CA 1
ATOM 3252 C C . GLU B 1 108 ? 11.547 14.25 -2.324 1 93.38 108 GLU B C 1
ATOM 3254 O O . GLU B 1 108 ? 11.5 15.398 -1.88 1 93.38 108 GLU B O 1
ATOM 3259 N N . LEU B 1 109 ? 10.633 13.328 -2.111 1 92.44 109 LEU B N 1
ATOM 3260 C CA . LEU B 1 109 ? 9.516 13.617 -1.212 1 92.44 109 LEU B CA 1
ATOM 3261 C C . LEU B 1 109 ? 10.016 13.852 0.21 1 92.44 109 LEU B C 1
ATOM 3263 O O . LEU B 1 109 ? 9.5 14.719 0.917 1 92.44 109 LEU B O 1
ATOM 3267 N N . LEU B 1 110 ? 10.984 13.07 0.637 1 92.25 110 LEU B N 1
ATOM 3268 C CA . LEU B 1 110 ? 11.594 13.266 1.948 1 92.25 110 LEU B CA 1
ATOM 3269 C C . LEU B 1 110 ? 12.25 14.633 2.041 1 92.25 110 LEU B C 1
ATOM 3271 O O . LEU B 1 110 ? 12.094 15.336 3.039 1 92.25 110 LEU B O 1
ATOM 3275 N N . HIS B 1 111 ? 12.938 14.961 0.959 1 89.25 111 HIS B N 1
ATOM 3276 C CA . HIS B 1 111 ? 13.594 16.266 0.882 1 89.25 111 HIS B CA 1
ATOM 3277 C C . HIS B 1 111 ? 12.578 17.391 1.006 1 89.25 111 HIS B C 1
ATOM 3279 O O . HIS B 1 111 ? 12.852 18.422 1.639 1 89.25 111 HIS B O 1
ATOM 3285 N N . GLY B 1 112 ? 11.461 17.203 0.43 1 81.12 112 GLY B N 1
ATOM 3286 C CA . GLY B 1 112 ? 10.398 18.188 0.472 1 81.12 112 GLY B CA 1
ATOM 3287 C C . GLY B 1 112 ? 9.555 18.094 1.727 1 81.12 112 GLY B C 1
ATOM 3288 O O . GLY B 1 112 ? 8.523 18.781 1.837 1 81.12 112 GLY B O 1
ATOM 3289 N N . ASN B 1 113 ? 9.859 17.203 2.625 1 82.06 113 ASN B N 1
ATOM 3290 C CA . ASN B 1 113 ? 9.164 17 3.893 1 82.06 113 ASN B CA 1
ATOM 3291 C C . ASN B 1 113 ? 7.723 16.547 3.674 1 82.06 113 ASN B C 1
ATOM 3293 O O . ASN B 1 113 ? 6.816 17 4.383 1 82.06 113 ASN B O 1
ATOM 3297 N N . ARG B 1 114 ? 7.535 15.766 2.723 1 86.19 114 ARG B N 1
ATOM 3298 C CA . ARG B 1 114 ? 6.195 15.281 2.41 1 86.19 114 ARG B CA 1
ATOM 3299 C C . ARG B 1 114 ? 5.996 13.859 2.932 1 86.19 114 ARG B C 1
ATOM 3301 O O . ARG B 1 114 ? 4.863 13.383 3.025 1 86.19 114 ARG B O 1
ATOM 3308 N N . VAL B 1 115 ? 7.121 13.242 3.291 1 91.62 115 VAL B N 1
ATOM 3309 C CA . VAL B 1 115 ? 7.102 11.961 3.988 1 91.62 115 VAL B CA 1
ATOM 3310 C C . VAL B 1 115 ? 8.047 12.016 5.191 1 91.62 115 VAL B C 1
ATOM 3312 O O . VAL B 1 115 ? 8.898 12.898 5.277 1 91.62 115 VAL B O 1
ATOM 3315 N N . ASP B 1 116 ? 7.793 11.117 6.066 1 91 116 ASP B N 1
ATOM 3316 C CA . ASP B 1 116 ? 8.617 11.062 7.27 1 91 116 ASP B CA 1
ATOM 3317 C C . ASP B 1 116 ? 9.852 10.195 7.051 1 91 116 ASP B C 1
ATOM 3319 O O . ASP B 1 116 ? 10.891 10.422 7.676 1 91 116 ASP B O 1
ATOM 3323 N N . ALA B 1 117 ? 9.711 9.203 6.207 1 95.75 117 ALA B N 1
ATOM 3324 C CA . ALA B 1 117 ? 10.812 8.281 5.93 1 95.75 117 ALA B CA 1
ATOM 3325 C C . ALA B 1 117 ? 10.719 7.73 4.512 1 95.75 117 ALA B C 1
ATOM 3327 O O . ALA B 1 117 ? 9.617 7.605 3.957 1 95.75 117 ALA B O 1
ATOM 3328 N N . CYS B 1 118 ? 11.867 7.426 3.996 1 97.31 118 CYS B N 1
ATOM 3329 C CA . CYS B 1 118 ? 11.961 6.801 2.682 1 97.31 118 CYS B CA 1
ATOM 3330 C C . CYS B 1 118 ? 12.656 5.449 2.768 1 97.31 118 CYS B C 1
ATOM 3332 O O . CYS B 1 118 ? 13.742 5.34 3.334 1 97.31 118 CYS B O 1
ATOM 3334 N N . CYS B 1 119 ? 12.008 4.422 2.219 1 98.06 119 CYS B N 1
ATOM 3335 C CA . CYS B 1 119 ? 12.609 3.098 2.105 1 98.06 119 CYS B CA 1
ATOM 3336 C C . CYS B 1 119 ? 13.508 3.01 0.878 1 98.06 119 CYS B C 1
ATOM 3338 O O . CYS B 1 119 ? 13.086 3.35 -0.229 1 98.06 119 CYS B O 1
ATOM 3340 N N . VAL B 1 120 ? 14.766 2.477 1.108 1 97.56 120 VAL B N 1
ATOM 3341 C CA . VAL B 1 120 ? 15.688 2.463 -0.025 1 97.56 120 VAL B CA 1
ATOM 3342 C C . VAL B 1 120 ? 16.406 1.115 -0.096 1 97.56 120 VAL B C 1
ATOM 3344 O O . VAL B 1 120 ? 16.609 0.466 0.93 1 97.56 120 VAL B O 1
ATOM 3347 N N . HIS B 1 121 ? 16.641 0.693 -1.207 1 97.75 121 HIS B N 1
ATOM 3348 C CA . HIS B 1 121 ? 17.609 -0.342 -1.57 1 97.75 121 HIS B CA 1
ATOM 3349 C C . HIS B 1 121 ? 18.359 0.03 -2.842 1 97.75 121 HIS B C 1
ATOM 3351 O O . HIS B 1 121 ? 17.766 0.494 -3.812 1 97.75 121 HIS B O 1
ATOM 3357 N N . TRP B 1 122 ? 19.688 -0.096 -2.775 1 96.31 122 TRP B N 1
ATOM 3358 C CA . TRP B 1 122 ? 20.484 0.407 -3.881 1 96.31 122 TRP B CA 1
ATOM 3359 C C . TRP B 1 122 ? 21.797 -0.378 -4.004 1 96.31 122 TRP B C 1
ATOM 3361 O O . TRP B 1 122 ? 22.844 0.059 -3.52 1 96.31 122 TRP B O 1
ATOM 3371 N N . GLY B 1 123 ? 21.766 -1.426 -4.73 1 95.19 123 GLY B N 1
ATOM 3372 C CA . GLY B 1 123 ? 22.953 -2.236 -4.945 1 95.19 123 GLY B CA 1
ATOM 3373 C C . GLY B 1 123 ? 23.078 -3.387 -3.963 1 95.19 123 GLY B C 1
ATOM 3374 O O . GLY B 1 123 ? 22.156 -3.643 -3.182 1 95.19 123 GLY B O 1
ATOM 3375 N N . PRO B 1 124 ? 24.234 -4.09 -4.07 1 96.5 124 PRO B N 1
ATOM 3376 C CA . PRO B 1 124 ? 24.453 -5.262 -3.215 1 96.5 124 PRO B CA 1
ATOM 3377 C C . PRO B 1 124 ? 24.547 -4.898 -1.734 1 96.5 124 PRO B C 1
ATOM 3379 O O . PRO B 1 124 ? 25.031 -3.816 -1.392 1 96.5 124 PRO B O 1
ATOM 3382 N N . ALA B 1 125 ? 24.125 -5.812 -0.933 1 96.94 125 ALA B N 1
ATOM 3383 C CA . ALA B 1 125 ? 24.109 -5.617 0.514 1 96.94 125 ALA B CA 1
ATOM 3384 C C . ALA B 1 125 ? 25.484 -5.234 1.033 1 96.94 125 ALA B C 1
ATOM 3386 O O . ALA B 1 125 ? 25.609 -4.371 1.902 1 96.94 125 ALA B O 1
ATOM 3387 N N . GLU B 1 126 ? 26.5 -5.82 0.506 1 95.5 126 GLU B N 1
ATOM 3388 C CA . GLU B 1 126 ? 27.859 -5.609 0.976 1 95.5 126 GLU B CA 1
ATOM 3389 C C . GLU B 1 126 ? 28.328 -4.18 0.709 1 95.5 126 GLU B C 1
ATOM 3391 O O . GLU B 1 126 ? 29.203 -3.666 1.403 1 95.5 126 GLU B O 1
ATOM 3396 N N . GLU B 1 127 ? 27.672 -3.561 -0.23 1 96.31 127 GLU B N 1
ATOM 3397 C CA . GLU B 1 127 ? 28.078 -2.211 -0.606 1 96.31 127 GLU B CA 1
ATOM 3398 C C . GLU B 1 127 ? 27.125 -1.167 -0.029 1 96.31 127 GLU B C 1
ATOM 3400 O O . GLU B 1 127 ? 27.312 0.033 -0.243 1 96.31 127 GLU B O 1
ATOM 3405 N N . SER B 1 128 ? 26.203 -1.578 0.694 1 95.75 128 SER B N 1
ATOM 3406 C CA . SER B 1 128 ? 25.125 -0.698 1.128 1 95.75 128 SER B CA 1
ATOM 3407 C C . SER B 1 128 ? 25.656 0.435 2.002 1 95.75 128 SER B C 1
ATOM 3409 O O . SER B 1 128 ? 25.156 1.56 1.938 1 95.75 128 SER B O 1
ATOM 3411 N N . GLN B 1 129 ? 26.672 0.212 2.809 1 94.31 129 GLN B N 1
ATOM 3412 C CA . GLN B 1 129 ? 27.188 1.211 3.732 1 94.31 129 GLN B CA 1
ATOM 3413 C C . GLN B 1 129 ? 27.812 2.381 2.979 1 94.31 129 GLN B C 1
ATOM 3415 O O . GLN B 1 129 ? 27.938 3.48 3.521 1 94.31 129 GLN B O 1
ATOM 3420 N N . MET B 1 130 ? 28.172 2.119 1.764 1 95 130 MET B N 1
ATOM 3421 C CA . MET B 1 130 ? 28.75 3.172 0.929 1 95 130 MET B CA 1
ATOM 3422 C C . MET B 1 130 ? 27.703 3.736 -0.029 1 95 130 MET B C 1
ATOM 3424 O O . MET B 1 130 ? 27.562 4.953 -0.159 1 95 130 MET B O 1
ATOM 3428 N N . ARG B 1 131 ? 26.922 2.914 -0.65 1 95.31 131 ARG B N 1
ATOM 3429 C CA . ARG B 1 131 ? 26.031 3.307 -1.744 1 95.31 131 ARG B CA 1
ATOM 3430 C C . ARG B 1 131 ? 24.812 4.059 -1.221 1 95.31 131 ARG B C 1
ATOM 3432 O O . ARG B 1 131 ? 24.359 5.012 -1.848 1 95.31 131 ARG B O 1
ATOM 3439 N N . HIS B 1 132 ? 24.312 3.607 -0.092 1 96.88 132 HIS B N 1
ATOM 3440 C CA . HIS B 1 132 ? 23.109 4.254 0.416 1 96.88 132 HIS B CA 1
ATOM 3441 C C . HIS B 1 132 ? 23.406 5.68 0.868 1 96.88 132 HIS B C 1
ATOM 3443 O O . HIS B 1 132 ? 22.688 6.613 0.483 1 96.88 132 HIS B O 1
ATOM 3449 N N . PRO B 1 133 ? 24.5 5.902 1.608 1 95.75 133 PRO B N 1
ATOM 3450 C CA . PRO B 1 133 ? 24.828 7.293 1.918 1 95.75 133 PRO B CA 1
ATOM 3451 C C . PRO B 1 133 ? 25.109 8.125 0.668 1 95.75 133 PRO B C 1
ATOM 3453 O O . PRO B 1 133 ? 24.734 9.305 0.612 1 95.75 133 PRO B O 1
ATOM 3456 N N . ALA B 1 134 ? 25.703 7.566 -0.317 1 94.94 134 ALA B N 1
ATOM 3457 C CA . ALA B 1 134 ? 25.984 8.281 -1.555 1 94.94 134 ALA B CA 1
ATOM 3458 C C . ALA B 1 134 ? 24.703 8.75 -2.238 1 94.94 134 ALA B C 1
ATOM 3460 O O . ALA B 1 134 ? 24.688 9.812 -2.865 1 94.94 134 ALA B O 1
ATOM 3461 N N . LEU B 1 135 ? 23.688 7.977 -2.102 1 93.12 135 LEU B N 1
ATOM 3462 C CA . LEU B 1 135 ? 22.391 8.281 -2.709 1 93.12 135 LEU B CA 1
ATOM 3463 C C . LEU B 1 135 ? 21.797 9.555 -2.113 1 93.12 135 LEU B C 1
ATOM 3465 O O . LEU B 1 135 ? 21.109 10.305 -2.809 1 93.12 135 LEU B O 1
ATOM 3469 N N . ILE B 1 136 ? 22.047 9.781 -0.815 1 94.5 136 ILE B N 1
ATOM 3470 C CA . ILE B 1 136 ? 21.312 10.859 -0.159 1 94.5 136 ILE B CA 1
ATOM 3471 C C . ILE B 1 136 ? 22.172 12.117 -0.107 1 94.5 136 ILE B C 1
ATOM 3473 O O . ILE B 1 136 ? 21.672 13.211 0.163 1 94.5 136 ILE B O 1
ATOM 3477 N N . ARG B 1 137 ? 23.453 12.047 -0.438 1 92.69 137 ARG B N 1
ATOM 3478 C CA . ARG B 1 137 ? 24.391 13.148 -0.309 1 92.69 137 ARG B CA 1
ATOM 3479 C C . ARG B 1 137 ? 24.078 14.266 -1.303 1 92.69 137 ARG B C 1
ATOM 3481 O O . ARG B 1 137 ? 24.484 15.414 -1.111 1 92.69 137 ARG B O 1
ATOM 3488 N N . SER B 1 138 ? 23.359 13.891 -2.332 1 88.56 138 SER B N 1
ATOM 3489 C CA . SER B 1 138 ? 23.016 14.906 -3.324 1 88.56 138 SER B CA 1
ATOM 3490 C C . SER B 1 138 ? 21.938 15.852 -2.805 1 88.56 138 SER B C 1
ATOM 3492 O O . SER B 1 138 ? 21.703 16.906 -3.387 1 88.56 138 SER B O 1
ATOM 3494 N N . PHE B 1 139 ? 21.328 15.461 -1.726 1 90.94 139 PHE B N 1
ATOM 3495 C CA . PHE B 1 139 ? 20.281 16.297 -1.143 1 90.94 139 PHE B CA 1
ATOM 3496 C C . PHE B 1 139 ? 20.844 17.188 -0.046 1 90.94 139 PHE B C 1
ATOM 3498 O O . PHE B 1 139 ? 21.531 16.703 0.865 1 90.94 139 PHE B O 1
ATOM 3505 N N . PRO B 1 140 ? 20.609 18.453 -0.145 1 83.81 140 PRO B N 1
ATOM 3506 C CA . PRO B 1 140 ? 21.172 19.375 0.843 1 83.81 140 PRO B CA 1
ATOM 3507 C C . PRO B 1 140 ? 20.781 19.016 2.275 1 83.81 140 PRO B C 1
ATOM 3509 O O . PRO B 1 140 ? 21.578 19.219 3.199 1 83.81 140 PRO B O 1
ATOM 3512 N N . GLN B 1 141 ? 19.625 18.438 2.5 1 81.56 141 GLN B N 1
ATOM 3513 C CA . GLN B 1 141 ? 19.125 18.156 3.836 1 81.56 141 GLN B CA 1
ATOM 3514 C C . GLN B 1 141 ? 19.719 16.859 4.383 1 81.56 141 GLN B C 1
ATOM 3516 O O . GLN B 1 141 ? 19.438 16.469 5.523 1 81.56 141 GLN B O 1
ATOM 3521 N N . HIS B 1 142 ? 20.609 16.25 3.584 1 88.31 142 HIS B N 1
ATOM 3522 C CA . HIS B 1 142 ? 21.109 14.93 3.951 1 88.31 142 HIS B CA 1
ATOM 3523 C C . HIS B 1 142 ? 21.859 14.977 5.285 1 88.31 142 HIS B C 1
ATOM 3525 O O . HIS B 1 142 ? 21.953 13.961 5.977 1 88.31 142 HIS B O 1
ATOM 3531 N N . ARG B 1 143 ? 22.328 16.062 5.688 1 84.62 143 ARG B N 1
ATOM 3532 C CA . ARG B 1 143 ? 23.094 16.188 6.926 1 84.62 143 ARG B CA 1
ATOM 3533 C C . ARG B 1 143 ? 22.203 15.961 8.141 1 84.62 143 ARG B C 1
ATOM 3535 O O . ARG B 1 143 ? 22.688 15.633 9.227 1 84.62 143 ARG B O 1
ATOM 3542 N N . HIS B 1 144 ? 20.859 16.109 7.965 1 85.31 144 HIS B N 1
ATOM 3543 C CA . HIS B 1 144 ? 19.906 15.93 9.055 1 85.31 144 HIS B CA 1
ATOM 3544 C C . HIS B 1 144 ? 19.266 14.555 9 1 85.31 144 HIS B C 1
ATOM 3546 O O . HIS B 1 144 ? 18.438 14.219 9.844 1 85.31 144 HIS B O 1
ATOM 3552 N N . TRP B 1 145 ? 19.641 13.805 7.973 1 93 145 TRP B N 1
ATOM 3553 C CA . TRP B 1 145 ? 19.047 12.484 7.801 1 93 145 TRP B CA 1
ATOM 3554 C C . TRP B 1 145 ? 19.906 11.414 8.461 1 93 145 TRP B C 1
ATOM 3556 O O . TRP B 1 145 ? 21.094 11.617 8.711 1 93 145 TRP B O 1
ATOM 3566 N N . VAL B 1 146 ? 19.266 10.336 8.828 1 94.19 146 VAL B N 1
ATOM 3567 C CA . VAL B 1 146 ? 19.938 9.117 9.273 1 94.19 146 VAL B CA 1
ATOM 3568 C C . VAL B 1 146 ? 19.453 7.934 8.43 1 94.19 146 VAL B C 1
ATOM 3570 O O . VAL B 1 146 ? 18.391 7.984 7.816 1 94.19 146 VAL B O 1
ATOM 3573 N N . ILE B 1 147 ? 20.312 6.98 8.32 1 97.69 147 ILE B N 1
ATOM 3574 C CA . ILE B 1 147 ? 19.984 5.73 7.645 1 97.69 147 ILE B CA 1
ATOM 3575 C C . ILE B 1 147 ? 19.953 4.586 8.656 1 97.69 147 ILE B C 1
ATOM 3577 O O . ILE B 1 147 ? 20.938 4.336 9.352 1 97.69 147 ILE B O 1
ATOM 3581 N N . ILE B 1 148 ? 18.766 3.914 8.719 1 97.69 148 ILE B N 1
ATOM 3582 C CA . ILE B 1 148 ? 18.562 2.807 9.648 1 97.69 148 ILE B CA 1
ATOM 3583 C C . ILE B 1 148 ? 18.312 1.519 8.875 1 97.69 148 ILE B C 1
ATOM 3585 O O . ILE B 1 148 ? 17.453 1.479 7.992 1 97.69 148 ILE B O 1
ATOM 3589 N N . ARG B 1 149 ? 19.062 0.498 9.203 1 98.38 149 ARG B N 1
ATOM 3590 C CA . ARG B 1 149 ? 18.859 -0.803 8.578 1 98.38 149 ARG B CA 1
ATOM 3591 C C . ARG B 1 149 ? 17.516 -1.4 8.992 1 98.38 149 ARG B C 1
ATOM 3593 O O . ARG B 1 149 ? 17.234 -1.553 10.188 1 98.38 149 ARG B O 1
ATOM 3600 N N . ALA B 1 150 ? 16.688 -1.681 8.047 1 98.44 150 ALA B N 1
ATOM 3601 C CA . ALA B 1 150 ? 15.484 -2.463 8.336 1 98.44 150 ALA B CA 1
ATOM 3602 C C . ALA B 1 150 ? 15.789 -3.959 8.305 1 98.44 150 ALA B C 1
ATOM 3604 O O . ALA B 1 150 ? 15.562 -4.664 9.289 1 98.44 150 ALA B O 1
ATOM 3605 N N . PHE B 1 151 ? 16.297 -4.453 7.191 1 98.62 151 PHE B N 1
ATOM 3606 C CA . PHE B 1 151 ? 16.672 -5.848 6.996 1 98.62 151 PHE B CA 1
ATOM 3607 C C . PHE B 1 151 ? 17.484 -6.02 5.715 1 98.62 151 PHE B C 1
ATOM 3609 O O . PHE B 1 151 ? 17.75 -5.043 5.008 1 98.62 151 PHE B O 1
ATOM 3616 N N . GLN B 1 152 ? 17.984 -7.184 5.531 1 98.62 152 GLN B N 1
ATOM 3617 C CA . GLN B 1 152 ? 18.484 -7.617 4.234 1 98.62 152 GLN B CA 1
ATOM 3618 C C . GLN B 1 152 ? 17.547 -8.617 3.578 1 98.62 152 GLN B C 1
ATOM 3620 O O . GLN B 1 152 ? 16.844 -9.367 4.266 1 98.62 152 GLN B O 1
ATOM 3625 N N . ARG B 1 153 ? 17.5 -8.508 2.27 1 98.75 153 ARG B N 1
ATOM 3626 C CA . ARG B 1 153 ? 16.609 -9.438 1.57 1 98.75 153 ARG B CA 1
ATOM 3627 C C . ARG B 1 153 ? 17.25 -9.938 0.28 1 98.75 153 ARG B C 1
ATOM 3629 O O . ARG B 1 153 ? 18.156 -9.289 -0.268 1 98.75 153 ARG B O 1
ATOM 3636 N N . GLU B 1 154 ? 16.797 -11.109 -0.129 1 98.75 154 GLU B N 1
ATOM 3637 C CA . GLU B 1 154 ? 17.359 -11.766 -1.311 1 98.75 154 GLU B CA 1
ATOM 3638 C C . GLU B 1 154 ? 16.766 -11.18 -2.592 1 98.75 154 GLU B C 1
ATOM 3640 O O . GLU B 1 154 ? 15.547 -11.023 -2.707 1 98.75 154 GLU B O 1
ATOM 3645 N N . GLN B 1 155 ? 17.688 -10.828 -3.51 1 98.19 155 GLN B N 1
ATOM 3646 C CA . GLN B 1 155 ? 17.297 -10.266 -4.797 1 98.19 155 GLN B CA 1
ATOM 3647 C C . GLN B 1 155 ? 17.609 -11.227 -5.938 1 98.19 155 GLN B C 1
ATOM 3649 O O . GLN B 1 155 ? 18.531 -12.047 -5.832 1 98.19 155 GLN B O 1
ATOM 3654 N N . GLY B 1 156 ? 16.797 -11.172 -6.992 1 98.44 156 GLY B N 1
ATOM 3655 C CA . GLY B 1 156 ? 16.953 -12.023 -8.164 1 98.44 156 GLY B CA 1
ATOM 3656 C C . GLY B 1 156 ? 15.867 -11.812 -9.203 1 98.44 156 GLY B C 1
ATOM 3657 O O . GLY B 1 156 ? 15.539 -10.68 -9.539 1 98.44 156 GLY B O 1
ATOM 3658 N N . PHE B 1 157 ? 15.43 -12.938 -9.742 1 98.75 157 PHE B N 1
ATOM 3659 C CA . PHE B 1 157 ? 14.438 -12.867 -10.805 1 98.75 157 PHE B CA 1
ATOM 3660 C C . PHE B 1 157 ? 13.211 -13.695 -10.461 1 98.75 157 PHE B C 1
ATOM 3662 O O . PHE B 1 157 ? 13.328 -14.852 -10.047 1 98.75 157 PHE B O 1
ATOM 3669 N N . ILE B 1 158 ? 12.07 -13.062 -10.586 1 98.81 158 ILE B N 1
ATOM 3670 C CA . ILE B 1 158 ? 10.773 -13.703 -10.422 1 98.81 158 ILE B CA 1
ATOM 3671 C C . ILE B 1 158 ? 10.336 -14.336 -11.742 1 98.81 158 ILE B C 1
ATOM 3673 O O . ILE B 1 158 ? 10.359 -13.68 -12.789 1 98.81 158 ILE B O 1
ATOM 3677 N N . LEU B 1 159 ? 9.938 -15.594 -11.672 1 98.75 159 LEU B N 1
ATOM 3678 C CA . LEU B 1 159 ? 9.602 -16.297 -12.906 1 98.75 159 LEU B CA 1
ATOM 3679 C C . LEU B 1 159 ? 8.211 -16.922 -12.812 1 98.75 159 LEU B C 1
ATOM 3681 O O . LEU B 1 159 ? 7.82 -17.422 -11.75 1 98.75 159 LEU B O 1
ATOM 3685 N N . ASN B 1 160 ? 7.582 -16.875 -13.961 1 98.06 160 ASN B N 1
ATOM 3686 C CA . ASN B 1 160 ? 6.414 -17.734 -14.109 1 98.06 160 ASN B CA 1
ATOM 3687 C C . ASN B 1 160 ? 6.777 -19.203 -13.922 1 98.06 160 ASN B C 1
ATOM 3689 O O . ASN B 1 160 ? 7.789 -19.672 -14.445 1 98.06 160 ASN B O 1
ATOM 3693 N N . ARG B 1 161 ? 5.984 -19.891 -13.219 1 95.5 161 ARG B N 1
ATOM 3694 C CA . ARG B 1 161 ? 6.273 -21.281 -12.914 1 95.5 161 ARG B CA 1
ATOM 3695 C C . ARG B 1 161 ? 6.371 -22.125 -14.188 1 95.5 161 ARG B C 1
ATOM 3697 O O . ARG B 1 161 ? 7.16 -23.062 -14.266 1 95.5 161 ARG B O 1
ATOM 3704 N N . SER B 1 162 ? 5.625 -21.75 -15.156 1 94.69 162 SER B N 1
ATOM 3705 C CA . SER B 1 162 ? 5.566 -22.5 -16.406 1 94.69 162 SER B CA 1
ATOM 3706 C C . SER B 1 162 ? 6.898 -22.438 -17.156 1 94.69 162 SER B C 1
ATOM 3708 O O . SER B 1 162 ? 7.219 -23.328 -17.938 1 94.69 162 SER B O 1
ATOM 3710 N N . VAL B 1 163 ? 7.699 -21.469 -16.875 1 96.38 163 VAL B N 1
ATOM 3711 C CA . VAL B 1 163 ? 8.953 -21.344 -17.609 1 96.38 163 VAL B CA 1
ATOM 3712 C C . VAL B 1 163 ? 10.133 -21.625 -16.688 1 96.38 163 VAL B C 1
ATOM 3714 O O . VAL B 1 163 ? 11.242 -21.891 -17.156 1 96.38 163 VAL B O 1
ATOM 3717 N N . ALA B 1 164 ? 9.922 -21.531 -15.453 1 96.56 164 ALA B N 1
ATOM 3718 C CA . ALA B 1 164 ? 10.984 -21.641 -14.453 1 96.56 164 ALA B CA 1
ATOM 3719 C C . ALA B 1 164 ? 11.711 -22.984 -14.586 1 96.56 164 ALA B C 1
ATOM 3721 O O . ALA B 1 164 ? 12.914 -23.062 -14.305 1 96.56 164 ALA B O 1
ATOM 3722 N N . GLU B 1 165 ? 10.984 -23.969 -15.016 1 93.5 165 GLU B N 1
ATOM 3723 C CA . GLU B 1 165 ? 11.531 -25.328 -15.078 1 93.5 165 GLU B CA 1
ATOM 3724 C C . GLU B 1 165 ? 12.648 -25.422 -16.109 1 93.5 165 GLU B C 1
ATOM 3726 O O . GLU B 1 165 ? 13.484 -26.328 -16.047 1 93.5 165 GLU B O 1
ATOM 3731 N N . TYR B 1 166 ? 12.734 -24.469 -16.906 1 95.44 166 TYR B N 1
ATOM 3732 C CA . TYR B 1 166 ? 13.68 -24.531 -18 1 95.44 166 TYR B CA 1
ATOM 3733 C C . TYR B 1 166 ? 14.977 -23.797 -17.656 1 95.44 166 TYR B C 1
ATOM 3735 O O . TYR B 1 166 ? 15.922 -23.797 -18.453 1 95.44 166 TYR B O 1
ATOM 3743 N N . PHE B 1 167 ? 15 -23.172 -16.469 1 96.44 167 PHE B N 1
ATOM 3744 C CA . PHE B 1 167 ? 16.172 -22.359 -16.125 1 96.44 167 PHE B CA 1
ATOM 3745 C C . PHE B 1 167 ? 16.703 -22.75 -14.75 1 96.44 167 PHE B C 1
ATOM 3747 O O . PHE B 1 167 ? 15.914 -22.969 -13.812 1 96.44 167 PHE B O 1
ATOM 3754 N N . SER B 1 168 ? 18.031 -22.812 -14.641 1 93.12 168 SER B N 1
ATOM 3755 C CA . SER B 1 168 ? 18.656 -23.141 -13.359 1 93.12 168 SER B CA 1
ATOM 3756 C C . SER B 1 168 ? 19.5 -21.984 -12.844 1 93.12 168 SER B C 1
ATOM 3758 O O . SER B 1 168 ? 19.891 -21.969 -11.672 1 93.12 168 SER B O 1
ATOM 3760 N N . SER B 1 169 ? 19.75 -21.062 -13.82 1 94.31 169 SER B N 1
ATOM 3761 C CA . SER B 1 169 ? 20.578 -19.906 -13.453 1 94.31 169 SER B CA 1
ATOM 3762 C C . SER B 1 169 ? 20.062 -18.625 -14.086 1 94.31 169 SER B C 1
ATOM 3764 O O . SER B 1 169 ? 19.578 -18.641 -15.219 1 94.31 169 SER B O 1
ATOM 3766 N N . PRO B 1 170 ? 20.234 -17.547 -13.289 1 94.75 170 PRO B N 1
ATOM 3767 C CA . PRO B 1 170 ? 19.797 -16.266 -13.844 1 94.75 170 PRO B CA 1
ATOM 3768 C C . PRO B 1 170 ? 20.531 -15.891 -15.125 1 94.75 170 PRO B C 1
ATOM 3770 O O . PRO B 1 170 ? 20.016 -15.148 -15.953 1 94.75 170 PRO B O 1
ATOM 3773 N N . ASP B 1 171 ? 21.656 -16.422 -15.328 1 92.44 171 ASP B N 1
ATOM 3774 C CA . ASP B 1 171 ? 22.5 -16.062 -16.453 1 92.44 171 ASP B CA 1
ATOM 3775 C C . ASP B 1 171 ? 21.891 -16.531 -17.781 1 92.44 171 ASP B C 1
ATOM 3777 O O . ASP B 1 171 ? 22.234 -16.016 -18.844 1 92.44 171 ASP B O 1
ATOM 3781 N N . GLU B 1 172 ? 21 -17.391 -17.703 1 94.31 172 GLU B N 1
ATOM 3782 C CA . GLU B 1 172 ? 20.406 -17.969 -18.906 1 94.31 172 GLU B CA 1
ATOM 3783 C C . GLU B 1 172 ? 19.234 -17.141 -19.406 1 94.31 172 GLU B C 1
ATOM 3785 O O . GLU B 1 172 ? 18.797 -17.281 -20.547 1 94.31 172 GLU B O 1
ATOM 3790 N N . LEU B 1 173 ? 18.75 -16.234 -18.625 1 96 173 LEU B N 1
ATOM 3791 C CA . LEU B 1 173 ? 17.469 -15.594 -18.844 1 96 173 LEU B CA 1
ATOM 3792 C C . LEU B 1 173 ? 17.562 -14.586 -20 1 96 173 LEU B C 1
ATOM 3794 O O . LEU B 1 173 ? 16.703 -14.578 -20.891 1 96 173 LEU B O 1
ATOM 3798 N N . PRO B 1 174 ? 18.594 -13.773 -20.047 1 93.25 174 PRO B N 1
ATOM 3799 C CA . PRO B 1 174 ? 18.609 -12.711 -21.062 1 93.25 174 PRO B CA 1
ATOM 3800 C C . PRO B 1 174 ? 18.703 -13.25 -22.484 1 93.25 174 PRO B C 1
ATOM 3802 O O . PRO B 1 174 ? 18.297 -12.57 -23.422 1 93.25 174 PRO B O 1
ATOM 3805 N N . GLY B 1 175 ? 19.156 -14.383 -22.703 1 90.25 175 GLY B N 1
ATOM 3806 C CA . GLY B 1 175 ? 19.312 -14.938 -24.047 1 90.25 175 GLY B CA 1
ATOM 3807 C C . GLY B 1 175 ? 18.078 -15.703 -24.516 1 90.25 175 GLY B C 1
ATOM 3808 O O . GLY B 1 175 ? 17.953 -16 -25.703 1 90.25 175 GLY B O 1
ATOM 3809 N N . ALA B 1 176 ? 17.172 -15.883 -23.672 1 94.81 176 ALA B N 1
ATOM 3810 C CA . ALA B 1 176 ? 15.977 -16.656 -24 1 94.81 176 ALA B CA 1
ATOM 3811 C C . ALA B 1 176 ? 14.859 -15.75 -24.5 1 94.81 176 ALA B C 1
ATOM 3813 O O . ALA B 1 176 ? 14.914 -14.531 -24.328 1 94.81 176 ALA B O 1
ATOM 3814 N N . ASP B 1 177 ? 13.883 -16.375 -25.188 1 95.94 177 ASP B N 1
ATOM 3815 C CA . ASP B 1 177 ? 12.711 -15.664 -25.672 1 95.94 177 ASP B CA 1
ATOM 3816 C C . ASP B 1 177 ? 11.641 -15.555 -24.594 1 95.94 177 ASP B C 1
ATOM 3818 O O . ASP B 1 177 ? 10.664 -16.312 -24.609 1 95.94 177 ASP B O 1
ATOM 3822 N N . LEU B 1 178 ? 11.906 -14.648 -23.672 1 97.81 178 LEU B N 1
ATOM 3823 C CA . LEU B 1 178 ? 11.016 -14.453 -22.531 1 97.81 178 LEU B CA 1
ATOM 3824 C C . LEU B 1 178 ? 10.383 -13.07 -22.578 1 97.81 178 LEU B C 1
ATOM 3826 O O . LEU B 1 178 ? 10.992 -12.117 -23.062 1 97.81 178 LEU B O 1
ATOM 3830 N N . ARG B 1 179 ? 9.133 -13.047 -22.219 1 98.25 179 ARG B N 1
ATOM 3831 C CA . ARG B 1 179 ? 8.469 -11.766 -22 1 98.25 179 ARG B CA 1
ATOM 3832 C C . ARG B 1 179 ? 8.914 -11.125 -20.688 1 98.25 179 ARG B C 1
ATOM 3834 O O . ARG B 1 179 ? 8.586 -11.617 -19.609 1 98.25 179 ARG B O 1
ATOM 3841 N N . TRP B 1 180 ? 9.562 -9.883 -20.719 1 98.62 180 TRP B N 1
ATOM 3842 C CA . TRP B 1 180 ? 10.172 -9.258 -19.547 1 98.62 180 TRP B CA 1
ATOM 3843 C C . TRP B 1 180 ? 9.312 -8.109 -19.031 1 98.62 180 TRP B C 1
ATOM 3845 O O . TRP B 1 180 ? 8.75 -7.344 -19.828 1 98.62 180 TRP B O 1
ATOM 3855 N N . ILE B 1 181 ? 9.25 -8.062 -17.75 1 98.5 181 ILE B N 1
ATOM 3856 C CA . ILE B 1 181 ? 8.812 -6.84 -17.094 1 98.5 181 ILE B CA 1
ATOM 3857 C C . ILE B 1 181 ? 10.023 -6.051 -16.609 1 98.5 181 ILE B C 1
ATOM 3859 O O . ILE B 1 181 ? 10.906 -6.598 -15.945 1 98.5 181 ILE B O 1
ATOM 3863 N N . GLN B 1 182 ? 10.078 -4.812 -16.953 1 98.06 182 GLN B N 1
ATOM 3864 C CA . GLN B 1 182 ? 11.086 -3.914 -16.406 1 98.06 182 GLN B CA 1
ATOM 3865 C C . GLN B 1 182 ? 10.469 -2.91 -15.438 1 98.06 182 GLN B C 1
ATOM 3867 O O . GLN B 1 182 ? 9.242 -2.848 -15.305 1 98.06 182 GLN B O 1
ATOM 3872 N N . ARG B 1 183 ? 11.289 -2.232 -14.719 1 96.06 183 ARG B N 1
ATOM 3873 C CA . ARG B 1 183 ? 10.852 -1.226 -13.758 1 96.06 183 ARG B CA 1
ATOM 3874 C C . ARG B 1 183 ? 11.203 0.179 -14.242 1 96.06 183 ARG B C 1
ATOM 3876 O O . ARG B 1 183 ? 11.984 0.342 -15.18 1 96.06 183 ARG B O 1
ATOM 3883 N N . GLN B 1 184 ? 10.555 1.124 -13.57 1 92.19 184 GLN B N 1
ATOM 3884 C CA . GLN B 1 184 ? 10.812 2.525 -13.883 1 92.19 184 GLN B CA 1
ATOM 3885 C C . GLN B 1 184 ? 12.281 2.875 -13.664 1 92.19 184 GLN B C 1
ATOM 3887 O O . GLN B 1 184 ? 12.938 2.309 -12.789 1 92.19 184 GLN B O 1
ATOM 3892 N N . GLN B 1 185 ? 12.641 3.857 -14.477 1 90.12 185 GLN B N 1
ATOM 3893 C CA . GLN B 1 185 ? 13.961 4.426 -14.219 1 90.12 185 GLN B CA 1
ATOM 3894 C C . GLN B 1 185 ? 14.023 5.074 -12.844 1 90.12 185 GLN B C 1
ATOM 3896 O O . GLN B 1 185 ? 13.062 5.723 -12.414 1 90.12 185 GLN B O 1
ATOM 3901 N N . GLY B 1 186 ? 15.062 4.801 -12.07 1 88 186 GLY B N 1
ATOM 3902 C CA . GLY B 1 186 ? 15.211 5.379 -10.742 1 88 186 GLY B CA 1
ATOM 3903 C C . GLY B 1 186 ? 14.93 4.391 -9.633 1 88 186 GLY B C 1
ATOM 3904 O O . GLY B 1 186 ? 15.211 4.668 -8.461 1 88 186 GLY B O 1
ATOM 3905 N N . SER B 1 187 ? 14.383 3.289 -10 1 92.75 187 SER B N 1
ATOM 3906 C CA . SER B 1 187 ? 14.164 2.264 -8.984 1 92.75 187 SER B CA 1
ATOM 3907 C C . SER B 1 187 ? 15.438 1.464 -8.727 1 92.75 187 SER B C 1
ATOM 3909 O O . SER B 1 187 ? 16.266 1.31 -9.625 1 92.75 187 SER B O 1
ATOM 3911 N N . GLY B 1 188 ? 15.578 0.996 -7.539 1 94.56 188 GLY B N 1
ATOM 3912 C CA . GLY B 1 188 ? 16.672 0.108 -7.203 1 94.56 188 GLY B CA 1
ATOM 3913 C C . GLY B 1 188 ? 16.656 -1.188 -7.992 1 94.56 188 GLY B C 1
ATOM 3914 O O . GLY B 1 188 ? 17.719 -1.705 -8.367 1 94.56 188 GLY B O 1
ATOM 3915 N N . THR B 1 189 ? 15.508 -1.658 -8.297 1 96.25 189 THR B N 1
ATOM 3916 C CA . THR B 1 189 ? 15.336 -2.91 -9.031 1 96.25 189 THR B CA 1
ATOM 3917 C C . THR B 1 189 ? 15.805 -2.768 -10.469 1 96.25 189 THR B C 1
ATOM 3919 O O . THR B 1 189 ? 16.422 -3.688 -11.023 1 96.25 189 THR B O 1
ATOM 3922 N N . GLN B 1 190 ? 15.5 -1.631 -11.078 1 96.38 190 GLN B N 1
ATOM 3923 C CA . GLN B 1 190 ? 15.961 -1.395 -12.438 1 96.38 190 GLN B CA 1
ATOM 3924 C C . GLN B 1 190 ? 17.484 -1.264 -12.492 1 96.38 190 GLN B C 1
ATOM 3926 O O . GLN B 1 190 ? 18.125 -1.714 -13.445 1 96.38 190 GLN B O 1
ATOM 3931 N N . ARG B 1 191 ? 18.031 -0.62 -11.508 1 95 191 ARG B N 1
ATOM 3932 C CA . ARG B 1 191 ? 19.484 -0.547 -11.398 1 95 191 ARG B CA 1
ATOM 3933 C C . ARG B 1 191 ? 20.094 -1.94 -11.281 1 95 191 ARG B C 1
ATOM 3935 O O . ARG B 1 191 ? 21.094 -2.244 -11.945 1 95 191 ARG B O 1
ATOM 3942 N N . PHE B 1 192 ? 19.547 -2.711 -10.477 1 96.81 192 PHE B N 1
ATOM 3943 C CA . PHE B 1 192 ? 19.969 -4.094 -10.312 1 96.81 192 PHE B CA 1
ATOM 3944 C C . PHE B 1 192 ? 19.984 -4.82 -11.648 1 96.81 192 PHE B C 1
ATOM 3946 O O . PHE B 1 192 ? 20.969 -5.492 -11.984 1 96.81 192 PHE B O 1
ATOM 3953 N N . LEU B 1 193 ? 18.906 -4.699 -12.414 1 97.44 193 LEU B N 1
ATOM 3954 C CA . LEU B 1 193 ? 18.812 -5.344 -13.719 1 97.44 193 LEU B CA 1
ATOM 3955 C C . LEU B 1 193 ? 19.922 -4.867 -14.648 1 97.44 193 LEU B C 1
ATOM 3957 O O . LEU B 1 193 ? 20.594 -5.676 -15.297 1 97.44 193 LEU B O 1
ATOM 3961 N N . ARG B 1 194 ? 20.094 -3.576 -14.656 1 96.5 194 ARG B N 1
ATOM 3962 C CA . ARG B 1 194 ? 21.141 -2.988 -15.508 1 96.5 194 ARG B CA 1
ATOM 3963 C C . ARG B 1 194 ? 22.516 -3.52 -15.133 1 96.5 194 ARG B C 1
ATOM 3965 O O . ARG B 1 194 ? 23.297 -3.906 -16.016 1 96.5 194 ARG B O 1
ATOM 3972 N N . GLU B 1 195 ? 22.781 -3.531 -13.883 1 95.06 195 GLU B N 1
ATOM 3973 C CA . GLU B 1 195 ? 24.078 -3.982 -13.406 1 95.06 195 GLU B CA 1
ATOM 3974 C C . GLU B 1 195 ? 24.297 -5.469 -13.695 1 95.06 195 GLU B C 1
ATOM 3976 O O . GLU B 1 195 ? 25.391 -5.883 -14.094 1 95.06 195 GLU B O 1
ATOM 3981 N N . THR B 1 196 ? 23.312 -6.277 -13.492 1 94.75 196 THR B N 1
ATOM 3982 C CA . THR B 1 196 ? 23.391 -7.719 -13.727 1 94.75 196 THR B CA 1
ATOM 3983 C C . THR B 1 196 ? 23.609 -8.016 -15.203 1 94.75 196 THR B C 1
ATOM 3985 O O . THR B 1 196 ? 24.438 -8.867 -15.547 1 94.75 196 THR B O 1
ATOM 3988 N N . LEU B 1 197 ? 22.922 -7.305 -16.031 1 95.12 197 LEU B N 1
ATOM 3989 C CA . LEU B 1 197 ? 23.078 -7.48 -17.469 1 95.12 197 LEU B CA 1
ATOM 3990 C C . LEU B 1 197 ? 24.438 -6.957 -17.938 1 95.12 197 LEU B C 1
ATOM 3992 O O . LEU B 1 197 ? 25.031 -7.52 -18.859 1 95.12 197 LEU B O 1
ATOM 3996 N N . GLY B 1 198 ? 24.781 -5.887 -17.328 1 93.5 198 GLY B N 1
ATOM 3997 C CA . GLY B 1 198 ? 26.062 -5.289 -17.672 1 93.5 198 GLY B CA 1
ATOM 3998 C C . GLY B 1 198 ? 27.234 -6.242 -17.516 1 93.5 198 GLY B C 1
ATOM 3999 O O . GLY B 1 198 ? 28.188 -6.195 -18.297 1 93.5 198 GLY B O 1
ATOM 4000 N N . LEU B 1 199 ? 27.188 -7.047 -16.562 1 88.75 199 LEU B N 1
ATOM 4001 C CA . LEU B 1 199 ? 28.234 -8.039 -16.328 1 88.75 199 LEU B CA 1
ATOM 4002 C C . LEU B 1 199 ? 28.391 -8.961 -17.531 1 88.75 199 LEU B C 1
ATOM 4004 O O . LEU B 1 199 ? 29.453 -9.57 -17.703 1 88.75 199 LEU B O 1
ATOM 4008 N N . ARG B 1 200 ? 27.438 -8.977 -18.391 1 87.81 200 ARG B N 1
ATOM 4009 C CA . ARG B 1 200 ? 27.453 -9.828 -19.578 1 87.81 200 ARG B CA 1
ATOM 4010 C C . ARG B 1 200 ? 27.438 -8.984 -20.859 1 87.81 200 ARG B C 1
ATOM 4012 O O . ARG B 1 200 ? 27.047 -9.477 -21.922 1 87.81 200 ARG B O 1
ATOM 4019 N N . ALA B 1 201 ? 27.641 -7.812 -20.688 1 92.06 201 ALA B N 1
ATOM 4020 C CA . ALA B 1 201 ? 27.719 -6.867 -21.797 1 92.06 201 ALA B CA 1
ATOM 4021 C C . ALA B 1 201 ? 26.391 -6.754 -22.516 1 92.06 201 ALA B C 1
ATOM 4023 O O . ALA B 1 201 ? 26.344 -6.742 -23.75 1 92.06 201 ALA B O 1
ATOM 4024 N N . ARG B 1 202 ? 25.406 -6.773 -21.719 1 93.38 202 ARG B N 1
ATOM 4025 C CA . ARG B 1 202 ? 24.047 -6.582 -22.25 1 93.38 202 ARG B CA 1
ATOM 4026 C C . ARG B 1 202 ? 23.391 -5.355 -21.625 1 93.38 202 ARG B C 1
ATOM 4028 O O . ARG B 1 202 ? 23.828 -4.867 -20.578 1 93.38 202 ARG B O 1
ATOM 4035 N N . ASP B 1 203 ? 22.344 -4.949 -22.406 1 94.31 203 ASP B N 1
ATOM 4036 C CA . ASP B 1 203 ? 21.578 -3.799 -21.969 1 94.31 203 ASP B CA 1
ATOM 4037 C C . ASP B 1 203 ? 20.094 -4.16 -21.812 1 94.31 203 ASP B C 1
ATOM 4039 O O . ASP B 1 203 ? 19.562 -4.965 -22.578 1 94.31 203 ASP B O 1
ATOM 4043 N N . PRO B 1 204 ? 19.484 -3.461 -20.875 1 95.38 204 PRO B N 1
ATOM 4044 C CA . PRO B 1 204 ? 18.062 -3.764 -20.688 1 95.38 204 PRO B CA 1
ATOM 4045 C C . PRO B 1 204 ? 17.25 -3.559 -21.953 1 95.38 204 PRO B C 1
ATOM 4047 O O . PRO B 1 204 ? 16.203 -4.203 -22.141 1 95.38 204 PRO B O 1
ATOM 4050 N N . SER B 1 205 ? 17.688 -2.75 -22.781 1 94.62 205 SER B N 1
ATOM 4051 C CA . SER B 1 205 ? 16.969 -2.477 -24.016 1 94.62 205 SER B CA 1
ATOM 4052 C C . SER B 1 205 ? 16.969 -3.695 -24.938 1 94.62 205 SER B C 1
ATOM 4054 O O . SER B 1 205 ? 16.172 -3.781 -25.875 1 94.62 205 SER B O 1
ATOM 4056 N N . SER B 1 206 ? 17.812 -4.625 -24.719 1 94.62 206 SER B N 1
ATOM 4057 C CA . SER B 1 206 ? 17.906 -5.832 -25.531 1 94.62 206 SER B CA 1
ATOM 4058 C C . SER B 1 206 ? 16.844 -6.848 -25.141 1 94.62 206 SER B C 1
ATOM 4060 O O . SER B 1 206 ? 16.625 -7.824 -25.859 1 94.62 206 SER B O 1
ATOM 4062 N N . LEU B 1 207 ? 16.203 -6.645 -24.031 1 97 207 LEU B N 1
ATOM 4063 C CA . LEU B 1 207 ? 15.18 -7.57 -23.547 1 97 207 LEU B CA 1
ATOM 4064 C C . LEU B 1 207 ? 13.836 -7.289 -24.203 1 97 207 LEU B C 1
ATOM 4066 O O . LEU B 1 207 ? 13.516 -6.141 -24.516 1 97 207 LEU B O 1
ATOM 4070 N N . LYS B 1 208 ? 13.055 -8.32 -24.453 1 97.5 208 LYS B N 1
ATOM 4071 C CA . LYS B 1 208 ? 11.688 -8.148 -24.922 1 97.5 208 LYS B CA 1
ATOM 4072 C C . LYS B 1 208 ? 10.773 -7.672 -23.797 1 97.5 208 LYS B C 1
ATOM 4074 O O . LYS B 1 208 ? 10.117 -8.484 -23.141 1 97.5 208 LYS B O 1
ATOM 4079 N N . THR B 1 209 ? 10.727 -6.418 -23.641 1 97.5 209 THR B N 1
ATOM 4080 C CA . THR B 1 209 ? 9.938 -5.832 -22.562 1 97.5 209 THR B CA 1
ATOM 4081 C C . THR B 1 209 ? 8.469 -5.707 -22.969 1 97.5 209 THR B C 1
ATOM 4083 O O . THR B 1 209 ? 8.156 -5.086 -23.984 1 97.5 209 THR B O 1
ATOM 4086 N N . VAL B 1 210 ? 7.582 -6.227 -22.141 1 96.94 210 VAL B N 1
ATOM 4087 C CA . VAL B 1 210 ? 6.164 -6.184 -22.484 1 96.94 210 VAL B CA 1
ATOM 4088 C C . VAL B 1 210 ? 5.453 -5.156 -21.609 1 96.94 210 VAL B C 1
ATOM 4090 O O . VAL B 1 210 ? 4.336 -4.734 -21.922 1 96.94 210 VAL B O 1
ATOM 4093 N N . CYS B 1 211 ? 6.121 -4.797 -20.5 1 94.5 211 CYS B N 1
ATOM 4094 C CA . CYS B 1 211 ? 5.504 -3.838 -19.578 1 94.5 211 CYS B CA 1
ATOM 4095 C C . CYS B 1 211 ? 6.547 -3.199 -18.672 1 94.5 211 CYS B C 1
ATOM 4097 O O . CYS B 1 211 ? 7.574 -3.811 -18.375 1 94.5 211 CYS B O 1
ATOM 4099 N N . VAL B 1 212 ? 6.305 -1.972 -18.312 1 95.38 212 VAL B N 1
ATOM 4100 C CA . VAL B 1 212 ? 7.031 -1.315 -17.234 1 95.38 212 VAL B CA 1
ATOM 4101 C C . VAL B 1 212 ? 6.141 -1.203 -16 1 95.38 212 VAL B C 1
ATOM 4103 O O . VAL B 1 212 ? 5.133 -0.491 -16.016 1 95.38 212 VAL B O 1
ATOM 4106 N N . ALA B 1 213 ? 6.52 -1.91 -14.977 1 95.94 213 ALA B N 1
ATOM 4107 C CA . ALA B 1 213 ? 5.711 -1.937 -13.758 1 95.94 213 ALA B CA 1
ATOM 4108 C C . ALA B 1 213 ? 6.141 -0.837 -12.789 1 95.94 213 ALA B C 1
ATOM 4110 O O . ALA B 1 213 ? 7.309 -0.438 -12.773 1 95.94 213 ALA B O 1
ATOM 4111 N N . HIS B 1 214 ? 5.199 -0.457 -11.875 1 93.81 214 HIS B N 1
ATOM 4112 C CA . HIS B 1 214 ? 5.457 0.658 -10.969 1 93.81 214 HIS B CA 1
ATOM 4113 C C . HIS B 1 214 ? 5.801 0.164 -9.57 1 93.81 214 HIS B C 1
ATOM 4115 O O . HIS B 1 214 ? 6.094 0.965 -8.68 1 93.81 214 HIS B O 1
ATOM 4121 N N . SER B 1 215 ? 5.766 -1.059 -9.328 1 93.5 215 SER B N 1
ATOM 4122 C CA . SER B 1 215 ? 6.16 -1.656 -8.055 1 93.5 215 SER B CA 1
ATOM 4123 C C . SER B 1 215 ? 6.566 -3.115 -8.234 1 93.5 215 SER B C 1
ATOM 4125 O O . SER B 1 215 ? 6.293 -3.721 -9.273 1 93.5 215 SER B O 1
ATOM 4127 N N . GLU B 1 216 ? 7.266 -3.607 -7.297 1 95.81 216 GLU B N 1
ATOM 4128 C CA . GLU B 1 216 ? 7.648 -5.016 -7.301 1 95.81 216 GLU B CA 1
ATOM 4129 C C . GLU B 1 216 ? 6.418 -5.922 -7.285 1 95.81 216 GLU B C 1
ATOM 4131 O O . GLU B 1 216 ? 6.379 -6.93 -7.992 1 95.81 216 GLU B O 1
ATOM 4136 N N . ARG B 1 217 ? 5.473 -5.555 -6.539 1 96.19 217 ARG B N 1
ATOM 4137 C CA . ARG B 1 217 ? 4.258 -6.352 -6.438 1 96.19 217 ARG B CA 1
ATOM 4138 C C . ARG B 1 217 ? 3.477 -6.328 -7.75 1 96.19 217 ARG B C 1
ATOM 4140 O O . ARG B 1 217 ? 2.848 -7.32 -8.125 1 96.19 217 ARG B O 1
ATOM 4147 N N . GLU B 1 218 ? 3.488 -5.219 -8.375 1 96.44 218 GLU B N 1
ATOM 4148 C CA . GLU B 1 218 ? 2.857 -5.164 -9.688 1 96.44 218 GLU B CA 1
ATOM 4149 C C . GLU B 1 218 ? 3.553 -6.102 -10.672 1 96.44 218 GLU B C 1
ATOM 4151 O O . GLU B 1 218 ? 2.895 -6.77 -11.469 1 96.44 218 GLU B O 1
ATOM 4156 N N . SER B 1 219 ? 4.887 -6.176 -10.656 1 98.06 219 SER B N 1
ATOM 4157 C CA . SER B 1 219 ? 5.641 -7.098 -11.5 1 98.06 219 SER B CA 1
ATOM 4158 C C . SER B 1 219 ? 5.23 -8.539 -11.242 1 98.06 219 SER B C 1
ATOM 4160 O O . SER B 1 219 ? 4.926 -9.289 -12.18 1 98.06 219 SER B O 1
ATOM 4162 N N . ALA B 1 220 ? 5.215 -8.875 -9.977 1 98.56 220 ALA B N 1
ATOM 4163 C CA . ALA B 1 220 ? 4.867 -10.242 -9.602 1 98.56 220 ALA B CA 1
ATOM 4164 C C . ALA B 1 220 ? 3.43 -10.57 -10 1 98.56 220 ALA B C 1
ATOM 4166 O O . ALA B 1 220 ? 3.15 -11.672 -10.477 1 98.56 220 ALA B O 1
ATOM 4167 N N . ALA B 1 221 ? 2.559 -9.625 -9.812 1 98.31 221 ALA B N 1
ATOM 4168 C CA . ALA B 1 221 ? 1.153 -9.82 -10.164 1 98.31 221 ALA B CA 1
ATOM 4169 C C . ALA B 1 221 ? 0.99 -10.086 -11.656 1 98.31 221 ALA B C 1
ATOM 4171 O O . ALA B 1 221 ? 0.229 -10.977 -12.055 1 98.31 221 ALA B O 1
ATOM 4172 N N . LEU B 1 222 ? 1.689 -9.328 -12.469 1 98.06 222 LEU B N 1
ATOM 4173 C CA . LEU B 1 222 ? 1.595 -9.492 -13.914 1 98.06 222 LEU B CA 1
ATOM 4174 C C . LEU B 1 222 ? 2.061 -10.883 -14.336 1 98.06 222 LEU B C 1
ATOM 4176 O O . LEU B 1 222 ? 1.479 -11.492 -15.242 1 98.06 222 LEU B O 1
ATOM 4180 N N . ILE B 1 223 ? 3.049 -11.367 -13.703 1 98.62 223 ILE B N 1
ATOM 4181 C CA . ILE B 1 223 ? 3.521 -12.719 -13.992 1 98.62 223 ILE B CA 1
ATOM 4182 C C . ILE B 1 223 ? 2.486 -13.742 -13.523 1 98.62 223 ILE B C 1
ATOM 4184 O O . ILE B 1 223 ? 2.166 -14.688 -14.25 1 98.62 223 ILE B O 1
ATOM 4188 N N . ALA B 1 224 ? 1.969 -13.531 -12.32 1 97.94 224 ALA B N 1
ATOM 4189 C CA . ALA B 1 224 ? 0.962 -14.438 -11.781 1 97.94 224 ALA B CA 1
ATOM 4190 C C . ALA B 1 224 ? -0.26 -14.508 -12.688 1 97.94 224 ALA B C 1
ATOM 4192 O O . ALA B 1 224 ? -0.901 -15.555 -12.805 1 97.94 224 ALA B O 1
ATOM 4193 N N . MET B 1 225 ? -0.53 -13.406 -13.359 1 96.88 225 MET B N 1
ATOM 4194 C CA . MET B 1 225 ? -1.677 -13.32 -14.258 1 96.88 225 MET B CA 1
ATOM 4195 C C . MET B 1 225 ? -1.311 -13.797 -15.656 1 96.88 225 MET B C 1
ATOM 4197 O O . MET B 1 225 ? -2.088 -13.633 -16.594 1 96.88 225 MET B O 1
ATOM 4201 N N . ASP B 1 226 ? -0.122 -14.25 -15.828 1 96.75 226 ASP B N 1
ATOM 4202 C CA . ASP B 1 226 ? 0.395 -14.805 -17.078 1 96.75 226 ASP B CA 1
ATOM 4203 C C . ASP B 1 226 ? 0.53 -13.727 -18.141 1 96.75 226 ASP B C 1
ATOM 4205 O O . ASP B 1 226 ? 0.305 -13.984 -19.328 1 96.75 226 ASP B O 1
ATOM 4209 N N . GLU B 1 227 ? 0.791 -12.547 -17.703 1 96.88 227 GLU B N 1
ATOM 4210 C CA . GLU B 1 227 ? 0.987 -11.43 -18.625 1 96.88 227 GLU B CA 1
ATOM 4211 C C . GLU B 1 227 ? 2.461 -11.258 -18.984 1 96.88 227 GLU B C 1
ATOM 4213 O O . GLU B 1 227 ? 2.799 -10.547 -19.938 1 96.88 227 GLU B O 1
ATOM 4218 N N . ALA B 1 228 ? 3.328 -11.875 -18.281 1 98.19 228 ALA B N 1
ATOM 4219 C CA . ALA B 1 228 ? 4.773 -11.852 -18.5 1 98.19 228 ALA B CA 1
ATOM 4220 C C . ALA B 1 228 ? 5.43 -13.117 -17.938 1 98.19 228 ALA B C 1
ATOM 4222 O O . ALA B 1 228 ? 4.766 -13.938 -17.297 1 98.19 228 ALA B O 1
ATOM 4223 N N . ASP B 1 229 ? 6.77 -13.258 -18.203 1 98.56 229 ASP B N 1
ATOM 4224 C CA . ASP B 1 229 ? 7.453 -14.484 -17.828 1 98.56 229 ASP B CA 1
ATOM 4225 C C . ASP B 1 229 ? 8.469 -14.227 -16.719 1 98.56 229 ASP B C 1
ATOM 4227 O O . ASP B 1 229 ? 8.742 -15.117 -15.898 1 98.56 229 ASP B O 1
ATOM 4231 N N . VAL B 1 230 ? 9.023 -13.062 -16.75 1 98.69 230 VAL B N 1
ATOM 4232 C CA . VAL B 1 230 ? 10.148 -12.844 -15.844 1 98.69 230 VAL B CA 1
ATOM 4233 C C . VAL B 1 230 ? 10.242 -11.359 -15.484 1 98.69 230 VAL B C 1
ATOM 4235 O O . VAL B 1 230 ? 9.891 -10.5 -16.297 1 98.69 230 VAL B O 1
ATOM 4238 N N . ALA B 1 231 ? 10.641 -11.086 -14.312 1 98.69 231 ALA B N 1
ATOM 4239 C CA . ALA B 1 231 ? 10.906 -9.734 -13.82 1 98.69 231 ALA B CA 1
ATOM 4240 C C . ALA B 1 231 ? 11.992 -9.742 -12.75 1 98.69 231 ALA B C 1
ATOM 4242 O O . ALA B 1 231 ? 12.117 -10.703 -11.984 1 98.69 231 ALA B O 1
ATOM 4243 N N . PRO B 1 232 ? 12.852 -8.688 -12.734 1 98.31 232 PRO B N 1
ATOM 4244 C CA . PRO B 1 232 ? 13.703 -8.555 -11.547 1 98.31 232 PRO B CA 1
ATOM 4245 C C . PRO B 1 232 ? 12.898 -8.289 -10.273 1 98.31 232 PRO B C 1
ATOM 4247 O O . PRO B 1 232 ? 11.867 -7.609 -10.32 1 98.31 232 PRO B O 1
ATOM 4250 N N . GLY B 1 233 ? 13.305 -8.797 -9.156 1 98.31 233 GLY B N 1
ATOM 4251 C CA . GLY B 1 233 ? 12.602 -8.602 -7.898 1 98.31 233 GLY B CA 1
ATOM 4252 C C . GLY B 1 233 ? 13.211 -9.383 -6.75 1 98.31 233 GLY B C 1
ATOM 4253 O O . GLY B 1 233 ? 14.414 -9.664 -6.754 1 98.31 233 GLY B O 1
ATOM 4254 N N . THR B 1 234 ? 12.406 -9.672 -5.758 1 98.69 234 THR B N 1
ATOM 4255 C CA . THR B 1 234 ? 12.898 -10.336 -4.551 1 98.69 234 THR B CA 1
ATOM 4256 C C . THR B 1 234 ? 12.25 -11.703 -4.383 1 98.69 234 THR B C 1
ATOM 4258 O O . THR B 1 234 ? 11.188 -11.969 -4.953 1 98.69 234 THR B O 1
ATOM 4261 N N . ARG B 1 235 ? 12.93 -12.555 -3.59 1 98.69 235 ARG B N 1
ATOM 4262 C CA . ARG B 1 235 ? 12.383 -13.867 -3.26 1 98.69 235 ARG B CA 1
ATOM 4263 C C . ARG B 1 235 ? 11.023 -13.742 -2.572 1 98.69 235 ARG B C 1
ATOM 4265 O O . ARG B 1 235 ? 10.117 -14.539 -2.822 1 98.69 235 ARG B O 1
ATOM 4272 N N . SER B 1 236 ? 10.953 -12.797 -1.682 1 98.69 236 SER B N 1
ATOM 4273 C CA . SER B 1 236 ? 9.719 -12.617 -0.918 1 98.69 236 SER B CA 1
ATOM 4274 C C . SER B 1 236 ? 8.555 -12.242 -1.828 1 98.69 236 SER B C 1
ATOM 4276 O O . SER B 1 236 ? 7.434 -12.719 -1.64 1 98.69 236 SER B O 1
ATOM 4278 N N . ALA B 1 237 ? 8.789 -11.391 -2.775 1 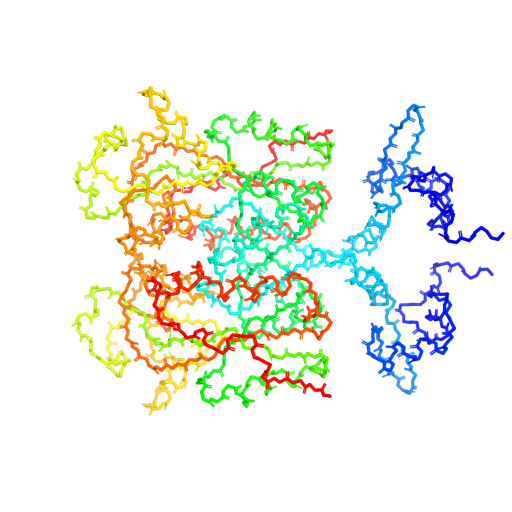98.44 237 ALA B N 1
ATOM 4279 C CA . ALA B 1 237 ? 7.738 -11.039 -3.727 1 98.44 237 ALA B CA 1
ATOM 4280 C C . ALA B 1 237 ? 7.309 -12.25 -4.543 1 98.44 237 ALA B C 1
ATOM 4282 O O . ALA B 1 237 ? 6.117 -12.453 -4.789 1 98.44 237 ALA B O 1
ATOM 4283 N N . ALA B 1 238 ? 8.273 -13.039 -5 1 98.75 238 ALA B N 1
ATOM 4284 C CA . ALA B 1 238 ? 7.945 -14.266 -5.73 1 98.75 238 ALA B CA 1
ATOM 4285 C C . ALA B 1 238 ? 7.098 -15.203 -4.875 1 98.75 238 ALA B C 1
ATOM 4287 O O . ALA B 1 238 ? 6.07 -15.711 -5.336 1 98.75 238 ALA B O 1
ATOM 4288 N N . ARG B 1 239 ? 7.539 -15.359 -3.656 1 98.38 239 ARG B N 1
ATOM 4289 C CA . ARG B 1 239 ? 6.848 -16.25 -2.73 1 98.38 239 ARG B CA 1
ATOM 4290 C C . ARG B 1 239 ? 5.43 -15.766 -2.451 1 98.38 239 ARG B C 1
ATOM 4292 O O . ARG B 1 239 ? 4.492 -16.562 -2.391 1 98.38 239 ARG B O 1
ATOM 4299 N N . GLU B 1 240 ? 5.289 -14.547 -2.258 1 98.12 240 GLU B N 1
ATOM 4300 C CA . GLU B 1 240 ? 4 -13.938 -1.954 1 98.12 240 GLU B CA 1
ATOM 4301 C C . GLU B 1 240 ? 2.973 -14.25 -3.039 1 98.12 240 GLU B C 1
ATOM 4303 O O . GLU B 1 240 ? 1.785 -14.414 -2.748 1 98.12 240 GLU B O 1
ATOM 4308 N N . PHE B 1 241 ? 3.416 -14.344 -4.25 1 98.38 241 PHE B N 1
ATOM 4309 C CA . PHE B 1 241 ? 2.51 -14.547 -5.371 1 98.38 241 PHE B CA 1
ATOM 4310 C C . PHE B 1 241 ? 2.555 -15.992 -5.855 1 98.38 241 PHE B C 1
ATOM 4312 O O . PHE B 1 241 ? 2.004 -16.312 -6.906 1 98.38 241 PHE B O 1
ATOM 4319 N N . GLY B 1 242 ? 3.252 -16.828 -5.145 1 97.25 242 GLY B N 1
ATOM 4320 C CA . GLY B 1 242 ? 3.336 -18.234 -5.5 1 97.25 242 GLY B CA 1
ATOM 4321 C C . GLY B 1 242 ? 4.121 -18.484 -6.773 1 97.25 242 GLY B C 1
ATOM 4322 O O . GLY B 1 242 ? 3.781 -19.375 -7.555 1 97.25 242 GLY B O 1
ATOM 4323 N N . LEU B 1 243 ? 5.117 -17.688 -6.988 1 98.38 243 LEU B N 1
ATOM 4324 C CA . LEU B 1 243 ? 5.891 -17.766 -8.219 1 98.38 243 LEU B CA 1
ATOM 4325 C C . LEU B 1 243 ? 7.27 -18.359 -7.957 1 98.38 243 LEU B C 1
ATOM 4327 O O . LEU B 1 243 ? 7.652 -18.578 -6.805 1 98.38 243 LEU B O 1
ATOM 4331 N N . ALA B 1 244 ? 7.922 -18.719 -9.047 1 98.44 244 ALA B N 1
ATOM 4332 C CA . ALA B 1 244 ? 9.281 -19.25 -8.945 1 98.44 244 ALA B CA 1
ATOM 4333 C C . ALA B 1 244 ? 10.297 -18.109 -8.828 1 98.44 244 ALA B C 1
ATOM 4335 O O . ALA B 1 244 ? 9.977 -16.953 -9.094 1 98.44 244 ALA B O 1
ATOM 4336 N N . PHE B 1 245 ? 11.484 -18.484 -8.375 1 98.56 245 PHE B N 1
ATOM 4337 C CA . PHE B 1 245 ? 12.508 -17.469 -8.125 1 98.56 245 PHE B CA 1
ATOM 4338 C C . PHE B 1 245 ? 13.898 -18.016 -8.422 1 98.56 245 PHE B C 1
ATOM 4340 O O . PHE B 1 245 ? 14.203 -19.172 -8.078 1 98.56 245 PHE B O 1
ATOM 4347 N N . LEU B 1 246 ? 14.711 -17.234 -9.102 1 98.44 246 LEU B N 1
ATOM 4348 C CA . LEU B 1 246 ? 16.125 -17.516 -9.289 1 98.44 246 LEU B CA 1
ATOM 4349 C C . LEU B 1 246 ? 16.984 -16.484 -8.547 1 98.44 246 LEU B C 1
ATOM 4351 O O . LEU B 1 246 ? 16.969 -15.305 -8.891 1 98.44 246 LEU B O 1
ATOM 4355 N N . PRO B 1 247 ? 17.75 -16.922 -7.562 1 97.81 247 PRO B N 1
ATOM 4356 C CA . PRO B 1 247 ? 18.531 -15.992 -6.734 1 97.81 247 PRO B CA 1
ATOM 4357 C C . PRO B 1 247 ? 19.703 -15.375 -7.484 1 97.81 247 PRO B C 1
ATOM 4359 O O . PRO B 1 247 ? 20.344 -16.047 -8.305 1 97.81 247 PRO B O 1
ATOM 4362 N N . ALA B 1 248 ? 19.984 -14.07 -7.191 1 97.19 248 ALA B N 1
ATOM 4363 C CA . ALA B 1 248 ? 21.109 -13.391 -7.816 1 97.19 248 ALA B CA 1
ATOM 4364 C C . ALA B 1 248 ? 21.859 -12.539 -6.797 1 97.19 248 ALA B C 1
ATOM 4366 O O . ALA B 1 248 ? 22.672 -11.68 -7.168 1 97.19 248 ALA B O 1
ATOM 4367 N N . GLY B 1 249 ? 21.562 -12.711 -5.5 1 96.81 249 GLY B N 1
ATOM 4368 C CA . GLY B 1 249 ? 22.297 -11.992 -4.469 1 96.81 249 GLY B CA 1
ATOM 4369 C C . GLY B 1 249 ? 21.391 -11.422 -3.389 1 96.81 249 GLY B C 1
ATOM 4370 O O . GLY B 1 249 ? 20.234 -11.82 -3.268 1 96.81 249 GLY B O 1
ATOM 4371 N N . TRP B 1 250 ? 22.047 -10.508 -2.541 1 98.44 250 TRP B N 1
ATOM 4372 C CA . TRP B 1 250 ? 21.344 -9.883 -1.424 1 98.44 250 TRP B CA 1
ATOM 4373 C C . TRP B 1 250 ? 21.469 -8.367 -1.491 1 98.44 250 TRP B C 1
ATOM 4375 O O . TRP B 1 250 ? 22.438 -7.836 -2.027 1 98.44 250 TRP B O 1
ATOM 4385 N N . GLU B 1 251 ? 20.453 -7.766 -1.018 1 98.38 251 GLU B N 1
ATOM 4386 C CA . GLU B 1 251 ? 20.469 -6.312 -0.893 1 98.38 251 GLU B CA 1
ATOM 4387 C C . GLU B 1 251 ? 20.047 -5.871 0.505 1 98.38 251 GLU B C 1
ATOM 4389 O O . GLU B 1 251 ? 19.406 -6.633 1.234 1 98.38 251 GLU B O 1
ATOM 4394 N N . ALA B 1 252 ? 20.531 -4.676 0.846 1 98.44 252 ALA B N 1
ATOM 4395 C CA . ALA B 1 252 ? 20.078 -4.055 2.088 1 98.44 252 ALA B CA 1
ATOM 4396 C C . ALA B 1 252 ? 18.859 -3.168 1.847 1 98.44 252 ALA B C 1
ATOM 4398 O O . ALA B 1 252 ? 18.781 -2.49 0.82 1 98.44 252 ALA B O 1
ATOM 4399 N N . PHE B 1 253 ? 17.938 -3.24 2.727 1 98.62 253 PHE B N 1
ATOM 4400 C CA . PHE B 1 253 ? 16.75 -2.389 2.764 1 98.62 253 PHE B CA 1
ATOM 4401 C C . PHE B 1 253 ? 16.781 -1.467 3.977 1 98.62 253 PHE B C 1
ATOM 4403 O O . PHE B 1 253 ? 16.75 -1.932 5.117 1 98.62 253 PHE B O 1
ATOM 4410 N N . ASP B 1 254 ? 16.828 -0.143 3.693 1 98.56 254 ASP B N 1
ATOM 4411 C CA . ASP 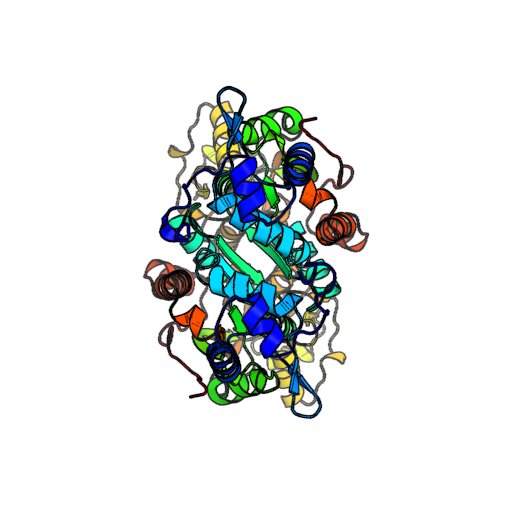B 1 254 ? 17.062 0.802 4.781 1 98.56 254 ASP B CA 1
ATOM 4412 C C . ASP B 1 254 ? 15.984 1.879 4.812 1 98.56 254 ASP B C 1
ATOM 4414 O O . ASP B 1 254 ? 15.352 2.164 3.791 1 98.56 254 ASP B O 1
ATOM 4418 N N . PHE B 1 255 ? 15.812 2.439 5.996 1 98.38 255 PHE B N 1
ATOM 4419 C CA . PHE B 1 255 ? 15.016 3.648 6.176 1 98.38 255 PHE B CA 1
ATOM 4420 C C . PHE B 1 255 ? 15.906 4.887 6.164 1 98.38 255 PHE B C 1
ATOM 4422 O O . PHE B 1 255 ? 16.891 4.957 6.898 1 98.38 255 PHE B O 1
ATOM 4429 N N . VAL B 1 256 ? 15.602 5.809 5.32 1 97.94 256 VAL B N 1
ATOM 4430 C CA . VAL B 1 256 ? 16.172 7.148 5.398 1 97.94 256 VAL B CA 1
ATOM 4431 C C . VAL B 1 256 ? 15.164 8.109 6.02 1 97.94 256 VAL B C 1
ATOM 4433 O O . VAL B 1 256 ? 14.023 8.203 5.562 1 97.94 256 VAL B O 1
ATOM 4436 N N . LEU B 1 257 ? 15.547 8.75 7.074 1 94.88 257 LEU B N 1
ATOM 4437 C CA . LEU B 1 257 ? 14.602 9.625 7.75 1 94.88 257 LEU B CA 1
ATOM 4438 C C . LEU B 1 257 ? 15.328 10.758 8.469 1 94.88 257 LEU B C 1
ATOM 4440 O O . LEU B 1 257 ? 16.531 10.688 8.68 1 94.88 257 LEU B O 1
ATOM 4444 N N . ASN B 1 258 ? 14.57 11.812 8.727 1 87.62 258 ASN B N 1
ATOM 4445 C CA . ASN B 1 258 ? 15.117 12.867 9.57 1 87.62 258 ASN B CA 1
ATOM 4446 C C . ASN B 1 258 ? 15.445 12.359 10.969 1 87.62 258 ASN B C 1
ATOM 4448 O O . ASN B 1 258 ? 14.695 11.57 11.539 1 87.62 258 ASN B O 1
ATOM 4452 N N . ARG B 1 259 ? 16.484 12.812 11.5 1 84.25 259 ARG B N 1
ATOM 4453 C CA . ARG B 1 259 ? 16.953 12.391 12.82 1 84.25 259 ARG B CA 1
ATOM 4454 C C . ARG B 1 259 ? 15.875 12.586 13.875 1 84.25 259 ARG B C 1
ATOM 4456 O O . ARG B 1 259 ? 15.758 11.789 14.805 1 84.25 259 ARG B O 1
ATOM 4463 N N . SER B 1 260 ? 15.07 13.617 13.758 1 76.31 260 SER B N 1
ATOM 4464 C CA . SER B 1 260 ? 14.023 13.906 14.727 1 76.31 260 SER B CA 1
ATOM 4465 C C . SER B 1 260 ? 12.953 12.82 14.719 1 76.31 260 SER B C 1
ATOM 4467 O O . SER B 1 260 ? 12.289 12.586 15.734 1 76.31 260 SER B O 1
ATOM 4469 N N . ILE B 1 261 ? 12.758 12.195 13.57 1 85.44 261 ILE B N 1
ATOM 4470 C CA . ILE B 1 261 ? 11.75 11.156 13.43 1 85.44 261 ILE B CA 1
ATOM 4471 C C . ILE B 1 261 ? 12.227 9.875 14.094 1 85.44 261 ILE B C 1
ATOM 4473 O O . ILE B 1 261 ? 11.422 9.086 14.602 1 85.44 261 ILE B O 1
ATOM 4477 N N . TYR B 1 262 ? 13.555 9.68 14.109 1 84.62 262 TYR B N 1
ATOM 4478 C CA . TYR B 1 262 ? 14.164 8.477 14.648 1 84.62 262 TYR B CA 1
ATOM 4479 C C . TYR B 1 262 ? 13.758 8.258 16.109 1 84.62 262 TYR B C 1
ATOM 4481 O O . TYR B 1 262 ? 13.555 7.125 16.547 1 84.62 262 TYR B O 1
ATOM 4489 N N . PHE B 1 263 ? 13.5 9.352 16.781 1 79.06 263 PHE B N 1
ATOM 4490 C CA . PHE B 1 263 ? 13.242 9.258 18.219 1 79.06 263 PHE B CA 1
ATOM 4491 C C . PHE B 1 263 ? 11.75 9.258 18.5 1 79.06 263 PHE B C 1
ATOM 4493 O O . PHE B 1 263 ? 11.328 9.078 19.641 1 79.06 263 PHE B O 1
ATOM 4500 N N . ARG B 1 264 ? 11 9.359 17.469 1 82.25 264 ARG B N 1
ATOM 4501 C CA . ARG B 1 264 ? 9.555 9.391 17.656 1 82.25 264 ARG B CA 1
ATOM 4502 C C . ARG B 1 264 ? 9.008 8 17.969 1 82.25 264 ARG B C 1
ATOM 4504 O O . ARG B 1 264 ? 9.516 7 17.453 1 82.25 264 ARG B O 1
ATOM 4511 N N . THR B 1 265 ? 7.992 7.93 18.703 1 84.56 265 THR B N 1
ATOM 4512 C CA . THR B 1 265 ? 7.371 6.707 19.203 1 84.56 265 THR B CA 1
ATOM 4513 C C . THR B 1 265 ? 6.918 5.82 18.047 1 84.56 265 THR B C 1
ATOM 4515 O O . THR B 1 265 ? 7.148 4.609 18.047 1 84.56 265 THR B O 1
ATOM 4518 N N . LEU B 1 266 ? 6.324 6.43 17.047 1 90.56 266 LEU B N 1
ATOM 4519 C CA . LEU B 1 266 ? 5.75 5.648 15.953 1 90.56 266 LEU B CA 1
ATOM 4520 C C . LEU B 1 266 ? 6.84 4.91 15.18 1 90.56 266 LEU B C 1
ATOM 4522 O O . LEU B 1 266 ? 6.652 3.76 14.781 1 90.56 266 LEU B O 1
ATOM 4526 N N . PHE B 1 267 ? 7.973 5.539 15.008 1 93.31 267 PHE B N 1
ATOM 4527 C CA . PHE B 1 267 ? 9.047 4.871 14.289 1 93.31 267 PHE B CA 1
ATOM 4528 C C . PHE B 1 267 ? 9.648 3.754 15.133 1 93.31 267 PHE B C 1
ATOM 4530 O O . PHE B 1 267 ? 9.953 2.674 14.625 1 93.31 267 PHE B O 1
ATOM 4537 N N . ARG B 1 268 ? 9.758 3.98 16.375 1 90.38 268 ARG B N 1
ATOM 4538 C CA . ARG B 1 268 ? 10.258 2.957 17.281 1 90.38 268 ARG B CA 1
ATOM 4539 C C . ARG B 1 268 ? 9.312 1.759 17.328 1 90.38 268 ARG B C 1
ATOM 4541 O O . ARG B 1 268 ? 9.758 0.613 17.406 1 90.38 268 ARG B O 1
ATOM 4548 N N . GLU B 1 269 ? 8.07 2.029 17.297 1 92.62 269 GLU B N 1
ATOM 4549 C CA . GLU B 1 269 ? 7.078 0.961 17.266 1 92.62 269 GLU B CA 1
ATOM 4550 C C . GLU B 1 269 ? 7.195 0.139 15.984 1 92.62 269 GLU B C 1
ATOM 4552 O O . GLU B 1 269 ? 7.004 -1.079 16 1 92.62 269 GLU B O 1
ATOM 4557 N N . LEU B 1 270 ? 7.469 0.829 14.898 1 96.69 270 LEU B N 1
ATOM 4558 C CA . LEU B 1 270 ? 7.664 0.134 13.633 1 96.69 270 LEU B CA 1
ATOM 4559 C C . LEU B 1 270 ? 8.859 -0.807 13.703 1 96.69 270 LEU B C 1
ATOM 4561 O O . LEU B 1 270 ? 8.758 -1.982 13.344 1 96.69 270 LEU B O 1
ATOM 4565 N N . LEU B 1 271 ? 9.969 -0.32 14.242 1 96.38 271 LEU B N 1
ATOM 4566 C CA . LEU B 1 271 ? 11.172 -1.139 14.367 1 96.38 271 LEU B CA 1
ATOM 4567 C C . LEU B 1 271 ? 10.93 -2.324 15.297 1 96.38 271 LEU B C 1
ATOM 4569 O O . LEU B 1 271 ? 11.336 -3.447 15 1 96.38 271 LEU B O 1
ATOM 4573 N N . ALA B 1 272 ? 10.25 -2.039 16.359 1 95.56 272 ALA B N 1
ATOM 4574 C CA . ALA B 1 272 ? 9.938 -3.098 17.312 1 95.56 272 ALA B CA 1
ATOM 4575 C C . ALA B 1 272 ? 9.07 -4.176 16.672 1 95.56 272 ALA B C 1
ATOM 4577 O O . ALA B 1 272 ? 9.273 -5.367 16.906 1 95.56 272 ALA B O 1
ATOM 4578 N N . GLN B 1 273 ? 8.125 -3.727 15.898 1 97.44 273 GLN B N 1
ATOM 4579 C CA . GLN B 1 273 ? 7.258 -4.684 15.219 1 97.44 273 GLN B CA 1
ATOM 4580 C C . GLN B 1 273 ? 8.047 -5.535 14.227 1 97.44 273 GLN B C 1
ATOM 4582 O O . GLN B 1 273 ? 7.824 -6.742 14.117 1 97.44 273 GLN B O 1
ATOM 4587 N N . ILE B 1 274 ? 8.938 -4.938 13.477 1 98.06 274 ILE B N 1
ATOM 4588 C CA . ILE B 1 274 ? 9.758 -5.68 12.523 1 98.06 274 ILE B CA 1
ATOM 4589 C C . ILE B 1 274 ? 10.562 -6.746 13.25 1 98.06 274 ILE B C 1
ATOM 4591 O O . ILE B 1 274 ? 10.75 -7.855 12.742 1 98.06 274 ILE B O 1
ATOM 4595 N N . GLN B 1 275 ? 10.914 -6.473 14.445 1 96.5 275 GLN B N 1
ATOM 4596 C CA . GLN B 1 275 ? 11.773 -7.359 15.227 1 96.5 275 GLN B CA 1
ATOM 4597 C C . GLN B 1 275 ? 10.938 -8.375 16.016 1 96.5 275 GLN B C 1
ATOM 4599 O O . GLN B 1 275 ? 11.492 -9.258 16.672 1 96.5 275 GLN B O 1
ATOM 4604 N N . SER B 1 276 ? 9.711 -8.289 15.977 1 96.81 276 SER B N 1
ATOM 4605 C CA . SER B 1 276 ? 8.828 -9.117 16.797 1 96.81 276 SER B CA 1
ATOM 4606 C C . SER B 1 276 ? 8.812 -10.562 16.297 1 96.81 276 SER B C 1
ATOM 4608 O O . SER B 1 276 ? 9.227 -10.836 15.172 1 96.81 276 SER B O 1
ATOM 4610 N N . GLY B 1 277 ? 8.328 -11.43 17.156 1 96.56 277 GLY B N 1
ATOM 4611 C CA . GLY B 1 277 ? 8.156 -12.82 16.781 1 96.56 277 GLY B CA 1
ATOM 4612 C C . GLY B 1 277 ? 7.164 -13.008 15.641 1 96.56 277 GLY B C 1
ATOM 4613 O O . GLY B 1 277 ? 7.371 -13.859 14.766 1 96.56 277 GLY B O 1
ATOM 4614 N N . GLU B 1 278 ? 6.168 -12.234 15.656 1 94.75 278 GLU B N 1
ATOM 4615 C CA . GLU B 1 278 ? 5.172 -12.281 14.594 1 94.75 278 GLU B CA 1
ATOM 4616 C C . GLU B 1 278 ? 5.797 -11.961 13.234 1 94.75 278 GLU B C 1
ATOM 4618 O O . GLU B 1 278 ? 5.543 -12.664 12.25 1 94.75 278 GLU B O 1
ATOM 4623 N N . SER B 1 279 ? 6.621 -10.945 13.211 1 96.25 279 SER B N 1
ATOM 4624 C CA . SER B 1 279 ? 7.27 -10.555 11.961 1 96.25 279 SER B CA 1
ATOM 4625 C C . SER B 1 279 ? 8.305 -11.594 11.531 1 96.25 279 SER B C 1
ATOM 4627 O O . SER B 1 279 ? 8.492 -11.82 10.336 1 96.25 279 SER B O 1
ATOM 4629 N N . ARG B 1 280 ? 8.938 -12.203 12.43 1 97.06 280 ARG B N 1
ATOM 4630 C CA . ARG B 1 280 ? 9.883 -13.266 12.102 1 97.06 280 ARG B CA 1
ATOM 4631 C C . ARG B 1 280 ? 9.18 -14.445 11.438 1 97.06 280 ARG B C 1
ATOM 4633 O O . ARG B 1 280 ? 9.688 -15.016 10.469 1 97.06 280 ARG B O 1
ATOM 4640 N N . ARG B 1 281 ? 8.031 -14.75 11.906 1 95.94 281 ARG B N 1
ATOM 4641 C CA . ARG B 1 281 ? 7.246 -15.82 11.305 1 95.94 281 ARG B CA 1
ATOM 4642 C C . ARG B 1 281 ? 6.812 -15.453 9.883 1 95.94 281 ARG B C 1
ATOM 4644 O O . ARG B 1 281 ? 6.867 -16.281 8.977 1 95.94 281 ARG B O 1
ATOM 4651 N N . GLU B 1 282 ? 6.426 -14.227 9.805 1 96.25 282 GLU B N 1
ATOM 4652 C CA . GLU B 1 282 ? 6.043 -13.758 8.477 1 96.25 282 GLU B CA 1
ATOM 4653 C C . GLU B 1 282 ? 7.23 -13.766 7.523 1 96.25 282 GLU B C 1
ATOM 4655 O O . GLU B 1 282 ? 7.094 -14.133 6.352 1 96.25 282 GLU B O 1
ATOM 4660 N N . ALA B 1 283 ? 8.359 -13.32 7.996 1 98.06 283 ALA B N 1
ATOM 4661 C CA . ALA B 1 283 ? 9.586 -13.328 7.195 1 98.06 283 ALA B CA 1
ATOM 4662 C C . ALA B 1 283 ? 9.953 -14.742 6.762 1 98.06 283 ALA B C 1
ATOM 4664 O O . ALA B 1 283 ? 10.383 -14.961 5.629 1 98.06 283 ALA B O 1
ATOM 4665 N N . ASP B 1 284 ? 9.758 -15.68 7.664 1 97.19 284 ASP B N 1
ATOM 4666 C CA . ASP B 1 284 ? 10.031 -17.078 7.348 1 97.19 284 ASP B CA 1
ATOM 4667 C C . ASP B 1 284 ? 9.086 -17.594 6.266 1 97.19 284 ASP B C 1
ATOM 4669 O O . ASP B 1 284 ? 9.5 -18.312 5.359 1 97.19 284 ASP B O 1
ATOM 4673 N N . ARG B 1 285 ? 7.855 -17.219 6.363 1 95.56 285 ARG B N 1
ATOM 4674 C CA . ARG B 1 285 ? 6.855 -17.625 5.375 1 95.56 285 ARG B CA 1
ATOM 4675 C C . ARG B 1 285 ? 7.188 -17.047 4 1 95.56 285 ARG B C 1
ATOM 4677 O O . ARG B 1 285 ? 7.074 -17.734 2.988 1 95.56 285 ARG B O 1
ATOM 4684 N N . LEU B 1 286 ? 7.562 -15.82 4.02 1 97.75 286 LEU B N 1
ATOM 4685 C CA . LEU B 1 286 ? 7.844 -15.109 2.777 1 97.75 286 LEU B CA 1
ATOM 4686 C C . LEU B 1 286 ? 9.203 -15.508 2.215 1 97.75 286 LEU B C 1
ATOM 4688 O O . LEU B 1 286 ? 9.438 -15.398 1.011 1 97.75 286 LEU B O 1
ATOM 4692 N N . GLN B 1 287 ? 10.133 -15.938 3.156 1 97.88 287 GLN B N 1
ATOM 4693 C CA . GLN B 1 287 ? 11.5 -16.344 2.824 1 97.88 287 GLN B CA 1
ATOM 4694 C C . GLN B 1 287 ? 12.312 -15.148 2.314 1 97.88 287 GLN B C 1
ATOM 4696 O O . GLN B 1 287 ? 11.758 -14.102 1.999 1 97.88 287 GLN B O 1
ATOM 4701 N N . GLY B 1 288 ? 13.578 -15.258 2.324 1 98.5 288 GLY B N 1
ATOM 4702 C CA . GLY B 1 288 ? 14.484 -14.297 1.707 1 98.5 288 GLY B CA 1
ATOM 4703 C C . GLY B 1 288 ? 14.789 -13.109 2.6 1 98.5 288 GLY B C 1
ATOM 4704 O O . GLY B 1 288 ? 15.078 -12.016 2.109 1 98.5 288 GLY B O 1
ATOM 4705 N N . TYR B 1 289 ? 14.703 -13.281 3.867 1 98.69 289 TYR B N 1
ATOM 4706 C CA . TYR B 1 289 ? 14.969 -12.164 4.762 1 98.69 289 TYR B CA 1
ATOM 4707 C C . TYR B 1 289 ? 16.047 -12.516 5.773 1 98.69 289 TYR B C 1
ATOM 4709 O O . TYR B 1 289 ? 16.156 -13.664 6.207 1 98.69 289 TYR B O 1
ATOM 4717 N N . ASP B 1 290 ? 16.859 -11.578 6.082 1 98.38 290 ASP B N 1
ATOM 4718 C CA . ASP B 1 290 ? 17.719 -11.547 7.262 1 98.38 290 ASP B CA 1
ATOM 4719 C C . ASP B 1 290 ? 17.422 -10.328 8.133 1 98.38 290 ASP B C 1
ATOM 4721 O O . ASP B 1 290 ? 17.75 -9.203 7.762 1 98.38 290 ASP B O 1
ATOM 4725 N N . LEU B 1 291 ? 16.828 -10.539 9.305 1 98 291 LEU B N 1
ATOM 4726 C CA . LEU B 1 291 ? 16.375 -9.445 10.156 1 98 291 LEU B CA 1
ATOM 4727 C C . LEU B 1 291 ? 17.375 -9.164 11.266 1 98 291 LEU B C 1
ATOM 4729 O O . LEU B 1 291 ? 17.141 -8.32 12.125 1 98 291 LEU B O 1
ATOM 4733 N N . SER B 1 292 ? 18.5 -9.781 11.242 1 96.38 292 SER B N 1
ATOM 4734 C CA . SER B 1 292 ? 19.438 -9.758 12.367 1 96.38 292 SER B CA 1
ATOM 4735 C C . SER B 1 292 ? 20 -8.359 12.586 1 96.38 292 SER B C 1
ATOM 4737 O O . SER B 1 292 ? 20.375 -8.008 13.711 1 96.38 292 SER B O 1
ATOM 4739 N N . SER B 1 293 ? 20.047 -7.523 11.609 1 95.44 293 SER B N 1
ATOM 4740 C CA . SER B 1 293 ? 20.672 -6.207 11.719 1 95.44 293 SER B CA 1
ATOM 4741 C C . SER B 1 293 ? 19.625 -5.109 11.859 1 95.44 293 SER B C 1
ATOM 4743 O O . SER B 1 293 ? 19.938 -3.924 11.719 1 95.44 293 SER B O 1
ATOM 4745 N N . CYS B 1 294 ? 18.391 -5.477 12.078 1 97 294 CYS B N 1
ATOM 4746 C CA . CYS B 1 294 ? 17.312 -4.492 12.125 1 97 294 CYS B CA 1
ATOM 4747 C C . CYS B 1 294 ? 17.578 -3.457 13.211 1 97 294 CYS B C 1
ATOM 4749 O O . CYS B 1 294 ? 17.859 -3.811 14.359 1 97 294 CYS B O 1
ATOM 4751 N N . GLY B 1 295 ? 17.484 -2.215 12.883 1 94.56 295 GLY B N 1
ATOM 4752 C CA . GLY B 1 295 ? 17.609 -1.138 13.852 1 94.56 295 GLY B CA 1
ATOM 4753 C C . GLY B 1 295 ? 19 -0.549 13.906 1 94.56 295 GLY B C 1
ATOM 4754 O O . GLY B 1 295 ? 19.219 0.495 14.523 1 94.56 295 GLY B O 1
ATOM 4755 N N . ARG B 1 296 ? 19.891 -1.151 13.219 1 92.88 296 ARG B N 1
ATOM 4756 C CA . ARG B 1 296 ? 21.266 -0.658 13.203 1 92.88 296 ARG B CA 1
ATOM 4757 C C . ARG B 1 296 ? 21.375 0.663 12.445 1 92.88 296 ARG B C 1
ATOM 4759 O O . ARG B 1 296 ? 20.828 0.795 11.344 1 92.88 296 ARG B O 1
ATOM 4766 N N . MET B 1 297 ? 22 1.605 13.016 1 92.12 297 MET B N 1
ATOM 4767 C CA . MET B 1 297 ? 22.281 2.863 12.328 1 92.12 297 MET B CA 1
ATOM 4768 C C . MET B 1 297 ? 23.438 2.709 11.344 1 92.12 297 MET B C 1
ATOM 4770 O O . MET B 1 297 ? 24.547 2.385 11.742 1 92.12 297 MET B O 1
ATOM 4774 N N . ILE B 1 298 ? 23.234 2.957 10.109 1 89.25 298 ILE B N 1
ATOM 4775 C CA . ILE B 1 298 ? 24.203 2.754 9.031 1 89.25 298 ILE B CA 1
ATOM 4776 C C . ILE B 1 298 ? 24.953 4.055 8.758 1 89.25 298 ILE B C 1
ATOM 4778 O O . ILE B 1 298 ? 26.109 4.035 8.344 1 89.25 298 ILE B O 1
ATOM 4782 N N . TRP B 1 299 ? 24.219 5.141 8.914 1 85.06 299 TRP B N 1
ATOM 4783 C CA . TRP B 1 299 ? 24.828 6.426 8.594 1 85.06 299 TRP B CA 1
ATOM 4784 C C . TRP B 1 299 ? 24.156 7.555 9.375 1 85.06 299 TRP B C 1
ATOM 4786 O O . TRP B 1 299 ? 22.938 7.543 9.578 1 85.06 299 TRP B O 1
ATOM 4796 N N . SER B 1 300 ? 24.969 8.484 9.922 1 82.31 300 SER B N 1
ATOM 4797 C CA . SER B 1 300 ? 24.547 9.75 10.5 1 82.31 300 SER B CA 1
ATOM 4798 C C . SER B 1 300 ? 25.625 10.805 10.375 1 82.31 300 SER B C 1
ATOM 4800 O O . SER B 1 300 ? 26.812 10.492 10.469 1 82.31 300 SER B O 1
ATOM 4802 N N . GLU B 1 301 ? 25.047 12.008 9.766 1 71.38 301 GLU B N 1
ATOM 4803 C CA . GLU B 1 301 ? 26.047 13.062 9.789 1 71.38 301 GLU B CA 1
ATOM 4804 C C . GLU B 1 301 ? 26.047 13.797 11.125 1 71.38 301 GLU B C 1
ATOM 4806 O O . GLU B 1 301 ? 25.016 14.266 11.594 1 71.38 301 GLU B O 1
ATOM 4811 N N . GLY B 1 302 ? 27.141 13.688 11.969 1 57.44 302 GLY B N 1
ATOM 4812 C CA . GLY B 1 302 ? 27.438 14.336 13.227 1 57.44 302 GLY B CA 1
ATOM 4813 C C . GLY B 1 302 ? 27.516 13.375 14.398 1 57.44 302 GLY B C 1
ATOM 4814 O O . GLY B 1 302 ? 27.031 12.242 14.305 1 57.44 302 GLY B O 1
#

Radius of gyration: 25.41 Å; Cα contacts (8 Å, |Δi|>4): 1247; chains: 2; bounding box: 57×78×56 Å

Organism: NCBI:txid713585